Protein AF-A0A966UQB0-F1 (afdb_monomer_lite)

Structure (mmCIF, N/CA/C/O backbone):
data_AF-A0A966UQB0-F1
#
_entry.id   AF-A0A966UQB0-F1
#
loop_
_atom_site.group_PDB
_atom_site.id
_atom_site.type_symbol
_atom_site.label_atom_id
_atom_site.label_alt_id
_atom_site.label_comp_id
_atom_site.label_asym_id
_atom_site.label_entity_id
_atom_site.label_seq_id
_atom_site.pdbx_PDB_ins_code
_atom_site.Cartn_x
_atom_site.Cartn_y
_atom_site.Cartn_z
_atom_site.occupancy
_atom_site.B_iso_or_equiv
_atom_site.auth_seq_id
_atom_site.auth_comp_id
_atom_site.auth_asym_id
_atom_site.auth_atom_id
_atom_site.pdbx_PDB_model_num
ATOM 1 N N . MET A 1 1 ? 26.034 40.031 14.511 1.00 48.72 1 MET A N 1
ATOM 2 C CA . MET A 1 1 ? 26.617 40.457 13.213 1.00 48.72 1 MET A CA 1
ATOM 3 C C . MET A 1 1 ? 25.567 40.287 12.125 1.00 48.72 1 MET A C 1
ATOM 5 O O . MET A 1 1 ? 24.804 39.336 12.240 1.00 48.72 1 MET A O 1
ATOM 9 N N . PRO A 1 2 ? 25.487 41.161 11.105 1.00 45.78 2 PRO A N 1
ATOM 10 C CA . PRO A 1 2 ? 24.605 40.913 9.968 1.00 45.78 2 PRO A CA 1
ATOM 11 C C . PRO A 1 2 ? 25.083 39.674 9.200 1.00 45.78 2 PRO A C 1
ATOM 13 O O . PRO A 1 2 ? 26.284 39.511 8.972 1.00 45.78 2 PRO A O 1
ATOM 16 N N . ILE A 1 3 ? 24.142 38.801 8.835 1.00 47.62 3 ILE A N 1
ATOM 17 C CA . ILE A 1 3 ? 24.396 37.657 7.954 1.00 47.62 3 ILE A CA 1
ATOM 18 C C . ILE A 1 3 ? 24.858 38.218 6.612 1.00 47.62 3 ILE A C 1
ATOM 20 O O . ILE A 1 3 ? 24.133 38.993 5.987 1.00 47.62 3 ILE A O 1
ATOM 24 N N . LYS A 1 4 ? 26.066 37.845 6.189 1.00 54.16 4 LYS A N 1
ATOM 25 C CA . LYS A 1 4 ? 26.596 38.249 4.891 1.00 54.16 4 LYS A CA 1
ATOM 26 C C . LYS A 1 4 ? 26.091 37.330 3.790 1.00 54.16 4 LYS A C 1
ATOM 28 O O . LYS A 1 4 ? 26.065 36.112 3.960 1.00 54.16 4 LYS A O 1
ATOM 33 N N . ARG A 1 5 ? 25.714 37.905 2.650 1.00 56.44 5 ARG A N 1
ATOM 34 C CA . ARG A 1 5 ? 25.354 37.143 1.446 1.00 56.44 5 ARG A CA 1
ATOM 35 C C . ARG A 1 5 ? 26.611 36.651 0.725 1.00 56.44 5 ARG A C 1
ATOM 37 O O . ARG A 1 5 ? 27.685 37.224 0.858 1.00 56.44 5 ARG A O 1
ATOM 44 N N . PHE A 1 6 ? 26.458 35.604 -0.084 1.00 54.03 6 PHE A N 1
ATOM 45 C CA . PHE A 1 6 ? 27.541 34.903 -0.794 1.00 54.03 6 PHE A CA 1
ATOM 46 C C . PHE A 1 6 ? 28.537 35.820 -1.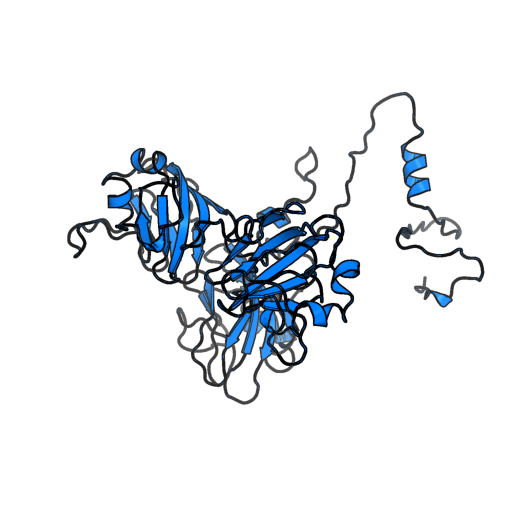535 1.00 54.03 6 PHE A C 1
ATOM 48 O O . PHE A 1 6 ? 29.735 35.564 -1.547 1.00 54.03 6 PHE A O 1
ATOM 55 N N . HIS A 1 7 ? 28.062 36.921 -2.117 1.00 61.03 7 HIS A N 1
ATOM 56 C CA . HIS A 1 7 ? 28.885 37.862 -2.885 1.00 61.03 7 HIS A CA 1
ATOM 57 C C . HIS A 1 7 ? 29.569 38.943 -2.028 1.00 61.03 7 HIS A C 1
ATOM 59 O O . HIS A 1 7 ? 30.288 39.784 -2.558 1.00 61.03 7 HIS A O 1
ATOM 65 N N . GLU A 1 8 ? 29.341 38.949 -0.714 1.00 65.81 8 GLU A N 1
ATOM 66 C CA . GLU A 1 8 ? 29.880 39.948 0.218 1.00 65.81 8 GLU A CA 1
ATOM 67 C C . GLU A 1 8 ? 31.186 39.485 0.891 1.00 65.81 8 GLU A C 1
ATOM 69 O O . GLU A 1 8 ? 31.749 40.192 1.739 1.00 65.81 8 GLU A O 1
ATOM 74 N N . PHE A 1 9 ? 31.676 38.297 0.527 1.00 62.16 9 PHE A N 1
ATOM 75 C CA . PHE A 1 9 ? 32.991 37.810 0.930 1.00 62.16 9 PHE A CA 1
ATOM 76 C C . PHE A 1 9 ? 34.097 38.415 0.043 1.00 62.16 9 PHE A C 1
ATOM 78 O O . PHE A 1 9 ? 33.891 38.594 -1.159 1.00 62.16 9 PHE A O 1
ATOM 85 N N . PRO A 1 10 ? 35.282 38.742 0.600 1.00 71.44 10 PRO A N 1
ATOM 86 C CA . PRO A 1 10 ? 36.396 39.282 -0.178 1.00 71.44 10 PRO A CA 1
ATOM 87 C C . PRO A 1 10 ? 36.824 38.352 -1.322 1.00 71.44 10 PRO A C 1
ATOM 89 O O . PRO A 1 10 ? 36.771 37.125 -1.202 1.00 71.44 10 PRO A O 1
ATOM 92 N N . ALA A 1 11 ? 37.324 38.925 -2.417 1.00 52.22 11 ALA A N 1
ATOM 93 C CA . ALA A 1 11 ? 37.955 38.140 -3.475 1.00 52.22 11 ALA A CA 1
ATOM 94 C C . ALA A 1 11 ? 39.120 37.308 -2.896 1.00 52.22 11 ALA A C 1
ATOM 96 O O . ALA A 1 11 ? 39.900 37.818 -2.092 1.00 52.22 11 ALA A O 1
ATOM 97 N N . ASN A 1 12 ? 39.232 36.042 -3.320 1.00 51.50 12 ASN A N 1
ATOM 98 C CA . ASN A 1 12 ? 40.174 35.019 -2.822 1.00 51.50 12 ASN A CA 1
ATOM 99 C C . ASN A 1 12 ? 39.813 34.338 -1.488 1.00 51.50 12 ASN A C 1
ATOM 101 O O . ASN A 1 12 ? 40.675 33.720 -0.869 1.00 51.50 12 ASN A O 1
ATOM 105 N N . SER A 1 13 ? 38.541 34.355 -1.078 1.00 60.16 13 SER A N 1
ATOM 106 C CA . SER A 1 13 ? 38.054 33.584 0.088 1.00 60.16 13 SER A CA 1
ATOM 107 C C . SER A 1 13 ? 38.026 32.052 -0.118 1.00 60.16 13 SER A C 1
ATOM 109 O O . SER A 1 13 ? 37.568 31.322 0.757 1.00 60.16 13 SER A O 1
ATOM 111 N N . GLY A 1 14 ? 38.526 31.555 -1.255 1.00 59.28 14 GLY A N 1
ATOM 112 C CA . GLY A 1 14 ? 38.452 30.151 -1.670 1.00 59.28 14 GLY A CA 1
ATOM 113 C C . GLY A 1 14 ? 37.153 29.804 -2.405 1.00 59.28 14 GLY A C 1
ATOM 114 O O . GLY A 1 14 ? 36.176 30.551 -2.366 1.00 59.28 14 GLY A O 1
ATOM 115 N N . THR A 1 15 ? 37.162 28.678 -3.117 1.00 59.91 15 THR A N 1
ATOM 116 C CA . THR A 1 15 ? 35.976 28.082 -3.750 1.00 59.91 15 THR A CA 1
ATOM 117 C C . THR A 1 15 ? 35.211 27.277 -2.703 1.00 59.91 15 THR A C 1
ATOM 119 O O . THR A 1 15 ? 35.830 26.523 -1.953 1.00 59.91 15 THR A O 1
ATOM 122 N N . LEU A 1 16 ? 33.889 27.443 -2.643 1.00 54.31 16 LEU A N 1
ATOM 123 C CA . LEU A 1 16 ? 33.020 26.636 -1.787 1.00 54.31 16 LEU A CA 1
ATOM 124 C C . LEU A 1 16 ? 32.585 25.387 -2.548 1.00 54.31 16 LEU A C 1
ATOM 126 O O . LEU A 1 16 ? 32.197 25.476 -3.714 1.00 54.31 16 LEU A O 1
ATOM 130 N N . THR A 1 17 ? 32.683 24.241 -1.892 1.00 60.72 17 THR A N 1
ATOM 131 C CA . THR A 1 17 ? 32.225 22.946 -2.400 1.00 60.72 17 THR A CA 1
ATOM 132 C C . THR A 1 17 ? 31.059 22.444 -1.557 1.00 60.72 17 THR A C 1
ATOM 134 O O . THR A 1 17 ? 30.807 22.956 -0.467 1.00 60.72 17 THR A O 1
ATOM 137 N N . ASN A 1 18 ? 30.362 21.421 -2.046 1.00 50.88 18 ASN A N 1
ATOM 138 C CA . ASN A 1 18 ? 29.263 20.787 -1.313 1.00 50.88 18 ASN A CA 1
ATOM 139 C C . ASN A 1 18 ? 29.728 20.132 0.009 1.00 50.88 18 ASN A C 1
ATOM 141 O O . ASN A 1 18 ? 28.887 19.780 0.829 1.00 50.88 18 ASN A O 1
ATOM 145 N N . ASP A 1 19 ? 31.046 20.025 0.227 1.00 49.12 19 ASP A N 1
ATOM 146 C CA . ASP A 1 19 ? 31.680 19.421 1.403 1.00 49.12 19 ASP A CA 1
ATOM 147 C C . ASP A 1 19 ? 32.139 20.455 2.458 1.00 49.12 19 ASP A C 1
ATOM 149 O O . ASP A 1 19 ? 32.798 20.097 3.434 1.00 49.12 19 ASP A O 1
ATOM 153 N N . ASP A 1 20 ? 31.850 21.751 2.293 1.00 50.91 20 ASP A N 1
ATOM 154 C CA . ASP A 1 20 ? 32.231 22.779 3.274 1.00 50.91 20 ASP A CA 1
ATOM 155 C C . ASP A 1 20 ? 31.099 23.024 4.304 1.00 50.91 20 ASP A C 1
ATOM 157 O O . ASP A 1 20 ? 30.064 23.608 3.984 1.00 50.91 20 ASP A O 1
ATOM 161 N N . ILE A 1 21 ? 31.311 22.639 5.571 1.00 53.78 21 ILE A N 1
ATOM 162 C CA . ILE A 1 21 ? 30.435 22.982 6.712 1.00 53.78 21 ILE A CA 1
ATOM 163 C C . ILE A 1 21 ? 30.941 24.264 7.392 1.00 53.78 21 ILE A C 1
ATOM 165 O O . ILE A 1 21 ? 32.123 24.385 7.716 1.00 53.78 21 ILE A O 1
ATOM 169 N N . PHE A 1 22 ? 30.042 25.212 7.678 1.00 53.28 22 PHE A N 1
ATOM 170 C CA . PHE A 1 22 ? 30.355 26.404 8.473 1.00 53.28 22 PHE A CA 1
ATOM 171 C C . PHE A 1 22 ? 29.873 26.244 9.916 1.00 53.28 22 PHE A C 1
ATOM 173 O O . PHE A 1 22 ? 28.677 26.307 10.189 1.00 53.28 22 PHE A O 1
ATOM 180 N N . LEU A 1 23 ? 30.807 26.111 10.858 1.00 48.12 23 LEU A N 1
ATOM 181 C CA . LEU A 1 23 ? 30.515 26.221 12.288 1.00 48.12 23 LEU A CA 1
ATOM 182 C C . LEU A 1 23 ? 30.736 27.665 12.746 1.00 48.12 23 LEU A C 1
ATOM 184 O O . LEU A 1 23 ? 31.867 28.148 12.829 1.00 48.12 23 LEU A O 1
ATOM 188 N N . PHE A 1 24 ? 29.647 28.362 13.064 1.00 49.22 24 PHE A N 1
ATOM 189 C CA . PHE A 1 24 ? 29.704 29.666 13.718 1.00 49.22 24 PHE A CA 1
ATOM 190 C C . PHE A 1 24 ? 29.792 29.456 15.230 1.00 49.22 24 PHE A C 1
ATOM 192 O O . PHE A 1 24 ? 28.777 29.385 15.913 1.00 49.22 24 PHE A O 1
ATOM 199 N N . MET A 1 25 ? 31.006 29.342 15.766 1.00 45.72 25 MET A N 1
ATOM 200 C CA . MET A 1 25 ? 31.198 29.403 17.215 1.00 45.72 25 MET A CA 1
ATOM 201 C C . MET A 1 25 ? 31.380 30.863 17.623 1.00 45.72 25 MET A C 1
ATOM 203 O O . MET A 1 25 ? 32.413 31.471 17.338 1.00 45.72 25 MET A O 1
ATOM 207 N N . ASP A 1 26 ? 30.362 31.435 18.264 1.00 42.38 26 ASP A N 1
ATOM 208 C CA . ASP A 1 26 ? 30.486 32.730 18.925 1.00 42.38 26 ASP A CA 1
ATOM 209 C C . ASP A 1 26 ? 31.426 32.566 20.128 1.00 42.38 26 ASP A C 1
ATOM 211 O O . ASP A 1 26 ? 31.136 31.826 21.068 1.00 42.38 26 ASP A O 1
ATOM 215 N N . ASN A 1 27 ? 32.593 33.206 20.075 1.00 45.91 27 ASN A N 1
ATOM 216 C CA . ASN A 1 27 ? 33.438 33.391 21.246 1.00 45.91 27 ASN A CA 1
ATOM 217 C C . ASN A 1 27 ? 33.191 34.819 21.746 1.00 45.91 27 ASN A C 1
ATOM 219 O O . ASN A 1 27 ? 33.804 35.749 21.213 1.00 45.91 27 ASN A O 1
ATOM 223 N N . PRO A 1 28 ? 32.352 35.021 22.776 1.00 44.44 28 PRO A N 1
ATOM 224 C CA . PRO A 1 28 ? 31.995 36.360 23.235 1.00 44.44 28 PRO A CA 1
ATOM 225 C C . PRO A 1 28 ? 33.167 37.130 23.876 1.00 44.44 28 PRO A C 1
ATOM 227 O O . PRO A 1 28 ? 32.987 38.276 24.285 1.00 44.44 28 PRO A O 1
ATOM 230 N N . GLY A 1 29 ? 34.366 36.536 23.979 1.00 51.34 29 GLY A N 1
ATOM 231 C CA . GLY A 1 29 ? 35.509 37.104 24.697 1.00 51.34 29 GLY A CA 1
ATOM 232 C C . GLY A 1 29 ? 36.790 37.370 23.897 1.00 51.34 29 GLY A C 1
ATOM 233 O O . GLY A 1 29 ? 37.739 37.874 24.493 1.00 51.34 29 GLY A O 1
ATOM 234 N N . ALA A 1 30 ? 36.888 37.060 22.595 1.00 46.66 30 ALA A N 1
ATOM 235 C CA . ALA A 1 30 ? 38.151 37.248 21.861 1.00 46.66 30 ALA A CA 1
ATOM 236 C C . ALA A 1 30 ? 37.992 37.691 20.398 1.00 46.66 30 ALA A C 1
ATOM 238 O O . ALA A 1 30 ? 37.068 37.307 19.687 1.00 46.66 30 ALA A O 1
ATOM 239 N N . SER A 1 31 ? 38.944 38.509 19.945 1.00 50.50 31 SER A N 1
ATOM 240 C CA . SER A 1 31 ? 38.954 39.196 18.654 1.00 50.50 31 SER A CA 1
ATOM 241 C C . SER A 1 31 ? 38.934 38.253 17.438 1.00 50.50 31 SER A C 1
ATOM 243 O O . SER A 1 31 ? 39.969 37.754 17.003 1.00 50.50 31 SER A O 1
ATOM 245 N N . GLY A 1 32 ? 37.756 38.094 16.834 1.00 52.50 32 GLY A N 1
ATOM 246 C CA . GLY A 1 32 ? 37.538 38.421 15.421 1.00 52.50 32 GLY A CA 1
ATOM 247 C C . GLY A 1 32 ? 38.284 37.635 14.338 1.00 52.50 32 GLY A C 1
ATOM 248 O O . GLY A 1 32 ? 38.659 38.246 13.340 1.00 52.50 32 GLY A O 1
ATOM 249 N N . VAL A 1 33 ? 38.455 36.315 14.457 1.00 47.94 33 VAL A N 1
ATOM 250 C CA . VAL A 1 33 ? 38.816 35.490 13.288 1.00 47.94 33 VAL A CA 1
ATOM 251 C C . VAL A 1 33 ? 37.906 34.270 13.195 1.00 47.94 33 VAL A C 1
ATOM 253 O O . VAL A 1 33 ? 38.064 33.304 13.936 1.00 47.94 33 VAL A O 1
ATOM 256 N N . THR A 1 34 ? 36.971 34.301 12.244 1.00 49.47 34 THR A N 1
ATOM 257 C CA . THR A 1 34 ? 36.274 33.102 11.764 1.00 49.47 34 THR A CA 1
ATOM 258 C C . THR A 1 34 ? 37.312 32.190 11.111 1.00 49.47 34 THR A C 1
ATOM 260 O O . THR A 1 34 ? 37.911 32.564 10.102 1.00 49.47 34 THR A O 1
ATOM 263 N N . LYS A 1 35 ? 37.570 31.012 11.684 1.00 50.47 35 LYS A N 1
ATOM 264 C CA . LYS A 1 35 ? 38.423 30.000 11.048 1.00 50.47 35 LYS A CA 1
ATOM 265 C C . LYS A 1 35 ? 37.573 29.088 10.170 1.00 50.47 35 LYS A C 1
ATOM 267 O O . LYS A 1 35 ? 36.577 28.546 10.635 1.00 50.47 35 LYS A O 1
ATOM 272 N N . LYS A 1 36 ? 38.000 28.899 8.919 1.00 53.97 36 LYS A N 1
ATOM 273 C CA . LYS A 1 36 ? 37.547 27.786 8.077 1.00 53.97 36 LYS A CA 1
ATOM 274 C C . LYS A 1 36 ? 38.149 26.499 8.649 1.00 53.97 36 LYS A C 1
ATOM 276 O O . LYS A 1 36 ? 39.344 26.482 8.932 1.00 53.97 36 LYS A O 1
ATOM 281 N N . ILE A 1 37 ? 37.335 25.462 8.822 1.00 53.59 37 ILE A N 1
ATOM 282 C CA . ILE A 1 37 ? 37.802 24.106 9.120 1.00 53.59 37 ILE A CA 1
ATOM 283 C C . ILE A 1 37 ? 37.123 23.180 8.112 1.00 53.59 37 ILE A C 1
ATOM 285 O O . ILE A 1 37 ? 35.900 23.126 8.048 1.00 53.59 37 ILE A O 1
ATOM 289 N N . SER A 1 38 ? 37.913 22.498 7.293 1.00 53.44 38 SER A N 1
ATOM 290 C CA . SER A 1 38 ? 37.434 21.489 6.346 1.00 53.44 38 SER A CA 1
ATOM 291 C C . SER A 1 38 ? 37.156 20.151 7.042 1.00 53.44 38 SER A C 1
ATOM 293 O O . SER A 1 38 ? 37.801 19.810 8.036 1.00 53.44 38 SER A O 1
ATOM 295 N N . LEU A 1 39 ? 36.252 19.341 6.482 1.00 50.62 39 LEU A N 1
ATOM 296 C CA . LEU A 1 39 ? 35.976 17.972 6.951 1.00 50.62 39 LEU A CA 1
ATOM 297 C C . LEU A 1 39 ? 37.250 17.106 7.023 1.00 50.62 39 LEU A C 1
ATOM 299 O O . LEU A 1 39 ? 37.425 16.324 7.956 1.00 50.62 39 LEU A O 1
ATOM 303 N N . SER A 1 40 ? 38.194 17.308 6.100 1.00 53.81 40 SER A N 1
ATOM 304 C CA . SER A 1 40 ? 39.506 16.651 6.118 1.00 53.81 40 SER A CA 1
ATOM 305 C C . SER A 1 40 ? 40.406 17.095 7.275 1.00 53.81 40 SER A C 1
ATOM 307 O O . SER A 1 40 ? 41.147 16.277 7.821 1.00 53.81 40 SER A O 1
ATOM 309 N N . GLU A 1 41 ? 40.352 18.366 7.683 1.00 53.97 41 GLU A N 1
ATOM 310 C CA . GLU A 1 41 ? 41.102 18.861 8.847 1.00 53.97 41 GLU A CA 1
ATOM 311 C C . GLU A 1 41 ? 40.523 18.309 10.155 1.00 53.97 41 GLU A C 1
ATOM 313 O O . GLU A 1 41 ? 41.284 17.961 11.057 1.00 53.97 41 GLU A O 1
ATOM 318 N N . ILE A 1 42 ? 39.199 18.139 10.224 1.00 54.59 42 ILE A N 1
ATOM 319 C CA . ILE A 1 42 ? 38.516 17.476 11.345 1.00 54.59 42 ILE A CA 1
ATOM 320 C C . ILE A 1 42 ? 38.930 16.001 11.417 1.00 54.59 42 ILE A C 1
ATOM 322 O O . ILE A 1 42 ? 39.375 15.539 12.465 1.00 54.59 42 ILE A O 1
ATOM 326 N N . ALA A 1 43 ? 38.886 15.276 10.297 1.00 51.84 43 ALA A N 1
ATOM 327 C CA . ALA A 1 43 ? 39.290 13.870 10.243 1.00 51.84 43 ALA A CA 1
ATOM 328 C C . ALA A 1 43 ? 40.770 13.661 10.621 1.00 51.84 43 ALA A C 1
ATOM 330 O O . ALA A 1 43 ? 41.115 12.700 11.310 1.00 51.84 43 ALA A O 1
ATOM 331 N N . THR A 1 44 ? 41.649 14.589 10.228 1.00 51.12 44 THR A N 1
ATOM 332 C CA . THR A 1 44 ? 43.083 14.522 10.551 1.00 51.12 44 THR A CA 1
ATOM 333 C C . THR A 1 44 ? 43.348 14.811 12.033 1.00 51.12 44 THR A C 1
ATOM 335 O O . THR A 1 44 ? 44.159 14.122 12.648 1.00 51.12 44 THR A O 1
ATOM 338 N N . ALA A 1 45 ? 42.635 15.770 12.637 1.00 53.91 45 ALA A N 1
ATOM 339 C CA . ALA A 1 45 ? 42.750 16.086 14.065 1.00 53.91 45 ALA A CA 1
ATOM 340 C C . ALA A 1 45 ? 42.273 14.939 14.978 1.00 53.91 45 ALA A C 1
ATOM 342 O O . ALA A 1 45 ? 42.771 14.792 16.092 1.00 53.91 45 ALA A O 1
ATOM 343 N N . ILE A 1 46 ? 41.342 14.113 14.493 1.00 52.50 46 ILE A N 1
ATOM 344 C CA . ILE A 1 46 ? 40.793 12.954 15.213 1.00 52.50 46 ILE A CA 1
ATOM 345 C C . ILE A 1 46 ? 41.683 11.705 15.038 1.00 52.50 46 ILE A C 1
ATOM 347 O O . ILE A 1 46 ? 41.732 10.847 15.917 1.00 52.50 46 ILE A O 1
ATOM 351 N N . GLY A 1 47 ? 42.434 11.603 13.933 1.00 46.81 47 GLY A N 1
ATOM 352 C CA . GLY A 1 47 ? 43.243 10.425 13.593 1.00 46.81 47 GLY A CA 1
ATOM 353 C C . GLY A 1 47 ? 44.671 10.385 14.155 1.00 46.81 47 GLY A C 1
ATOM 354 O O . GLY A 1 47 ? 45.316 9.338 14.094 1.00 46.81 47 GLY A O 1
ATOM 355 N N . SER A 1 48 ? 45.200 11.481 14.708 1.00 41.94 48 SER A N 1
ATOM 356 C CA . SER A 1 48 ? 46.586 11.549 15.198 1.00 41.94 48 SER A CA 1
ATOM 357 C C . SER A 1 48 ? 46.662 11.652 16.725 1.00 41.94 48 SER A C 1
ATOM 359 O O . SER A 1 48 ? 46.991 12.700 17.276 1.00 41.94 48 SER A O 1
ATOM 361 N N . GLY A 1 49 ? 46.367 10.554 17.419 1.00 39.75 49 GLY A N 1
ATOM 362 C CA . GLY A 1 49 ? 46.443 10.473 18.880 1.00 39.75 49 GLY A CA 1
ATOM 363 C C . GLY A 1 49 ? 46.826 9.080 19.365 1.00 39.75 49 GLY A C 1
ATOM 364 O O . GLY A 1 49 ? 46.055 8.418 20.050 1.00 39.75 49 GLY A O 1
ATOM 365 N N . GLY A 1 50 ? 48.010 8.600 18.981 1.00 42.56 50 GLY A N 1
ATOM 366 C CA . GLY A 1 50 ? 48.576 7.381 19.547 1.00 42.56 50 GLY A CA 1
ATOM 367 C C . GLY A 1 50 ? 48.985 7.579 21.010 1.00 42.56 50 GLY A C 1
ATOM 368 O O . GLY A 1 50 ? 49.908 8.338 21.288 1.00 42.56 50 GLY A O 1
ATOM 369 N N . GLY A 1 51 ? 48.349 6.823 21.910 1.00 42.66 51 GLY A N 1
ATOM 370 C CA . GLY A 1 51 ? 48.908 6.429 23.207 1.00 42.66 51 GLY A CA 1
ATOM 371 C C . GLY A 1 51 ? 48.322 7.113 24.447 1.00 42.66 51 GLY A C 1
ATOM 372 O O . GLY A 1 51 ? 48.756 8.193 24.823 1.00 42.66 51 GLY A O 1
ATOM 373 N N . GLY A 1 52 ? 47.458 6.387 25.167 1.00 40.22 52 GLY A N 1
ATOM 374 C CA . GLY A 1 52 ? 47.250 6.574 26.610 1.00 40.22 52 GLY A CA 1
ATOM 375 C C . GLY A 1 52 ? 45.861 7.061 27.036 1.00 40.22 52 GLY A C 1
ATOM 376 O O . GLY A 1 52 ? 45.474 8.181 26.745 1.00 40.22 52 GLY A O 1
ATOM 377 N N . SER A 1 53 ? 45.182 6.207 27.813 1.00 41.84 53 SER A N 1
ATOM 378 C CA . SER A 1 53 ? 44.029 6.466 28.699 1.00 41.84 53 SER A CA 1
ATOM 379 C C . SER A 1 53 ? 42.738 7.047 28.101 1.00 41.84 53 SER A C 1
ATOM 381 O O . SER A 1 53 ? 42.666 8.224 27.784 1.00 41.84 53 SER A O 1
ATOM 383 N N . GLY A 1 54 ? 41.693 6.205 28.106 1.00 42.75 54 GLY A N 1
ATOM 384 C CA . GLY A 1 54 ? 40.284 6.574 28.296 1.00 42.75 54 GLY A CA 1
ATOM 385 C C . GLY A 1 54 ? 39.750 7.685 27.4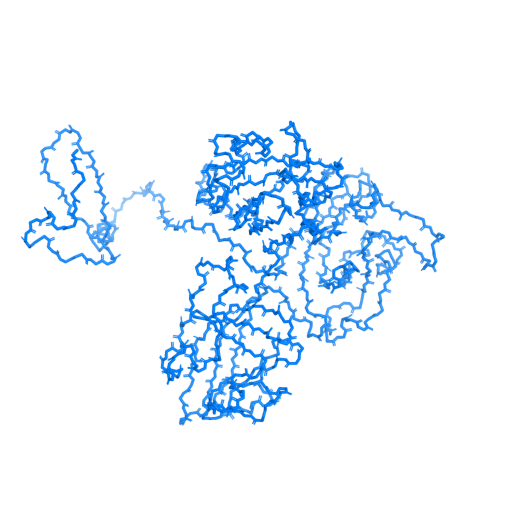00 1.00 42.75 54 GLY A C 1
ATOM 386 O O . GLY A 1 54 ? 39.728 8.838 27.809 1.00 42.75 54 GLY A O 1
ATOM 387 N N . ASN A 1 55 ? 39.255 7.324 26.218 1.00 36.66 55 ASN A N 1
ATOM 388 C CA . ASN A 1 55 ? 38.497 8.238 25.371 1.00 36.66 55 ASN A CA 1
ATOM 389 C C . ASN A 1 55 ? 37.095 8.460 25.992 1.00 36.66 55 ASN A C 1
ATOM 391 O O . ASN A 1 55 ? 36.357 7.480 26.096 1.00 36.66 55 ASN A O 1
ATOM 395 N N . PRO A 1 56 ? 36.711 9.677 26.436 1.00 39.41 56 PRO A N 1
ATOM 396 C CA . PRO A 1 56 ? 35.409 9.924 27.055 1.00 39.41 56 PRO A CA 1
ATOM 397 C C . PRO A 1 56 ? 34.350 10.413 26.055 1.00 39.41 56 PRO A C 1
ATOM 399 O O . PRO A 1 56 ? 33.258 10.785 26.472 1.00 39.41 56 PRO A O 1
ATOM 402 N N . PHE A 1 57 ? 34.644 10.440 24.753 1.00 34.34 57 PHE A N 1
ATOM 403 C CA . PHE A 1 57 ? 33.712 10.954 23.753 1.00 34.34 57 PHE A CA 1
ATOM 404 C C . PHE A 1 57 ? 33.133 9.807 22.919 1.00 34.34 57 PHE A C 1
ATOM 406 O O . PHE A 1 57 ? 33.874 9.200 22.138 1.00 34.34 57 PHE A O 1
ATOM 413 N N . PRO A 1 58 ? 31.838 9.472 23.085 1.00 37.31 58 PRO A N 1
ATOM 414 C CA . PRO A 1 58 ? 31.183 8.524 22.204 1.00 37.31 58 PRO A CA 1
ATOM 415 C C . PRO A 1 58 ? 31.118 9.110 20.791 1.00 37.31 58 PRO A C 1
ATOM 417 O O . PRO A 1 58 ? 30.923 10.306 20.584 1.00 37.31 58 PRO A O 1
ATOM 420 N N . TYR A 1 59 ? 31.338 8.227 19.828 1.00 39.28 59 TYR A N 1
ATOM 421 C CA . TYR A 1 59 ? 31.158 8.448 18.403 1.00 39.28 59 TYR A CA 1
ATOM 422 C C . TYR A 1 59 ? 29.739 8.976 18.135 1.00 39.28 59 TYR A C 1
ATOM 424 O O . TYR A 1 59 ? 28.768 8.297 18.456 1.00 39.28 59 TYR A O 1
ATOM 432 N N . ILE A 1 60 ? 29.623 10.190 17.591 1.00 34.62 60 ILE A N 1
ATOM 433 C CA . ILE A 1 60 ? 28.353 10.752 17.120 1.00 34.62 60 ILE A CA 1
ATOM 434 C C . ILE A 1 60 ? 28.337 10.585 15.602 1.00 34.62 60 ILE A C 1
ATOM 436 O O . ILE A 1 60 ? 29.014 11.322 14.884 1.00 34.62 60 ILE A O 1
ATOM 440 N N . GLU A 1 61 ? 27.574 9.612 15.115 1.00 37.22 61 GLU A N 1
ATOM 441 C CA . GLU A 1 61 ? 27.085 9.638 13.740 1.00 37.22 61 GLU A CA 1
ATOM 442 C C . GLU A 1 61 ? 25.911 10.618 13.691 1.00 37.22 61 GLU A C 1
ATOM 444 O O . GLU A 1 61 ? 24.867 10.391 14.295 1.00 37.22 61 GLU A O 1
ATOM 449 N N . VAL A 1 62 ? 26.097 11.744 13.000 1.00 29.77 62 VAL A N 1
ATOM 450 C CA . VAL A 1 62 ? 24.988 12.629 12.634 1.00 29.77 62 VAL A CA 1
ATOM 451 C C . VAL A 1 62 ? 24.353 12.044 11.380 1.00 29.77 62 VAL A C 1
ATOM 453 O O . VAL A 1 62 ? 24.759 12.349 10.258 1.00 29.77 62 VAL A O 1
ATOM 456 N N . THR A 1 63 ? 23.374 11.169 11.561 1.00 32.22 63 THR A N 1
ATOM 457 C CA . THR A 1 63 ? 22.412 10.841 10.513 1.00 32.22 63 THR A CA 1
ATOM 458 C C . THR A 1 63 ? 21.427 12.001 10.432 1.00 32.22 63 THR A C 1
ATOM 460 O O . THR A 1 63 ? 20.796 12.361 11.423 1.00 32.22 63 THR A O 1
ATOM 463 N N . ASN A 1 64 ? 21.307 12.626 9.257 1.00 29.50 64 ASN A N 1
ATOM 464 C CA . ASN A 1 64 ? 20.183 13.513 8.973 1.00 29.50 64 ASN A CA 1
ATOM 465 C C . ASN A 1 64 ? 18.901 12.701 9.200 1.00 29.50 64 ASN A C 1
ATOM 467 O O . ASN A 1 64 ? 18.560 11.860 8.368 1.00 29.50 64 ASN A O 1
ATOM 471 N N . GLN A 1 65 ? 18.219 12.930 10.322 1.00 32.94 65 GLN A N 1
ATOM 472 C CA . GLN A 1 65 ? 16.875 12.425 10.565 1.00 32.94 65 GLN A CA 1
ATOM 473 C C . GLN A 1 65 ? 15.910 13.171 9.641 1.00 32.94 65 GLN A C 1
ATOM 475 O O . GLN A 1 65 ? 15.220 14.103 10.035 1.00 32.94 65 GLN A O 1
ATOM 480 N N . SER A 1 66 ? 15.899 12.779 8.370 1.00 33.22 66 SER A N 1
ATOM 481 C CA . SER A 1 66 ? 14.715 12.937 7.543 1.00 33.22 66 SER A CA 1
ATOM 482 C C . SER A 1 66 ? 13.818 11.771 7.922 1.00 33.22 66 SER A C 1
ATOM 484 O O . SER A 1 66 ? 14.102 10.634 7.546 1.00 33.22 66 SER A O 1
ATOM 486 N N . SER A 1 67 ? 12.777 12.041 8.708 1.00 35.44 67 SER A N 1
ATOM 487 C CA . SER A 1 67 ? 11.654 11.124 8.877 1.00 35.44 67 SER A CA 1
ATOM 488 C C . SER A 1 67 ? 11.219 10.676 7.482 1.00 35.44 67 SER A C 1
ATOM 490 O O . SER A 1 67 ? 10.829 11.483 6.635 1.00 35.44 67 SER A O 1
ATOM 492 N N . THR A 1 68 ? 11.420 9.397 7.173 1.00 33.72 68 THR A N 1
ATOM 493 C CA . THR A 1 68 ? 11.026 8.867 5.872 1.00 33.72 68 THR A CA 1
ATOM 494 C C . THR A 1 68 ? 9.514 8.740 5.901 1.00 33.72 68 THR A C 1
ATOM 496 O O . THR A 1 68 ? 8.958 7.918 6.619 1.00 33.72 68 THR A O 1
ATOM 499 N N . ILE A 1 69 ? 8.843 9.628 5.172 1.00 40.31 69 ILE A N 1
ATOM 500 C CA . ILE A 1 69 ? 7.432 9.476 4.835 1.00 40.31 69 ILE A CA 1
ATOM 501 C C . ILE A 1 69 ? 7.318 8.119 4.127 1.00 40.31 69 ILE A C 1
ATOM 503 O O . ILE A 1 69 ? 7.954 7.912 3.088 1.00 40.31 69 ILE A O 1
ATOM 507 N N . ASP A 1 70 ? 6.601 7.170 4.732 1.00 48.16 70 ASP A N 1
ATOM 508 C CA . ASP A 1 70 ? 6.461 5.825 4.182 1.00 48.16 70 ASP A CA 1
ATOM 509 C C . ASP A 1 70 ? 5.379 5.843 3.104 1.00 48.16 70 ASP A C 1
ATOM 511 O O . ASP A 1 70 ? 4.182 5.795 3.372 1.00 48.16 70 ASP A O 1
ATOM 515 N N . TYR A 1 71 ? 5.820 6.021 1.864 1.00 54.44 71 TYR A N 1
ATOM 516 C CA . TYR A 1 71 ? 4.954 6.048 0.691 1.00 54.44 71 TYR A CA 1
ATOM 517 C C . TYR A 1 71 ? 4.715 4.647 0.117 1.00 54.44 71 TYR A C 1
ATOM 519 O O . TYR A 1 71 ? 4.279 4.545 -1.027 1.00 54.44 71 TYR A O 1
ATOM 527 N N . PHE A 1 72 ? 5.071 3.568 0.819 1.00 63.03 72 PHE A N 1
ATOM 528 C CA . PHE A 1 72 ? 5.089 2.222 0.251 1.00 63.03 72 PHE A CA 1
ATOM 529 C C . PHE A 1 72 ? 3.975 1.349 0.831 1.00 63.03 72 PHE A C 1
ATOM 531 O O . PHE A 1 72 ? 3.803 1.239 2.040 1.00 63.03 72 PHE A O 1
ATOM 538 N N . ALA A 1 73 ? 3.189 0.732 -0.052 1.00 63.41 73 ALA A N 1
ATOM 539 C CA . ALA A 1 73 ? 2.025 -0.054 0.354 1.00 63.41 73 ALA A CA 1
ATOM 540 C C . ALA A 1 73 ? 2.451 -1.424 0.846 1.00 63.41 73 ALA A C 1
ATOM 542 O O . ALA A 1 73 ? 3.212 -2.075 0.153 1.00 63.41 73 ALA A O 1
ATOM 543 N N . GLY A 1 74 ? 1.849 -1.921 1.925 1.00 65.94 74 GLY A N 1
ATOM 544 C CA . GLY A 1 74 ? 1.792 -3.358 2.197 1.00 65.94 74 GLY A CA 1
ATOM 545 C C . GLY A 1 74 ? 3.017 -3.990 2.854 1.00 65.94 74 GLY A C 1
ATOM 546 O O . GLY A 1 74 ? 3.055 -5.215 2.903 1.00 65.94 74 GLY A O 1
ATOM 547 N N . ASP A 1 75 ? 3.960 -3.201 3.374 1.00 75.75 75 ASP A N 1
ATOM 548 C CA . ASP A 1 75 ? 5.120 -3.685 4.137 1.00 75.75 75 ASP A CA 1
ATOM 549 C C . ASP A 1 75 ? 4.764 -4.689 5.246 1.00 75.75 75 ASP A C 1
ATOM 551 O O . ASP A 1 75 ? 3.641 -4.721 5.761 1.00 75.75 75 ASP A O 1
ATOM 555 N N . GLU A 1 76 ? 5.751 -5.501 5.638 1.00 82.19 76 GLU A N 1
ATOM 556 C CA . GLU A 1 76 ? 5.605 -6.392 6.783 1.00 82.19 76 GLU A CA 1
ATOM 557 C C . GLU A 1 76 ? 5.407 -5.573 8.063 1.00 82.19 76 GLU A C 1
ATOM 559 O O . GLU A 1 76 ? 6.233 -4.740 8.436 1.00 82.19 76 GLU A O 1
ATOM 564 N N . VAL A 1 77 ? 4.306 -5.848 8.754 1.00 81.12 77 VAL A N 1
ATOM 565 C CA . VAL A 1 77 ? 3.953 -5.243 10.034 1.00 81.12 77 VAL A CA 1
ATOM 566 C C . VAL A 1 77 ? 4.055 -6.301 11.119 1.00 81.12 77 VAL A C 1
ATOM 568 O O . VAL A 1 77 ? 3.540 -7.410 10.969 1.00 81.12 77 VAL A O 1
ATOM 571 N N . VAL A 1 78 ? 4.681 -5.942 12.240 1.00 81.88 78 VAL A N 1
ATOM 572 C CA . VAL A 1 78 ? 4.647 -6.732 13.473 1.00 81.88 78 VAL A CA 1
ATOM 573 C C . VAL A 1 78 ? 3.657 -6.078 14.423 1.00 81.88 78 VAL A C 1
ATOM 575 O O . VAL A 1 78 ? 3.911 -4.993 14.939 1.00 81.88 78 VAL A O 1
ATOM 578 N N . PHE A 1 79 ? 2.546 -6.753 14.690 1.00 84.75 79 PHE A N 1
ATOM 579 C CA . PHE A 1 79 ? 1.583 -6.303 15.683 1.00 84.75 79 PHE A CA 1
ATOM 580 C C . PHE A 1 79 ? 1.807 -7.031 17.003 1.00 84.75 79 PHE A C 1
ATOM 582 O O . PHE A 1 79 ? 1.966 -8.253 17.026 1.00 84.75 79 PHE A O 1
ATOM 589 N N . THR A 1 80 ? 1.788 -6.290 18.111 1.00 83.75 80 THR A N 1
ATOM 590 C CA . THR A 1 80 ? 1.791 -6.849 19.465 1.00 83.75 80 THR A CA 1
ATOM 591 C C . THR A 1 80 ? 0.729 -6.169 20.307 1.00 83.75 80 THR A C 1
ATOM 593 O O . THR A 1 80 ? 0.730 -4.952 20.458 1.00 83.75 80 THR A O 1
ATOM 596 N N . LYS A 1 81 ? -0.127 -6.990 20.909 1.00 84.94 81 LYS A N 1
ATOM 597 C CA . LYS A 1 81 ? -1.052 -6.598 21.961 1.00 84.94 81 LYS A CA 1
ATOM 598 C C . LYS A 1 81 ? -0.560 -7.146 23.293 1.00 84.94 81 LYS A C 1
ATOM 600 O O . LYS A 1 81 ? -0.360 -8.360 23.425 1.00 84.94 81 LYS A O 1
ATOM 605 N N . SER A 1 82 ? -0.414 -6.269 24.277 1.00 83.50 82 SER A N 1
ATOM 606 C CA . SER A 1 82 ? 0.031 -6.631 25.621 1.00 83.50 82 SER A CA 1
ATOM 607 C C . SER A 1 82 ? -1.087 -7.297 26.432 1.00 83.50 82 SER A C 1
ATOM 609 O O . SER A 1 82 ? -2.277 -7.223 26.094 1.00 83.50 82 SER A O 1
ATOM 611 N N . ASP A 1 83 ? -0.712 -7.932 27.546 1.00 83.19 83 ASP A N 1
ATOM 612 C CA . ASP A 1 83 ? -1.661 -8.452 28.534 1.00 83.19 83 ASP A CA 1
ATOM 613 C C . ASP A 1 83 ? -2.612 -7.332 28.984 1.00 83.19 83 ASP A C 1
ATOM 615 O O . ASP A 1 83 ? -2.166 -6.320 29.520 1.00 83.19 83 ASP A O 1
ATOM 619 N N . TYR A 1 84 ? -3.922 -7.522 28.794 1.00 80.94 84 TYR A N 1
ATOM 620 C CA . TYR A 1 84 ? -4.967 -6.541 29.137 1.00 80.94 84 TYR A CA 1
ATOM 621 C C . TYR A 1 84 ? -4.848 -5.185 28.432 1.00 80.94 84 TYR A C 1
ATOM 623 O O . TYR A 1 84 ? -5.549 -4.25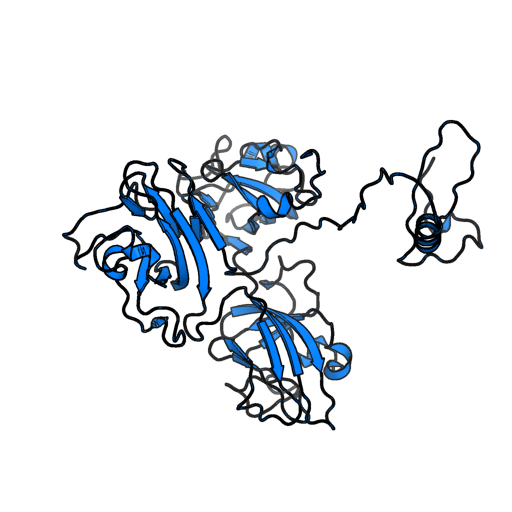6 28.821 1.00 80.94 84 TYR A O 1
ATOM 631 N N . GLY A 1 85 ? -3.984 -5.059 27.425 1.00 74.31 85 GLY A N 1
ATOM 632 C CA . GLY A 1 85 ? -3.885 -3.829 26.652 1.00 74.31 85 GLY A CA 1
ATOM 633 C C . GLY A 1 85 ? -5.095 -3.628 25.738 1.00 74.31 85 GLY A C 1
ATOM 634 O O . GLY A 1 85 ? -5.889 -4.549 25.532 1.00 74.31 85 GLY A O 1
ATOM 635 N N . ASP A 1 86 ? -5.228 -2.427 25.195 1.00 77.25 86 ASP A N 1
ATOM 636 C CA . ASP A 1 86 ? -6.300 -2.051 24.268 1.00 77.25 86 ASP A CA 1
ATOM 637 C C . ASP A 1 86 ? -5.749 -1.844 22.845 1.00 77.25 86 ASP A C 1
ATOM 639 O O . ASP A 1 86 ? -6.356 -1.153 22.033 1.00 77.25 86 ASP A O 1
ATOM 643 N N . GLU A 1 87 ? -4.578 -2.420 22.531 1.00 82.25 87 GLU A N 1
ATOM 644 C CA . GLU A 1 87 ? -3.946 -2.253 21.223 1.00 82.25 87 GLU A CA 1
ATOM 645 C C . GLU A 1 87 ? -4.794 -2.890 20.111 1.00 82.25 87 GLU A C 1
ATOM 647 O O . GLU A 1 87 ? -5.348 -3.989 20.252 1.00 82.25 87 GLU A O 1
ATOM 652 N N . ILE A 1 88 ? -4.873 -2.197 18.977 1.00 74.81 88 ILE A N 1
ATOM 653 C CA . ILE A 1 88 ? -5.643 -2.584 17.795 1.00 74.81 88 ILE A CA 1
ATOM 654 C C . ILE A 1 88 ? -4.707 -2.514 16.590 1.00 74.81 88 ILE A C 1
ATOM 656 O O . ILE A 1 88 ? -4.008 -1.522 16.415 1.00 74.81 88 ILE A O 1
ATOM 660 N N . ASP A 1 89 ? -4.693 -3.557 15.760 1.00 79.50 89 ASP A N 1
ATOM 661 C CA . ASP A 1 89 ? -4.025 -3.511 14.461 1.00 79.50 89 ASP A CA 1
ATOM 662 C C . ASP A 1 89 ? -4.987 -2.920 13.430 1.00 79.50 89 ASP A C 1
ATOM 664 O O . ASP A 1 89 ? -6.015 -3.529 13.116 1.00 79.50 89 ASP A O 1
ATOM 668 N N . VAL A 1 90 ? -4.679 -1.735 12.909 1.00 72.44 90 VAL A N 1
ATOM 669 C CA . VAL A 1 90 ? -5.417 -1.129 11.798 1.00 72.44 90 VAL A CA 1
ATOM 670 C C . VAL A 1 90 ? -4.789 -1.603 10.491 1.00 72.44 90 VAL A C 1
ATOM 672 O O . VAL A 1 90 ? -3.661 -1.247 10.148 1.00 72.44 90 VAL A O 1
ATOM 675 N N . ILE A 1 91 ? -5.515 -2.449 9.760 1.00 71.69 91 ILE A N 1
ATOM 676 C CA . ILE A 1 91 ? -4.988 -3.122 8.568 1.00 71.69 91 ILE A CA 1
ATOM 677 C C . ILE A 1 91 ? -5.331 -2.331 7.305 1.00 71.69 91 ILE A C 1
ATOM 679 O O . ILE A 1 91 ? -4.463 -2.120 6.457 1.00 71.69 91 ILE A O 1
ATOM 683 N N . ALA A 1 92 ? -6.588 -1.908 7.180 1.00 65.88 92 ALA A N 1
ATOM 684 C CA . ALA A 1 92 ? -7.111 -1.132 6.059 1.00 65.88 92 ALA A CA 1
ATOM 685 C C . ALA A 1 92 ? -8.423 -0.431 6.461 1.00 65.88 92 ALA A C 1
ATOM 687 O O . ALA A 1 92 ? -8.941 -0.660 7.558 1.00 65.88 92 ALA A O 1
ATOM 688 N N . SER A 1 93 ? -8.990 0.396 5.572 1.00 61.78 93 SER A N 1
ATOM 689 C CA . SER A 1 93 ? -10.336 0.947 5.793 1.00 61.78 93 SER A CA 1
ATOM 690 C C . SER A 1 93 ? -11.334 -0.188 6.061 1.00 61.78 93 SER A C 1
ATOM 692 O O . SER A 1 93 ? -11.343 -1.201 5.362 1.00 61.78 93 SER A O 1
ATOM 694 N N . GLY A 1 94 ? -12.144 -0.046 7.111 1.00 62.19 94 GLY A N 1
ATOM 695 C CA . GLY A 1 94 ? -13.145 -1.044 7.491 1.00 62.19 94 GLY A CA 1
ATOM 696 C C . GLY A 1 94 ? -12.586 -2.351 8.072 1.00 62.19 94 GLY A C 1
ATOM 697 O O . GLY A 1 94 ? -13.379 -3.221 8.453 1.00 62.19 94 GLY A O 1
ATOM 698 N N . LEU A 1 95 ? -11.261 -2.502 8.199 1.00 78.00 95 LEU A N 1
ATOM 699 C CA . LEU A 1 95 ? -10.639 -3.689 8.778 1.00 78.00 95 LEU A CA 1
ATOM 700 C C . LEU A 1 95 ? -9.590 -3.350 9.839 1.00 78.00 95 LEU A C 1
ATOM 702 O O . LEU A 1 95 ? -8.472 -2.910 9.554 1.00 78.00 95 LEU A O 1
ATOM 706 N N . SER A 1 96 ? -9.934 -3.699 11.072 1.00 81.50 96 SER A N 1
ATOM 707 C CA . SER A 1 96 ? -8.999 -3.778 12.182 1.00 81.50 96 SER A CA 1
ATOM 708 C C . SER A 1 96 ? -9.047 -5.152 12.820 1.00 81.50 96 SER A C 1
ATOM 710 O O . SER A 1 96 ? -10.035 -5.870 12.690 1.00 81.50 96 SER A O 1
ATOM 712 N N . ILE A 1 97 ? -7.988 -5.519 13.532 1.00 86.81 97 ILE A N 1
ATOM 713 C CA . ILE A 1 97 ? -7.938 -6.753 14.306 1.00 86.81 97 ILE A CA 1
ATOM 714 C C . ILE A 1 97 ? -7.405 -6.450 15.698 1.00 86.81 97 ILE A C 1
ATOM 716 O O . ILE A 1 97 ? -6.325 -5.896 15.876 1.00 86.81 97 ILE A O 1
ATOM 720 N N . THR A 1 98 ? -8.145 -6.886 16.707 1.00 88.38 98 THR A N 1
ATOM 721 C CA . THR A 1 98 ? -7.642 -6.992 18.078 1.00 88.38 98 THR A CA 1
ATOM 722 C C . THR A 1 98 ? -8.090 -8.315 18.688 1.00 88.38 98 THR A C 1
ATOM 724 O O . THR A 1 98 ? -8.734 -9.138 18.034 1.00 88.38 98 THR A O 1
ATOM 727 N N . ARG A 1 99 ? -7.724 -8.562 19.945 1.00 88.75 99 ARG A N 1
ATOM 728 C CA . ARG A 1 99 ? -8.091 -9.769 20.680 1.00 88.75 99 ARG A CA 1
ATOM 729 C C . ARG A 1 99 ? -8.628 -9.427 22.061 1.00 88.75 99 ARG A C 1
ATOM 731 O O . ARG A 1 99 ? -7.985 -8.724 22.832 1.00 88.75 99 ARG A O 1
ATOM 738 N N . GLY A 1 100 ? -9.771 -10.012 22.408 1.00 79.75 100 GLY A N 1
ATOM 739 C CA . GLY A 1 100 ? -10.373 -9.842 23.729 1.00 79.75 100 GLY A CA 1
ATOM 740 C C . GLY A 1 100 ? -9.657 -10.663 24.805 1.00 79.75 100 GLY A C 1
ATOM 741 O O . GLY A 1 100 ? -9.117 -11.735 24.530 1.00 79.75 100 GLY A O 1
ATOM 742 N N . ASN A 1 101 ? -9.741 -10.216 26.062 1.00 77.88 101 ASN A N 1
ATOM 743 C CA . ASN A 1 101 ? -9.026 -10.797 27.214 1.00 77.88 101 ASN A CA 1
ATOM 744 C C . ASN A 1 101 ? -9.270 -12.306 27.457 1.00 77.88 101 ASN A C 1
ATOM 746 O O . ASN A 1 101 ? -8.469 -12.956 28.128 1.00 77.88 101 ASN A O 1
ATOM 750 N N . ASN A 1 102 ? -10.360 -12.872 26.921 1.00 68.94 102 ASN A N 1
ATOM 751 C CA . ASN A 1 102 ? -10.762 -14.273 27.109 1.00 68.94 102 ASN A CA 1
ATOM 752 C C . ASN A 1 102 ? -11.186 -14.993 25.814 1.00 68.94 102 ASN A C 1
ATOM 754 O O . ASN A 1 102 ? -11.756 -16.081 25.894 1.00 68.94 102 ASN A O 1
ATOM 758 N N . GLN A 1 103 ? -10.966 -14.410 24.631 1.00 75.44 103 GLN A N 1
ATOM 759 C CA . GLN A 1 103 ? -11.598 -14.888 23.393 1.00 75.44 103 GLN A CA 1
ATOM 760 C C . GLN A 1 103 ? -10.620 -14.938 22.197 1.00 75.44 103 GLN A C 1
ATOM 762 O O . GLN A 1 103 ? -9.396 -14.890 22.377 1.00 75.44 103 GLN A O 1
ATOM 767 N N . GLY A 1 104 ? -11.149 -15.144 20.984 1.00 88.06 104 GLY A N 1
ATOM 768 C CA . GLY A 1 104 ? -10.396 -15.037 19.733 1.00 88.06 104 GLY A CA 1
ATOM 769 C C . GLY A 1 104 ? -10.245 -13.590 19.254 1.00 88.06 104 GLY A C 1
ATOM 770 O O . GLY A 1 104 ? -10.510 -12.648 20.004 1.00 88.06 104 GLY A O 1
ATOM 771 N N . ILE A 1 105 ? -9.786 -13.432 18.013 1.00 93.44 105 ILE A N 1
ATOM 772 C CA . ILE A 1 105 ? -9.560 -12.130 17.372 1.00 93.44 105 ILE A CA 1
ATOM 773 C C . ILE A 1 105 ? -10.825 -11.592 16.693 1.00 93.44 105 ILE A C 1
ATOM 775 O O . ILE A 1 105 ? -11.520 -12.336 16.010 1.00 93.44 105 ILE A O 1
ATOM 779 N N . TYR A 1 106 ? -11.123 -10.311 16.851 1.00 92.38 106 TYR A N 1
ATOM 780 C CA . TYR A 1 106 ? -12.321 -9.689 16.284 1.00 92.38 106 TYR A CA 1
ATOM 781 C C . TYR A 1 106 ? -11.985 -8.349 15.637 1.00 92.38 106 TYR A C 1
ATOM 783 O O . TYR A 1 106 ? -10.916 -7.787 15.894 1.00 92.38 106 TYR A O 1
ATOM 791 N N . ASN A 1 107 ? -12.893 -7.863 14.794 1.00 85.81 107 ASN A N 1
ATOM 792 C CA . ASN A 1 107 ? -12.786 -6.565 14.154 1.00 85.81 107 ASN A CA 1
ATOM 793 C C . ASN A 1 107 ? -13.511 -5.500 14.991 1.00 85.81 107 ASN A C 1
ATOM 795 O O . ASN A 1 107 ? -14.738 -5.415 14.922 1.00 85.81 107 ASN A O 1
ATOM 799 N N . PRO A 1 108 ? -12.787 -4.664 15.762 1.00 79.62 108 PRO A N 1
ATOM 800 C CA . PRO A 1 108 ? -13.394 -3.708 16.685 1.00 79.62 108 PRO A CA 1
ATOM 801 C C . PRO A 1 108 ? -14.180 -2.585 15.992 1.00 79.62 108 PRO A C 1
ATOM 803 O O . PRO A 1 108 ? -14.889 -1.849 16.669 1.00 79.62 108 PRO A O 1
ATOM 806 N N . ILE A 1 109 ? -14.085 -2.453 14.660 1.00 72.94 109 ILE A N 1
ATOM 807 C CA . ILE A 1 109 ? -14.909 -1.510 13.886 1.00 72.94 109 ILE A CA 1
ATOM 808 C C . ILE A 1 109 ? -16.379 -1.946 13.887 1.00 72.94 109 ILE A C 1
ATOM 810 O O . ILE A 1 109 ? -17.275 -1.109 13.945 1.00 72.94 109 ILE A O 1
ATOM 814 N N . LEU A 1 110 ? -16.631 -3.256 13.805 1.00 75.88 110 LEU A N 1
ATOM 815 C CA . LEU A 1 110 ? -17.978 -3.818 13.656 1.00 75.88 110 LEU A CA 1
ATOM 816 C C . LEU A 1 110 ? -18.423 -4.645 14.862 1.00 75.88 110 LEU A C 1
ATOM 818 O O . LEU A 1 110 ? -19.618 -4.846 15.075 1.00 75.88 110 LEU A O 1
ATOM 822 N N . GLU A 1 111 ? -17.470 -5.149 15.637 1.00 84.56 111 GLU A N 1
ATOM 823 C CA . GLU A 1 111 ? -17.701 -6.119 16.693 1.00 84.56 111 GLU A CA 1
ATOM 824 C C . GLU A 1 111 ? -17.230 -5.555 18.037 1.00 84.56 111 GLU A C 1
ATOM 826 O O . GLU A 1 111 ? -16.091 -5.127 18.191 1.00 84.56 111 GLU A O 1
ATOM 831 N N . ASN A 1 112 ? -18.088 -5.610 19.058 1.00 82.62 112 ASN A N 1
ATOM 832 C CA . ASN A 1 112 ? -17.702 -5.200 20.415 1.00 82.62 112 ASN A CA 1
ATOM 833 C C . ASN A 1 112 ? -16.808 -6.237 21.117 1.00 82.62 112 ASN A C 1
ATOM 835 O O . ASN A 1 112 ? -16.166 -5.934 22.122 1.00 82.62 112 ASN A O 1
ATOM 839 N N . ASN A 1 113 ? -16.845 -7.488 20.661 1.00 87.06 113 ASN A N 1
ATOM 840 C CA . ASN A 1 113 ? -16.078 -8.611 21.184 1.00 87.06 113 ASN A CA 1
ATOM 841 C C . ASN A 1 113 ? -16.058 -9.751 20.155 1.00 87.06 113 ASN A C 1
ATOM 843 O O . ASN A 1 113 ? -16.699 -9.659 19.112 1.00 87.06 113 ASN A O 1
ATOM 847 N N . TRP A 1 114 ? -15.334 -10.829 20.463 1.00 86.69 114 TRP A N 1
ATOM 848 C CA . TRP A 1 114 ? -15.380 -12.047 19.659 1.00 86.69 114 TRP A CA 1
ATOM 849 C C . TRP A 1 114 ? -16.771 -12.674 19.722 1.00 86.69 114 TRP A C 1
ATOM 851 O O . TRP A 1 114 ? -17.229 -13.080 20.796 1.00 86.69 114 TRP A O 1
ATOM 861 N N . ASP A 1 115 ? -17.365 -12.849 18.551 1.00 83.81 115 ASP A N 1
ATOM 862 C CA . ASP A 1 115 ? -18.603 -13.572 18.358 1.00 83.81 115 ASP A CA 1
ATOM 863 C C . ASP A 1 115 ? -18.336 -15.084 18.325 1.00 83.81 115 ASP A C 1
ATOM 865 O O . ASP A 1 115 ? -17.594 -15.622 17.493 1.00 83.81 115 ASP A O 1
ATOM 869 N N . ASP A 1 116 ? -18.922 -15.793 19.286 1.00 78.75 116 ASP A N 1
ATOM 870 C CA . ASP A 1 116 ? -18.873 -17.242 19.373 1.00 78.75 116 ASP A CA 1
ATOM 871 C C . ASP A 1 116 ? -20.124 -17.967 18.875 1.00 78.75 116 ASP A C 1
ATOM 873 O O . ASP A 1 116 ? -20.240 -19.185 19.076 1.00 78.75 116 ASP A O 1
ATOM 877 N N . GLU A 1 117 ? -21.016 -17.255 18.187 1.00 76.56 117 GLU A N 1
ATOM 878 C CA . GLU A 1 117 ? -22.233 -17.810 17.627 1.00 76.56 117 GLU A CA 1
ATOM 879 C C . GLU A 1 117 ? -21.921 -18.955 16.654 1.00 76.56 117 GLU A C 1
ATOM 881 O O . GLU A 1 117 ? -21.012 -18.910 15.829 1.00 76.56 117 GLU A O 1
ATOM 886 N N . THR A 1 118 ? -22.677 -20.044 16.788 1.00 69.69 118 THR A N 1
ATOM 887 C CA . THR A 1 118 ? -22.490 -21.280 16.007 1.00 69.69 118 THR A CA 1
ATOM 888 C C . THR A 1 118 ? -23.603 -21.509 14.982 1.00 69.69 118 THR A C 1
ATOM 890 O O . THR A 1 118 ? -23.511 -22.440 14.184 1.00 69.69 118 THR A O 1
ATOM 893 N N . ASN A 1 119 ? -24.631 -20.652 14.974 1.00 64.25 119 ASN A N 1
ATOM 894 C CA . ASN A 1 119 ? -25.841 -20.753 14.148 1.00 64.25 119 ASN A CA 1
ATOM 895 C C . ASN A 1 119 ? -25.860 -19.755 12.975 1.00 64.25 119 ASN A C 1
ATOM 897 O O . ASN A 1 119 ? -26.917 -19.277 12.567 1.00 64.25 119 ASN A O 1
ATOM 901 N N . VAL A 1 120 ? -24.699 -19.460 12.397 1.00 65.81 120 VAL A N 1
ATOM 902 C CA . VAL A 1 120 ? -24.598 -18.649 11.176 1.00 65.81 120 VAL A CA 1
ATOM 903 C C . VAL A 1 120 ? -24.612 -19.531 9.915 1.00 65.81 120 VAL A C 1
ATOM 905 O O . VAL A 1 120 ? -24.198 -20.693 9.984 1.00 65.81 120 VAL A O 1
ATOM 908 N N . PRO A 1 121 ? -25.048 -19.010 8.746 1.00 53.06 121 PRO A N 1
ATOM 909 C CA . PRO A 1 121 ? -25.218 -19.775 7.499 1.00 53.06 121 PRO A CA 1
ATOM 910 C C . PRO A 1 121 ? -23.987 -20.557 7.010 1.00 53.06 121 PRO A C 1
ATOM 912 O O . PRO A 1 121 ? -24.127 -21.457 6.185 1.00 53.06 121 PRO A O 1
ATOM 915 N N . PHE A 1 122 ? -22.799 -20.246 7.534 1.00 54.41 122 PHE A N 1
ATOM 916 C CA . PHE A 1 122 ? -21.527 -20.871 7.169 1.00 54.41 122 PHE A CA 1
ATOM 917 C C . PHE A 1 122 ? -20.966 -21.847 8.214 1.00 54.41 122 PHE A C 1
ATOM 919 O O . PHE A 1 122 ? -19.880 -22.378 8.005 1.00 54.41 122 PHE A O 1
ATOM 926 N N . GLY A 1 123 ? -21.682 -22.121 9.314 1.00 57.12 123 GLY A N 1
ATOM 927 C CA . GLY A 1 123 ? -21.246 -23.080 10.335 1.00 57.12 123 GLY A CA 1
ATOM 928 C C . GLY A 1 123 ? -19.869 -22.736 10.912 1.00 57.12 123 GLY A C 1
ATOM 929 O O . GLY A 1 123 ? -18.865 -23.378 10.605 1.00 57.12 123 GLY A O 1
ATOM 930 N N . GLY A 1 124 ? -19.803 -21.707 11.750 1.00 63.66 124 GLY A N 1
ATOM 931 C CA . GLY A 1 124 ? -18.554 -21.270 12.366 1.00 63.66 124 GLY A CA 1
ATOM 932 C C . GLY A 1 124 ? -18.752 -20.026 13.216 1.00 63.66 124 GLY A C 1
ATOM 933 O O . GLY A 1 124 ? -19.806 -19.413 13.170 1.00 63.66 124 GLY A O 1
ATOM 934 N N . ARG A 1 125 ? -17.725 -19.665 13.981 1.00 79.25 125 ARG A N 1
ATOM 935 C CA . ARG A 1 125 ? -17.661 -18.397 14.717 1.00 79.25 125 ARG A CA 1
ATOM 936 C C . ARG A 1 125 ? -17.264 -17.299 13.721 1.00 79.25 125 ARG A C 1
ATOM 938 O O . ARG A 1 125 ? -16.208 -17.487 13.107 1.00 79.25 125 ARG A O 1
ATOM 945 N N . PRO A 1 126 ? -18.092 -16.265 13.474 1.00 84.19 126 PRO A N 1
ATOM 946 C CA . PRO A 1 126 ? -17.916 -15.360 12.333 1.00 84.19 126 PRO A CA 1
ATOM 947 C C . PRO A 1 126 ? -16.759 -14.368 12.500 1.00 84.19 126 PRO A C 1
ATOM 949 O O . PRO A 1 126 ? -16.284 -13.840 11.501 1.00 84.19 126 PRO A O 1
ATOM 952 N N . SER A 1 127 ? -16.264 -14.158 13.721 1.00 90.69 127 SER A N 1
ATOM 953 C CA . SER A 1 127 ? -15.140 -13.254 13.960 1.00 90.69 127 SER A CA 1
ATOM 954 C C . SER A 1 127 ? -13.805 -13.767 13.378 1.00 90.69 127 SER A C 1
ATOM 956 O O . SER A 1 127 ? -13.530 -14.979 13.414 1.00 90.69 127 SER A O 1
ATOM 958 N N . PRO A 1 128 ? -12.927 -12.858 12.908 1.00 93.81 128 PRO A N 1
ATOM 959 C CA . PRO A 1 128 ? -13.162 -11.417 12.775 1.00 93.81 128 PRO A CA 1
ATOM 960 C C . PRO A 1 128 ? -14.063 -11.078 11.580 1.00 93.81 128 PRO A C 1
ATOM 962 O O . PRO A 1 128 ? -13.859 -11.590 10.478 1.00 93.81 128 PRO A O 1
ATOM 965 N N . ALA A 1 129 ? -15.012 -10.163 11.777 1.00 87.56 129 ALA A N 1
ATOM 966 C CA . ALA A 1 129 ? -15.816 -9.615 10.691 1.00 87.56 129 ALA A CA 1
ATOM 967 C C . ALA A 1 129 ? -14.928 -8.950 9.624 1.00 87.56 129 ALA A C 1
ATOM 969 O O . ALA A 1 129 ? -13.860 -8.417 9.929 1.00 87.56 129 ALA A O 1
ATOM 970 N N . ASN A 1 130 ? -15.399 -8.956 8.374 1.00 88.81 130 ASN A N 1
ATOM 971 C CA . ASN A 1 130 ? -14.670 -8.493 7.183 1.00 88.81 130 ASN A CA 1
ATOM 972 C C . ASN A 1 130 ? -13.417 -9.307 6.830 1.00 88.81 130 ASN A C 1
ATOM 974 O O . ASN A 1 130 ? -12.560 -8.835 6.083 1.00 88.81 130 ASN A O 1
ATOM 978 N N . THR A 1 131 ? -13.301 -10.531 7.353 1.00 95.25 131 THR A N 1
ATOM 979 C CA . THR A 1 131 ? -12.183 -11.411 7.021 1.00 95.25 131 THR A CA 1
ATOM 980 C C . THR A 1 131 ? -12.633 -12.820 6.692 1.00 95.25 131 THR A C 1
ATOM 982 O O . THR A 1 131 ? -13.542 -13.371 7.313 1.00 95.25 131 THR A O 1
ATOM 985 N N . GLU A 1 132 ? -11.913 -13.451 5.774 1.00 95.94 132 GLU A N 1
ATOM 986 C CA . GLU A 1 132 ? -11.932 -14.896 5.611 1.00 95.94 132 GLU A CA 1
ATOM 987 C C . GLU A 1 132 ? -10.500 -15.438 5.592 1.00 95.94 132 GLU A C 1
ATOM 989 O O . GLU A 1 132 ? -9.538 -14.740 5.284 1.00 95.94 132 GLU A O 1
ATOM 994 N N . TRP A 1 133 ? -10.330 -16.698 5.973 1.00 96.44 133 TRP A N 1
ATOM 995 C CA . TRP A 1 133 ? -9.036 -17.273 6.315 1.00 96.44 133 TRP A CA 1
ATOM 996 C C . TRP A 1 133 ? -8.804 -18.601 5.609 1.00 96.44 133 TRP A C 1
ATOM 998 O O . TRP A 1 133 ? -9.681 -19.463 5.522 1.00 96.44 133 TRP A O 1
ATOM 1008 N N . ASN A 1 134 ? -7.571 -18.792 5.159 1.00 96.00 134 ASN A N 1
ATOM 1009 C CA . ASN A 1 134 ? -7.084 -20.017 4.553 1.00 96.00 134 ASN A CA 1
ATOM 1010 C C . ASN A 1 134 ? -5.862 -20.538 5.320 1.00 96.00 134 ASN A C 1
ATOM 1012 O O . ASN A 1 134 ? -4.955 -19.782 5.657 1.00 96.00 134 ASN A O 1
ATOM 1016 N N . SER A 1 135 ? -5.813 -21.850 5.562 1.00 94.25 135 SER A N 1
ATOM 1017 C CA . SER A 1 135 ? -4.736 -22.505 6.319 1.00 94.25 135 SER A CA 1
ATOM 1018 C C . SER A 1 135 ? -3.908 -23.502 5.508 1.00 94.25 135 SER A C 1
ATOM 1020 O O . SER A 1 135 ? -3.242 -24.373 6.070 1.00 94.25 135 SER A O 1
ATOM 1022 N N . GLN A 1 136 ? -3.907 -23.367 4.177 1.00 91.06 136 GLN A N 1
ATOM 1023 C CA . GLN A 1 136 ? -3.088 -24.194 3.279 1.00 91.06 136 GLN A CA 1
ATOM 1024 C C . GLN A 1 136 ? -1.600 -23.787 3.272 1.00 91.06 136 GLN A C 1
ATOM 1026 O O . GLN A 1 136 ? -0.799 -24.406 2.572 1.00 91.06 136 GLN A O 1
ATOM 1031 N N . GLY A 1 137 ? -1.211 -22.778 4.059 1.00 89.69 137 GLY A N 1
ATOM 1032 C CA . GLY A 1 137 ? 0.171 -22.334 4.210 1.00 89.69 137 GLY A CA 1
ATOM 1033 C C . GLY A 1 137 ? 0.694 -21.479 3.057 1.00 89.69 137 GLY A C 1
ATOM 1034 O O . GLY A 1 137 ? -0.025 -21.147 2.110 1.00 89.69 137 GLY A O 1
ATOM 1035 N N . TRP A 1 138 ? 1.978 -21.127 3.130 1.00 91.12 138 TRP A N 1
ATOM 1036 C CA . TRP A 1 138 ? 2.637 -20.215 2.184 1.00 91.12 138 TRP A CA 1
ATOM 1037 C C . TRP A 1 138 ? 3.451 -20.918 1.088 1.00 91.12 138 TRP A C 1
ATOM 1039 O O . TRP A 1 138 ? 4.247 -20.284 0.408 1.00 91.12 138 TRP A O 1
ATOM 1049 N N . GLY A 1 139 ? 3.279 -22.232 0.908 1.00 82.81 139 GLY A N 1
ATOM 1050 C CA . GLY A 1 139 ? 4.114 -23.011 -0.016 1.00 82.81 139 GLY A CA 1
ATOM 1051 C C . GLY A 1 139 ? 3.987 -22.597 -1.490 1.00 82.81 139 GLY A C 1
ATOM 1052 O O . GLY A 1 139 ? 4.995 -22.447 -2.170 1.00 82.81 139 GLY A O 1
ATOM 1053 N N . SER A 1 140 ? 2.762 -22.409 -1.990 1.00 84.38 140 SER A N 1
ATOM 1054 C CA . SER A 1 140 ? 2.497 -21.907 -3.349 1.00 84.38 140 SER A CA 1
ATOM 1055 C C . SER A 1 140 ? 1.493 -20.768 -3.277 1.00 84.38 140 SER A C 1
ATOM 1057 O O . SER A 1 140 ? 0.346 -20.996 -2.911 1.00 84.38 140 SER A O 1
ATOM 1059 N N . LEU A 1 141 ? 1.919 -19.547 -3.594 1.00 88.19 141 LEU A N 1
ATOM 1060 C CA . LEU A 1 141 ? 1.088 -18.341 -3.495 1.00 88.19 141 LEU A CA 1
ATOM 1061 C C . LEU A 1 141 ? 0.499 -17.891 -4.845 1.00 88.19 141 LEU A C 1
ATOM 1063 O O . LEU A 1 141 ? -0.180 -16.878 -4.918 1.00 88.19 141 LEU A O 1
ATOM 1067 N N . THR A 1 142 ? 0.675 -18.670 -5.912 1.00 80.25 142 THR A N 1
ATOM 1068 C CA . THR A 1 142 ? 0.182 -18.335 -7.263 1.00 80.25 142 THR A CA 1
ATOM 1069 C C . THR A 1 142 ? -1.312 -18.616 -7.460 1.00 80.25 142 THR A C 1
ATOM 1071 O O . THR A 1 142 ? -1.815 -18.581 -8.577 1.00 80.25 142 THR A O 1
ATOM 1074 N N . ASN A 1 143 ? -2.015 -19.025 -6.403 1.00 85.81 143 ASN A N 1
ATOM 1075 C CA . ASN A 1 143 ? -3.423 -19.413 -6.450 1.00 85.81 143 ASN A CA 1
ATOM 1076 C C . ASN A 1 143 ? -4.251 -18.766 -5.333 1.00 85.81 143 ASN A C 1
ATOM 1078 O O . ASN A 1 143 ? -5.348 -19.251 -5.055 1.00 85.81 143 ASN A O 1
ATOM 1082 N N . VAL A 1 144 ? -3.722 -17.725 -4.681 1.00 90.69 144 VAL A N 1
ATOM 1083 C CA . VAL A 1 144 ? -4.254 -17.132 -3.444 1.00 90.69 144 VAL A CA 1
ATOM 1084 C C . VAL A 1 144 ? -5.733 -16.772 -3.566 1.00 90.69 144 VAL A C 1
ATOM 1086 O O . VAL A 1 144 ? -6.511 -17.213 -2.722 1.00 90.69 144 VAL A O 1
ATOM 1089 N N . SER A 1 145 ? -6.148 -16.097 -4.639 1.00 89.19 145 SER A N 1
ATOM 1090 C CA . SER A 1 145 ? -7.554 -15.714 -4.873 1.00 89.19 145 SER A CA 1
ATOM 1091 C C . SER A 1 145 ? -8.506 -16.892 -5.133 1.00 89.19 145 SER A C 1
ATOM 1093 O O . SER A 1 145 ? -9.713 -16.773 -4.968 1.00 89.19 145 SER A O 1
ATOM 1095 N N . SER A 1 146 ? -7.978 -18.055 -5.526 1.00 89.44 146 SER A N 1
ATOM 1096 C CA . SER A 1 146 ? -8.771 -19.256 -5.843 1.00 89.44 146 SER A CA 1
ATOM 1097 C C . SER A 1 146 ? -8.826 -20.280 -4.707 1.00 89.44 146 SER A C 1
ATOM 1099 O O . SER A 1 146 ? -9.401 -21.362 -4.861 1.00 89.44 146 SER A O 1
ATOM 1101 N N . ARG A 1 147 ? -8.179 -19.987 -3.574 1.00 93.25 147 ARG A N 1
ATOM 1102 C CA . ARG A 1 147 ? -8.169 -20.888 -2.423 1.00 93.25 147 ARG A CA 1
ATOM 1103 C C . ARG A 1 147 ? -9.541 -20.946 -1.761 1.00 93.25 147 ARG A C 1
ATOM 1105 O O . ARG A 1 147 ? -10.380 -20.070 -1.916 1.00 93.25 147 ARG A O 1
ATOM 1112 N N . THR A 1 148 ? -9.759 -21.999 -0.980 1.00 93.56 148 THR A N 1
ATOM 1113 C CA . THR A 1 148 ? -10.939 -22.079 -0.119 1.00 93.56 148 THR A CA 1
ATOM 1114 C C . THR A 1 148 ? -10.688 -21.278 1.149 1.00 93.56 148 THR A C 1
ATOM 1116 O O . THR A 1 148 ? -9.775 -21.611 1.914 1.00 93.56 148 THR A O 1
ATOM 1119 N N . TYR A 1 149 ? -11.504 -20.255 1.365 1.00 94.88 149 TYR A N 1
ATOM 1120 C CA . TYR A 1 149 ? -11.519 -19.457 2.581 1.00 94.88 149 TYR A CA 1
ATOM 1121 C C . TYR A 1 149 ? -12.697 -19.858 3.476 1.00 94.88 149 TYR A C 1
ATOM 1123 O O . TYR A 1 149 ? -13.684 -20.445 3.030 1.00 94.88 149 TYR A O 1
ATOM 1131 N N . THR A 1 150 ? -12.535 -19.638 4.775 1.00 94.12 150 THR A N 1
ATOM 1132 C CA . THR A 1 150 ? -13.515 -19.939 5.825 1.00 94.12 150 THR A CA 1
ATOM 1133 C C . THR A 1 150 ? -13.297 -18.979 6.996 1.00 94.12 150 THR A C 1
ATOM 1135 O O . THR A 1 150 ? -12.335 -18.223 7.006 1.00 94.12 150 THR A O 1
ATOM 1138 N N . THR A 1 151 ? -14.126 -19.018 8.036 1.00 93.00 151 THR A N 1
ATOM 1139 C CA . THR A 1 151 ? -13.865 -18.236 9.255 1.00 93.00 151 THR A CA 1
ATOM 1140 C C . THR A 1 151 ? -12.518 -18.581 9.908 1.00 93.00 151 THR A C 1
ATOM 1142 O O . THR A 1 151 ? -12.037 -19.717 9.798 1.00 93.00 151 THR A O 1
ATOM 1145 N N . PHE A 1 152 ? -11.932 -17.633 10.651 1.00 93.75 152 PHE A N 1
ATOM 1146 C CA . PHE A 1 152 ? -10.660 -17.824 11.365 1.00 93.75 152 PHE A CA 1
ATOM 1147 C C . PHE A 1 152 ? -10.668 -19.085 12.236 1.00 93.75 152 PHE A C 1
ATOM 1149 O O . PHE A 1 152 ? -9.763 -19.916 12.150 1.00 93.75 152 PHE A O 1
ATOM 1156 N N . TRP A 1 153 ? -11.738 -19.277 13.016 1.00 91.56 153 TRP A N 1
ATOM 1157 C CA . TRP A 1 153 ? -11.927 -20.448 13.877 1.00 91.56 153 TRP A CA 1
ATOM 11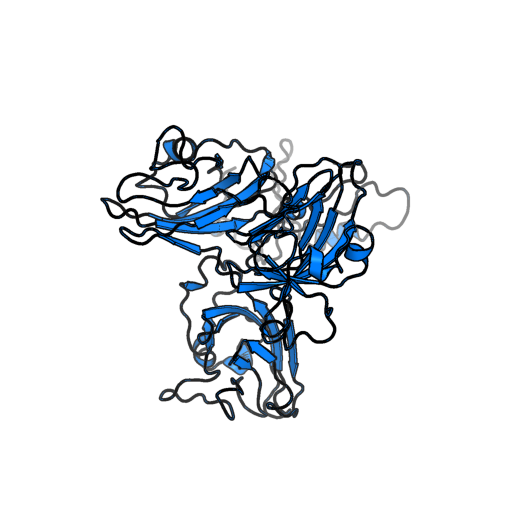58 C C . TRP A 1 153 ? -11.804 -21.772 13.113 1.00 91.56 153 TRP A C 1
ATOM 1160 O O . TRP A 1 153 ? -11.103 -22.687 13.550 1.00 91.56 153 TRP A O 1
ATOM 1170 N N . ASN A 1 154 ? -12.457 -21.876 11.955 1.00 91.50 154 ASN A N 1
ATOM 1171 C CA . ASN A 1 154 ? -12.409 -23.077 11.127 1.00 91.50 154 ASN A CA 1
ATOM 1172 C C . ASN A 1 154 ? -11.037 -23.243 10.458 1.00 91.50 154 ASN A C 1
ATOM 1174 O O . ASN A 1 154 ? -10.519 -24.360 10.408 1.00 91.50 154 ASN A O 1
ATOM 1178 N N . ALA A 1 155 ? -10.410 -22.150 10.011 1.00 93.19 155 ALA A N 1
ATOM 1179 C CA . ALA A 1 155 ? -9.083 -22.180 9.398 1.00 93.19 155 ALA A CA 1
ATOM 1180 C C . ALA A 1 155 ? -8.017 -22.737 10.359 1.00 93.19 155 ALA A C 1
ATOM 1182 O O . ALA A 1 155 ? -7.156 -23.518 9.942 1.00 93.19 155 ALA A O 1
ATOM 1183 N N . VAL A 1 156 ? -8.119 -22.431 11.657 1.00 92.31 156 VAL A N 1
ATOM 1184 C CA . VAL A 1 156 ? -7.235 -22.987 12.700 1.00 92.31 156 VAL A CA 1
ATOM 1185 C C . VAL A 1 156 ? -7.699 -24.351 13.239 1.00 92.31 156 VAL A C 1
ATOM 1187 O O . VAL A 1 156 ? -7.142 -24.878 14.200 1.00 92.31 156 VAL A O 1
ATOM 1190 N N . GLY A 1 157 ? -8.685 -24.988 12.602 1.00 90.00 157 GLY A N 1
ATOM 1191 C CA . GLY A 1 157 ? -9.120 -26.349 12.930 1.00 90.00 157 GLY A CA 1
ATOM 1192 C C . GLY A 1 157 ? -10.087 -26.444 14.110 1.00 90.00 157 GLY A C 1
ATOM 1193 O O . GLY A 1 157 ? -10.125 -27.472 14.782 1.00 90.00 157 GLY A O 1
ATOM 1194 N N . GLY A 1 158 ? -10.854 -25.387 14.381 1.00 87.50 158 GLY A N 1
ATOM 1195 C CA . GLY A 1 158 ? -11.933 -25.398 15.366 1.00 87.50 158 GLY A CA 1
ATOM 1196 C C . GLY A 1 158 ? -11.471 -25.359 16.822 1.00 87.50 158 GLY A C 1
ATOM 1197 O O . GLY A 1 158 ? -12.169 -25.848 17.708 1.00 87.50 158 GLY A O 1
ATOM 1198 N N . SER A 1 159 ? -10.275 -24.831 17.079 1.00 87.19 159 SER A N 1
ATOM 1199 C CA . SER A 1 159 ? -9.757 -24.606 18.428 1.00 87.19 159 SER A CA 1
ATOM 1200 C C . SER A 1 159 ? -8.724 -23.482 18.411 1.00 87.19 159 SER A C 1
ATOM 1202 O O . SER A 1 159 ? -7.903 -23.414 17.500 1.00 87.19 159 SER A O 1
ATOM 1204 N N . LEU A 1 160 ? -8.769 -22.600 19.412 1.00 87.38 160 LEU A N 1
ATOM 1205 C CA . LEU A 1 160 ? -7.789 -21.526 19.613 1.00 87.38 160 LEU A CA 1
ATOM 1206 C C . LEU A 1 160 ? -6.651 -21.991 20.534 1.00 87.38 160 LEU A C 1
ATOM 1208 O O . LEU A 1 160 ? -6.749 -23.029 21.186 1.00 87.38 160 LEU A O 1
ATOM 1212 N N . GLY A 1 161 ? -5.569 -21.213 20.621 1.00 85.62 161 GLY A N 1
ATOM 1213 C CA . GLY A 1 161 ? -4.375 -21.581 21.388 1.00 85.62 161 GLY A CA 1
ATOM 1214 C C . GLY A 1 161 ? -3.274 -22.119 20.483 1.00 85.62 161 GLY A C 1
ATOM 1215 O O . GLY A 1 161 ? -2.953 -21.512 19.465 1.00 85.62 161 GLY A O 1
ATOM 1216 N N . ASN A 1 162 ? -2.720 -23.285 20.823 1.00 85.06 162 ASN A N 1
ATOM 1217 C CA . ASN A 1 162 ? -1.597 -23.893 20.091 1.00 85.06 162 ASN A CA 1
ATOM 1218 C C . ASN A 1 162 ? -1.887 -24.133 18.602 1.00 85.06 162 ASN A C 1
ATOM 1220 O O . ASN A 1 162 ? -0.972 -24.130 17.779 1.00 85.06 162 ASN A O 1
ATOM 1224 N N . ASN A 1 163 ? -3.160 -24.325 18.255 1.00 89.31 163 ASN A N 1
ATOM 1225 C CA . ASN A 1 163 ? -3.602 -24.465 16.875 1.00 89.31 163 ASN A CA 1
ATOM 1226 C C . ASN A 1 163 ? -3.359 -23.207 16.038 1.00 89.31 163 ASN A C 1
ATOM 1228 O O . ASN A 1 163 ? -3.165 -23.334 14.836 1.00 89.31 163 ASN A O 1
ATOM 1232 N N . VAL A 1 164 ? -3.357 -22.022 16.653 1.00 90.88 164 VAL A N 1
ATOM 1233 C CA . VAL A 1 164 ? -3.072 -20.760 15.963 1.00 90.88 164 VAL A CA 1
ATOM 1234 C C . VAL A 1 164 ? -1.573 -20.653 15.671 1.00 90.88 164 VAL A C 1
ATOM 1236 O O . VAL A 1 164 ? -1.190 -20.438 14.529 1.00 90.88 164 VAL A O 1
ATOM 1239 N N . LEU A 1 165 ? -0.731 -20.931 16.673 1.00 90.50 165 LEU A N 1
ATOM 1240 C CA . LEU A 1 165 ? 0.740 -20.855 16.586 1.00 90.50 165 LEU A CA 1
ATOM 1241 C C . LEU A 1 165 ? 1.378 -21.861 15.612 1.00 90.50 165 LEU A C 1
ATOM 1243 O O . LEU A 1 165 ? 2.569 -21.801 15.335 1.00 90.50 165 LEU A O 1
ATOM 1247 N N . SER A 1 166 ? 0.612 -22.842 15.135 1.00 79.25 166 SER A N 1
ATOM 1248 C CA . SER A 1 166 ? 1.111 -23.919 14.269 1.00 79.25 166 SER A CA 1
ATOM 1249 C C . SER A 1 166 ? 0.701 -23.737 12.804 1.00 79.25 166 SER A C 1
ATOM 1251 O O . SER A 1 166 ? 0.705 -24.708 12.039 1.00 79.25 166 SER A O 1
ATOM 1253 N N . LYS A 1 167 ? 0.249 -22.537 12.416 1.00 88.56 167 LYS A N 1
ATOM 1254 C CA . LYS A 1 167 ? -0.373 -22.285 11.114 1.00 88.56 167 LYS A CA 1
ATOM 1255 C C . LYS A 1 167 ? 0.203 -21.044 10.453 1.00 88.56 167 LYS A C 1
ATOM 1257 O O . LYS A 1 167 ? 0.156 -19.958 11.005 1.00 88.56 167 LYS A O 1
ATOM 1262 N N . PHE A 1 168 ? 0.606 -21.224 9.202 1.00 92.56 168 PHE A N 1
ATOM 1263 C CA . PHE A 1 168 ? 0.813 -20.133 8.261 1.00 92.56 168 PHE A CA 1
ATOM 1264 C C . PHE A 1 168 ? -0.516 -19.843 7.578 1.00 92.56 168 PHE A C 1
ATOM 1266 O O . PHE A 1 168 ? -1.039 -20.687 6.838 1.00 92.56 168 PHE A O 1
ATOM 1273 N N . LEU A 1 169 ? -1.091 -18.688 7.880 1.00 96.69 169 LEU A N 1
ATOM 1274 C CA . LEU A 1 169 ? -2.423 -18.330 7.429 1.00 96.69 169 LEU A CA 1
ATOM 1275 C C . LEU A 1 169 ? -2.348 -17.329 6.280 1.00 96.69 169 LEU A C 1
ATOM 1277 O O . LEU A 1 169 ? -1.384 -16.570 6.148 1.00 96.69 169 LEU A O 1
ATOM 1281 N N . ILE A 1 170 ? -3.380 -17.351 5.445 1.00 97.62 170 ILE A N 1
ATOM 1282 C CA . ILE A 1 170 ? -3.688 -16.255 4.535 1.00 97.62 170 ILE A CA 1
ATOM 1283 C C . ILE A 1 170 ? -5.032 -15.687 4.955 1.00 97.62 170 ILE A C 1
ATOM 1285 O O . ILE A 1 170 ? -6.016 -16.426 5.004 1.00 97.62 170 ILE A O 1
ATOM 1289 N N . MET A 1 171 ? -5.049 -14.400 5.270 1.00 97.44 171 MET A N 1
ATOM 1290 C CA . MET A 1 171 ? -6.266 -13.639 5.504 1.00 97.44 171 MET A CA 1
ATOM 1291 C C . MET A 1 171 ? -6.650 -12.919 4.214 1.00 97.44 171 MET A C 1
ATOM 1293 O O . MET A 1 171 ? -5.806 -12.275 3.592 1.00 97.44 171 MET A O 1
ATOM 1297 N N . HIS A 1 172 ? -7.914 -13.027 3.829 1.00 96.75 172 HIS A N 1
ATOM 1298 C CA . HIS A 1 172 ? -8.560 -12.199 2.823 1.00 96.75 172 HIS A CA 1
ATOM 1299 C C . HIS A 1 172 ? -9.375 -11.125 3.541 1.00 96.75 172 HIS A C 1
ATOM 1301 O O . HIS A 1 172 ? -10.267 -11.443 4.324 1.00 96.75 172 HIS A O 1
ATOM 1307 N N . ASP A 1 173 ? -9.025 -9.868 3.300 1.00 91.62 173 ASP A N 1
ATOM 1308 C CA . ASP A 1 173 ? -9.838 -8.704 3.633 1.00 91.62 173 ASP A CA 1
ATOM 1309 C C . ASP A 1 173 ? -10.957 -8.591 2.597 1.00 91.62 173 ASP A C 1
ATOM 1311 O O . ASP A 1 173 ? -10.710 -8.262 1.434 1.00 91.62 173 ASP A O 1
ATOM 1315 N N . THR A 1 174 ? -12.189 -8.860 3.022 1.00 90.12 174 THR A N 1
ATOM 1316 C CA . THR A 1 174 ? -13.343 -8.902 2.119 1.00 90.12 174 THR A CA 1
ATOM 1317 C C . THR A 1 174 ? -13.882 -7.520 1.758 1.00 90.12 174 THR A C 1
ATOM 1319 O O . THR A 1 174 ? -14.725 -7.421 0.870 1.00 90.12 174 THR A O 1
ATOM 1322 N N . VAL A 1 175 ? -13.451 -6.462 2.454 1.00 78.75 175 VAL A N 1
ATOM 1323 C CA . VAL A 1 175 ? -13.871 -5.078 2.175 1.00 78.75 175 VAL A CA 1
ATOM 1324 C C . VAL A 1 175 ? -13.003 -4.482 1.081 1.00 78.75 175 VAL A C 1
ATOM 1326 O O . VAL A 1 175 ? -13.524 -3.906 0.129 1.00 78.75 175 VAL A O 1
ATOM 1329 N N . ASN A 1 176 ? -11.686 -4.654 1.197 1.00 74.06 176 ASN A N 1
ATOM 1330 C CA . ASN A 1 176 ? -10.723 -4.054 0.273 1.00 74.06 176 ASN A CA 1
ATOM 1331 C C . ASN A 1 176 ? -10.216 -5.027 -0.803 1.00 74.06 176 ASN A C 1
ATOM 1333 O O . ASN A 1 176 ? -9.399 -4.631 -1.631 1.00 74.06 176 ASN A O 1
ATOM 1337 N N . ASP A 1 177 ? -10.660 -6.288 -0.768 1.00 85.00 177 ASP A N 1
ATOM 1338 C CA . ASP A 1 177 ? -10.193 -7.390 -1.622 1.00 85.00 177 ASP A CA 1
ATOM 1339 C C . ASP A 1 177 ? -8.658 -7.545 -1.617 1.00 85.00 177 ASP A C 1
ATOM 1341 O O . ASP A 1 177 ? -7.994 -7.660 -2.648 1.00 85.00 177 ASP A O 1
ATOM 1345 N N . LYS A 1 178 ? -8.073 -7.512 -0.413 1.00 87.38 178 LYS A N 1
ATOM 1346 C CA . LYS A 1 178 ? -6.622 -7.620 -0.183 1.00 87.38 178 LYS A CA 1
ATOM 1347 C C . LYS A 1 178 ? -6.278 -8.906 0.555 1.00 87.38 178 LYS A C 1
ATOM 1349 O O . LYS A 1 178 ? -7.061 -9.413 1.352 1.00 87.38 178 LYS A O 1
ATOM 1354 N N . TYR A 1 179 ? -5.077 -9.425 0.320 1.00 93.88 179 TYR A N 1
ATOM 1355 C CA . TYR A 1 179 ? -4.624 -10.687 0.899 1.00 93.88 179 TYR A CA 1
ATOM 1356 C C . TYR A 1 179 ? -3.367 -10.471 1.725 1.00 93.88 179 TYR A C 1
ATOM 1358 O O . TYR A 1 179 ? -2.488 -9.701 1.342 1.00 93.88 179 TYR A O 1
ATOM 1366 N N . TYR A 1 180 ? -3.272 -11.171 2.851 1.00 93.94 180 TYR A N 1
ATOM 1367 C CA . TYR A 1 180 ? -2.180 -11.012 3.801 1.00 93.94 180 TYR A CA 1
ATOM 1368 C C . TYR A 1 180 ? -1.674 -12.373 4.261 1.00 93.94 180 TYR A C 1
ATOM 1370 O O . TYR A 1 180 ? -2.456 -13.218 4.699 1.00 93.94 180 TYR A O 1
ATOM 1378 N N . LYS A 1 181 ? -0.356 -12.579 4.210 1.00 95.06 181 LYS A N 1
ATOM 1379 C CA . LYS A 1 181 ? 0.301 -13.636 4.987 1.00 95.06 181 LYS A CA 1
ATOM 1380 C C . LYS A 1 181 ? 0.232 -13.242 6.454 1.00 95.06 181 LYS A C 1
ATOM 1382 O O . LYS A 1 181 ? 0.653 -12.137 6.773 1.00 95.06 181 LYS A O 1
ATOM 1387 N N . ILE A 1 182 ? -0.260 -14.130 7.313 1.00 95.81 182 ILE A N 1
ATOM 1388 C CA . ILE A 1 182 ? -0.320 -13.914 8.763 1.00 95.81 182 ILE A CA 1
ATOM 1389 C C . ILE A 1 182 ? 0.387 -15.066 9.481 1.00 95.81 182 ILE A C 1
ATOM 1391 O O . ILE A 1 182 ? 0.077 -16.235 9.218 1.00 95.81 182 ILE A O 1
ATOM 1395 N N . ASP A 1 183 ? 1.307 -14.741 10.389 1.00 94.81 183 ASP A N 1
ATOM 1396 C CA . ASP A 1 183 ? 1.974 -15.706 11.273 1.00 94.81 183 ASP A CA 1
ATOM 1397 C C . ASP A 1 183 ? 1.913 -15.250 12.729 1.00 94.81 183 ASP A C 1
ATOM 1399 O O . ASP A 1 183 ? 2.491 -14.233 13.111 1.00 94.81 183 ASP A O 1
ATOM 1403 N N . PHE A 1 184 ? 1.180 -16.009 13.542 1.00 94.94 184 PHE A N 1
ATOM 1404 C CA . PHE A 1 184 ? 1.026 -15.743 14.966 1.00 94.94 184 PHE A CA 1
ATOM 1405 C C . PHE A 1 184 ? 2.190 -16.354 15.738 1.00 94.94 184 PHE A C 1
ATOM 1407 O O . PHE A 1 184 ? 2.319 -17.574 15.832 1.00 94.94 184 PHE A O 1
ATOM 1414 N N . THR A 1 185 ? 2.985 -15.503 16.376 1.00 93.44 185 THR A N 1
ATOM 1415 C CA . THR A 1 185 ? 4.149 -15.913 17.171 1.00 93.44 185 THR A CA 1
ATOM 1416 C C . THR A 1 185 ? 3.847 -15.965 18.666 1.00 93.44 185 THR A C 1
ATOM 1418 O O . THR A 1 185 ? 4.491 -16.715 19.402 1.00 93.44 185 THR A O 1
ATOM 1421 N N . VAL A 1 186 ? 2.831 -15.227 19.127 1.00 91.75 186 VAL A N 1
ATOM 1422 C CA . VAL A 1 186 ? 2.341 -15.272 20.511 1.00 91.75 186 VAL A CA 1
ATOM 1423 C C . VAL A 1 186 ? 0.824 -15.396 20.520 1.00 91.75 186 VAL A C 1
ATOM 1425 O O . VAL A 1 186 ? 0.117 -14.636 19.864 1.00 91.75 186 VAL A O 1
ATOM 1428 N N . TRP A 1 187 ? 0.320 -16.339 21.317 1.00 92.12 187 TRP A N 1
ATOM 1429 C CA . TRP A 1 187 ? -1.102 -16.503 21.595 1.00 92.12 187 TRP A CA 1
ATOM 1430 C C . TRP A 1 187 ? -1.299 -16.838 23.072 1.00 92.12 187 TRP A C 1
ATOM 1432 O O . TRP A 1 187 ? -1.167 -17.987 23.498 1.00 92.12 187 TRP A O 1
ATOM 1442 N N . GLY A 1 188 ? -1.587 -15.822 23.879 1.00 87.06 188 GLY A N 1
ATOM 1443 C CA . GLY A 1 188 ? -1.712 -15.965 25.324 1.00 87.06 188 GLY A CA 1
ATOM 1444 C C . GLY A 1 188 ? -2.962 -16.720 25.776 1.00 87.06 188 GLY A C 1
ATOM 1445 O O . GLY A 1 188 ? -3.991 -16.749 25.089 1.00 87.06 188 GLY A O 1
ATOM 1446 N N . ASN A 1 189 ? -2.884 -17.304 26.972 1.00 78.62 189 ASN A N 1
ATOM 1447 C CA . ASN A 1 189 ? -3.988 -18.038 27.589 1.00 78.62 189 ASN A CA 1
ATOM 1448 C C . ASN A 1 189 ? -5.168 -17.116 27.938 1.00 78.62 189 ASN A C 1
ATOM 1450 O O . ASN A 1 189 ? -4.980 -15.961 28.325 1.00 78.62 189 ASN A O 1
ATOM 1454 N N . ALA A 1 190 ? -6.388 -17.652 27.849 1.00 67.62 190 ALA A N 1
ATOM 1455 C CA . ALA A 1 190 ? -7.582 -16.968 28.341 1.00 67.62 190 ALA A CA 1
ATOM 1456 C C . ALA A 1 190 ? -7.461 -16.710 29.857 1.00 67.62 190 ALA A C 1
ATOM 1458 O O . ALA A 1 190 ? -7.019 -17.584 30.603 1.00 67.62 190 ALA A O 1
ATOM 1459 N N . GLY A 1 191 ? -7.846 -15.516 30.308 1.00 65.06 191 GLY A N 1
ATOM 1460 C CA . GLY A 1 191 ? -7.863 -15.116 31.720 1.00 65.06 191 GLY A CA 1
ATOM 1461 C C . GLY A 1 191 ? -6.583 -14.452 32.225 1.00 65.06 191 GLY A C 1
ATOM 1462 O O . GLY A 1 191 ? -6.549 -14.027 33.375 1.00 65.06 191 GLY A O 1
ATOM 1463 N N . ALA A 1 192 ? -5.549 -14.345 31.385 1.00 65.56 192 ALA A N 1
ATOM 1464 C CA . ALA A 1 192 ? -4.262 -13.724 31.712 1.00 65.56 192 ALA A CA 1
ATOM 1465 C C . ALA A 1 192 ? -3.971 -12.492 30.833 1.00 65.56 192 ALA A C 1
ATOM 1467 O O . ALA A 1 192 ? -2.834 -12.263 30.450 1.00 65.56 192 ALA A O 1
ATOM 1468 N N . GLY A 1 193 ? -5.004 -11.747 30.431 1.00 69.12 193 GLY A N 1
ATOM 1469 C CA . GLY A 1 193 ? -4.848 -10.577 29.556 1.00 69.12 193 GLY A CA 1
ATOM 1470 C C . GLY A 1 193 ? -4.653 -10.899 28.069 1.00 69.12 193 GLY A C 1
ATOM 1471 O O . GLY A 1 193 ? -4.670 -9.979 27.257 1.00 69.12 193 GLY A O 1
ATOM 1472 N N . ALA A 1 194 ? -4.544 -12.189 27.720 1.00 80.38 194 ALA A N 1
ATOM 1473 C CA . ALA A 1 194 ? -4.601 -12.739 26.363 1.00 80.38 194 ALA A CA 1
ATOM 1474 C C . ALA A 1 194 ? -3.738 -11.994 25.319 1.00 80.38 194 ALA A C 1
ATOM 1476 O O . ALA A 1 194 ? -4.261 -11.617 24.264 1.00 80.38 194 ALA A O 1
ATOM 1477 N N . PRO A 1 195 ? -2.423 -11.843 25.562 1.00 88.81 195 PRO A N 1
ATOM 1478 C CA . PRO A 1 195 ? -1.521 -11.195 24.617 1.00 88.81 195 PRO A CA 1
ATOM 1479 C C . PRO A 1 195 ? -1.572 -11.896 23.262 1.00 88.81 195 PRO A C 1
ATOM 1481 O O . PRO A 1 195 ? -1.828 -13.108 23.172 1.00 88.81 195 PRO A O 1
ATOM 1484 N N . VAL A 1 196 ? -1.329 -11.140 22.202 1.00 91.94 196 VAL A N 1
ATOM 1485 C CA . VAL A 1 196 ? -1.208 -11.687 20.853 1.00 91.94 196 VAL A CA 1
ATOM 1486 C C . VAL A 1 196 ? -0.127 -10.934 20.098 1.00 91.94 196 VAL A C 1
ATOM 1488 O O . VAL A 1 196 ? -0.074 -9.710 20.144 1.00 91.94 196 VAL A O 1
ATOM 1491 N N . THR A 1 197 ? 0.723 -11.680 19.402 1.00 92.75 197 THR A N 1
ATOM 1492 C CA . THR A 1 197 ? 1.715 -11.124 18.483 1.00 92.75 197 THR A CA 1
ATOM 1493 C C . THR A 1 197 ? 1.620 -11.882 17.179 1.00 92.75 197 THR A C 1
ATOM 1495 O O . THR A 1 197 ? 1.571 -13.117 17.181 1.00 92.75 197 THR A O 1
ATOM 1498 N N . TYR A 1 198 ? 1.603 -11.150 16.074 1.00 94.25 198 TYR A N 1
ATOM 1499 C CA . TYR A 1 198 ? 1.704 -11.729 14.746 1.00 94.25 198 TYR A CA 1
ATOM 1500 C C . TYR A 1 198 ? 2.438 -10.797 13.796 1.00 94.25 198 TYR A C 1
ATOM 1502 O O . TYR A 1 198 ? 2.490 -9.585 14.010 1.00 94.25 198 TYR A O 1
ATOM 1510 N N . THR A 1 199 ? 2.999 -11.378 12.742 1.00 90.94 199 THR A N 1
ATOM 1511 C CA . THR A 1 199 ? 3.420 -10.615 11.572 1.00 90.94 199 THR A CA 1
ATOM 1512 C C . THR A 1 199 ? 2.335 -10.678 10.510 1.00 90.94 199 THR A C 1
ATOM 1514 O O . THR A 1 199 ? 1.652 -11.699 10.361 1.00 90.94 199 THR A O 1
ATOM 1517 N N . ARG A 1 200 ? 2.159 -9.578 9.780 1.00 92.88 200 ARG A N 1
ATOM 1518 C CA . ARG A 1 200 ? 1.329 -9.530 8.581 1.00 92.88 200 ARG A CA 1
ATOM 1519 C C . ARG A 1 200 ? 2.088 -8.904 7.426 1.00 92.88 200 ARG A C 1
ATOM 1521 O O . ARG A 1 200 ? 2.723 -7.876 7.597 1.00 92.88 200 ARG A O 1
ATOM 1528 N N . GLN A 1 201 ? 1.977 -9.497 6.248 1.00 90.31 201 GLN A N 1
ATOM 1529 C CA . GLN A 1 201 ? 2.592 -9.000 5.017 1.00 90.31 201 GLN A CA 1
ATOM 1530 C C . GLN A 1 201 ? 1.540 -9.048 3.915 1.00 90.31 201 GLN A C 1
ATOM 1532 O O . GLN A 1 201 ? 1.010 -10.127 3.627 1.00 90.31 201 GLN A O 1
ATOM 1537 N N . GLN A 1 202 ? 1.216 -7.900 3.313 1.00 89.81 202 GLN A N 1
ATOM 1538 C CA . GLN A 1 202 ? 0.272 -7.876 2.198 1.00 89.81 202 GLN A CA 1
ATOM 1539 C C . GLN A 1 202 ? 0.896 -8.595 1.000 1.00 89.81 202 GLN A C 1
ATOM 1541 O O . GLN A 1 202 ? 2.085 -8.440 0.720 1.00 89.81 202 GLN A O 1
ATOM 1546 N N . ILE A 1 203 ? 0.105 -9.381 0.283 1.00 88.25 203 ILE A N 1
ATOM 1547 C CA . ILE A 1 203 ? 0.550 -10.099 -0.905 1.00 88.25 203 ILE A CA 1
ATOM 1548 C C . ILE A 1 203 ? -0.363 -9.820 -2.087 1.00 88.25 203 ILE A C 1
ATOM 1550 O O . ILE A 1 203 ? -1.566 -9.597 -1.944 1.00 88.25 203 ILE A O 1
ATOM 1554 N N . ASP A 1 204 ? 0.229 -9.860 -3.269 1.00 84.69 204 ASP A N 1
ATOM 1555 C CA . ASP A 1 204 ? -0.507 -9.829 -4.518 1.00 84.69 204 ASP A CA 1
ATOM 1556 C C . ASP A 1 204 ? -1.231 -11.166 -4.720 1.00 84.69 204 ASP A C 1
ATOM 1558 O O . ASP A 1 204 ? -0.632 -12.237 -4.608 1.00 84.69 204 ASP A O 1
ATOM 1562 N N . ALA A 1 205 ? -2.535 -11.125 -4.995 1.00 84.88 205 ALA A N 1
ATOM 1563 C CA . ALA A 1 205 ? -3.364 -12.331 -5.021 1.00 84.88 205 ALA A CA 1
ATOM 1564 C C . ALA A 1 205 ? -3.086 -13.247 -6.229 1.00 84.88 205 ALA A C 1
ATOM 1566 O O . ALA A 1 205 ? -3.458 -14.425 -6.211 1.00 84.88 205 ALA A O 1
ATOM 1567 N N . THR A 1 206 ? -2.457 -12.709 -7.277 1.00 79.94 206 THR A N 1
ATOM 1568 C CA . THR A 1 206 ? -2.167 -13.413 -8.531 1.00 79.94 206 THR A CA 1
ATOM 1569 C C . THR A 1 206 ? -0.770 -14.020 -8.497 1.00 79.94 206 THR A C 1
ATOM 1571 O O . THR A 1 206 ? -0.575 -15.202 -8.787 1.00 79.94 206 THR A O 1
ATOM 1574 N N . THR A 1 207 ? 0.219 -13.209 -8.137 1.00 76.94 207 THR A N 1
ATOM 1575 C CA . THR A 1 207 ? 1.635 -13.586 -8.151 1.00 76.94 207 THR A CA 1
ATOM 1576 C C . THR A 1 207 ? 2.091 -14.172 -6.820 1.00 76.94 207 THR A C 1
ATOM 1578 O O . THR A 1 207 ? 3.042 -14.956 -6.788 1.00 76.94 207 THR A O 1
ATOM 1581 N N . GLY A 1 208 ? 1.422 -13.815 -5.721 1.00 80.31 208 GLY A N 1
ATOM 1582 C CA . GLY A 1 208 ? 1.838 -14.166 -4.371 1.00 80.31 208 GLY A CA 1
ATOM 1583 C C . GLY A 1 208 ? 3.036 -13.370 -3.858 1.00 80.31 208 GLY A C 1
ATOM 1584 O O . GLY A 1 208 ? 3.598 -13.736 -2.826 1.00 80.31 208 GLY A O 1
ATOM 1585 N N . ALA A 1 209 ? 3.465 -12.340 -4.591 1.00 81.19 209 ALA A N 1
ATOM 1586 C CA . ALA A 1 209 ? 4.593 -11.502 -4.215 1.00 81.19 209 ALA A CA 1
ATOM 1587 C C . ALA A 1 209 ? 4.232 -10.574 -3.050 1.00 81.19 209 ALA A C 1
ATOM 1589 O O . ALA A 1 209 ? 3.102 -10.094 -2.954 1.00 81.19 209 ALA A O 1
ATOM 1590 N N . ASP A 1 210 ? 5.217 -10.293 -2.199 1.00 83.88 210 ASP A N 1
ATOM 1591 C CA . ASP A 1 210 ? 5.080 -9.365 -1.079 1.00 83.88 210 ASP A CA 1
ATOM 1592 C C . ASP A 1 210 ? 4.923 -7.936 -1.604 1.00 83.88 210 ASP A C 1
ATOM 1594 O O . ASP A 1 210 ? 5.835 -7.373 -2.220 1.00 83.88 210 ASP A O 1
ATOM 1598 N N . ILE A 1 211 ? 3.750 -7.355 -1.364 1.00 80.31 211 ILE A N 1
ATOM 1599 C CA . ILE A 1 211 ? 3.453 -5.965 -1.693 1.00 80.31 211 ILE A CA 1
ATOM 1600 C C . ILE A 1 211 ? 4.261 -5.069 -0.742 1.00 80.31 211 ILE A C 1
ATOM 1602 O O . ILE A 1 211 ? 4.428 -5.393 0.425 1.00 80.31 211 ILE A O 1
ATOM 1606 N N . GLY A 1 212 ? 4.858 -3.992 -1.251 1.00 72.56 212 GLY A N 1
ATOM 1607 C CA . GLY A 1 212 ? 5.688 -3.088 -0.437 1.00 72.56 212 GLY A CA 1
ATOM 1608 C C . GLY A 1 212 ? 7.135 -3.501 -0.283 1.00 72.56 212 GLY A C 1
ATOM 1609 O O . GLY A 1 212 ? 7.989 -2.643 -0.112 1.00 72.56 212 GLY A O 1
ATOM 1610 N N . SER A 1 213 ? 7.475 -4.773 -0.474 1.00 76.62 213 SER A N 1
ATOM 1611 C CA . SER A 1 213 ? 8.878 -5.188 -0.461 1.00 76.62 213 SER A CA 1
ATOM 1612 C C . SER A 1 213 ? 9.685 -4.542 -1.605 1.00 76.62 213 SER A C 1
ATOM 1614 O O . SER A 1 213 ? 9.186 -4.314 -2.713 1.00 76.62 213 SER A O 1
ATOM 1616 N N . LEU A 1 214 ? 10.964 -4.231 -1.349 1.00 79.06 214 LEU A N 1
ATOM 1617 C CA . LEU A 1 214 ? 11.885 -3.800 -2.403 1.00 79.06 214 LEU A CA 1
ATOM 1618 C C . LEU A 1 214 ? 12.192 -4.993 -3.315 1.00 79.06 214 LEU A C 1
ATOM 1620 O O . LEU A 1 214 ? 12.957 -5.892 -2.958 1.00 79.06 214 LEU A O 1
ATOM 1624 N N . VAL A 1 215 ? 11.649 -4.979 -4.527 1.00 87.50 215 VAL A N 1
ATOM 1625 C CA . VAL A 1 215 ? 11.909 -6.015 -5.524 1.00 87.50 215 VAL A CA 1
ATOM 1626 C C . VAL A 1 215 ? 13.207 -5.692 -6.249 1.00 87.50 215 VAL A C 1
ATOM 1628 O O . VAL A 1 215 ? 13.350 -4.620 -6.835 1.00 87.50 215 VAL A O 1
ATOM 1631 N N . THR A 1 216 ? 14.152 -6.633 -6.250 1.00 91.62 216 THR A N 1
ATOM 1632 C CA . THR A 1 216 ? 15.367 -6.553 -7.073 1.00 91.62 216 THR A CA 1
ATOM 1633 C C . THR A 1 216 ? 15.236 -7.485 -8.264 1.00 91.62 216 THR A C 1
ATOM 1635 O O . THR A 1 216 ? 15.206 -8.703 -8.106 1.00 91.62 216 THR A O 1
ATOM 1638 N N . PHE A 1 217 ? 15.234 -6.921 -9.468 1.00 95.19 217 PHE A N 1
ATOM 1639 C CA . PHE A 1 217 ? 15.245 -7.694 -10.701 1.00 95.19 217 PHE A CA 1
ATOM 1640 C C . PHE A 1 217 ? 16.630 -7.668 -11.345 1.00 95.19 217 PHE A C 1
ATOM 1642 O O . PHE A 1 217 ? 17.313 -6.640 -11.383 1.00 95.19 217 PHE A O 1
ATOM 1649 N N . THR A 1 218 ? 17.065 -8.811 -11.873 1.00 94.94 218 THR A N 1
ATOM 1650 C CA . THR A 1 218 ? 18.271 -8.903 -12.697 1.00 94.94 218 THR A CA 1
ATOM 1651 C C . THR A 1 218 ? 18.088 -9.923 -13.803 1.00 94.94 218 THR A C 1
ATOM 1653 O O . THR A 1 218 ? 17.899 -11.112 -13.561 1.00 94.94 218 THR A O 1
ATOM 1656 N N . LYS A 1 219 ? 18.277 -9.454 -15.032 1.00 92.75 219 LYS A N 1
ATOM 1657 C CA . LYS A 1 219 ? 18.394 -10.275 -16.227 1.00 92.75 219 LYS A CA 1
ATOM 1658 C C . LYS A 1 219 ? 19.799 -10.142 -16.797 1.00 92.75 219 LYS A C 1
ATOM 1660 O O . LYS A 1 219 ? 20.242 -9.053 -17.170 1.00 92.75 219 LYS A O 1
ATOM 1665 N N . LEU A 1 220 ? 20.507 -11.263 -16.899 1.00 90.12 220 LEU A N 1
ATOM 1666 C CA . LEU A 1 220 ? 21.831 -11.295 -17.518 1.00 90.12 220 LEU A CA 1
ATOM 1667 C C . LEU A 1 220 ? 21.743 -11.067 -19.035 1.00 90.12 220 LEU A C 1
ATOM 1669 O O . LEU A 1 220 ? 20.730 -11.357 -19.679 1.00 90.12 220 LEU A O 1
ATOM 1673 N N . GLY A 1 221 ? 22.824 -10.534 -19.609 1.00 88.44 221 GLY A N 1
ATOM 1674 C CA . GLY A 1 221 ? 22.914 -10.342 -21.053 1.00 88.44 221 GLY A CA 1
ATOM 1675 C C . GLY A 1 221 ? 22.847 -11.677 -21.795 1.00 88.44 221 GLY A C 1
ATOM 1676 O O . GLY A 1 221 ? 23.471 -12.647 -21.373 1.00 88.44 221 GLY A O 1
ATOM 1677 N N . GLY A 1 222 ? 22.067 -11.730 -22.875 1.00 84.69 222 GLY A N 1
ATOM 1678 C CA . GLY A 1 222 ? 21.878 -12.931 -23.695 1.00 84.69 222 GLY A CA 1
ATOM 1679 C C . GLY A 1 222 ? 20.847 -13.934 -23.165 1.00 84.69 222 GLY A C 1
ATOM 1680 O O . GLY A 1 222 ? 20.538 -14.885 -23.874 1.00 84.69 222 GLY A O 1
ATOM 1681 N N . ALA A 1 223 ? 20.285 -13.728 -21.968 1.00 89.38 223 ALA A N 1
ATOM 1682 C CA . ALA A 1 223 ? 19.140 -14.516 -21.505 1.00 89.38 223 ALA A CA 1
ATOM 1683 C C . ALA A 1 223 ? 17.902 -14.258 -22.387 1.00 89.38 223 ALA A C 1
ATOM 1685 O O . ALA A 1 223 ? 17.725 -13.143 -22.885 1.00 89.38 223 ALA A O 1
ATOM 1686 N N . ASP A 1 224 ? 17.033 -15.253 -22.550 1.00 90.38 224 ASP A N 1
ATOM 1687 C CA . ASP A 1 224 ? 15.774 -15.102 -23.290 1.00 90.38 224 ASP A CA 1
ATOM 1688 C C . ASP A 1 224 ? 14.805 -14.179 -22.516 1.00 90.38 224 ASP A C 1
ATOM 1690 O O . ASP A 1 224 ? 14.529 -14.449 -21.341 1.00 90.38 224 ASP A O 1
ATOM 1694 N N . PRO A 1 225 ? 14.312 -13.075 -23.114 1.00 91.31 225 PRO A N 1
ATOM 1695 C CA . PRO A 1 225 ? 13.378 -12.171 -22.448 1.00 91.31 225 PRO A CA 1
ATOM 1696 C C . PRO A 1 225 ? 12.023 -12.792 -22.093 1.00 91.31 225 PRO A C 1
ATOM 1698 O O . PRO A 1 225 ? 11.407 -12.321 -21.144 1.00 91.31 225 PRO A O 1
ATOM 1701 N N . PHE A 1 226 ? 11.592 -13.856 -22.773 1.00 92.06 226 PHE A N 1
ATOM 1702 C CA . PHE A 1 226 ? 10.328 -14.541 -22.472 1.00 92.06 226 PHE A CA 1
ATOM 1703 C C . PHE A 1 226 ? 10.465 -15.616 -21.385 1.00 92.06 226 PHE A C 1
ATOM 1705 O O . PHE A 1 226 ? 9.469 -16.176 -20.942 1.00 92.06 226 PHE A O 1
ATOM 1712 N N . LEU A 1 227 ? 11.694 -15.908 -20.942 1.00 92.00 227 LEU A N 1
ATOM 1713 C CA . LEU A 1 227 ? 11.968 -16.843 -19.842 1.00 92.00 227 LEU A CA 1
ATOM 1714 C C . LEU A 1 227 ? 12.492 -16.148 -18.584 1.00 92.00 227 LEU A C 1
ATOM 1716 O O . LEU A 1 227 ? 12.391 -16.700 -17.493 1.00 92.00 227 LEU A O 1
ATOM 1720 N N . VAL A 1 228 ? 13.089 -14.963 -18.732 1.00 93.06 228 VAL A N 1
ATOM 1721 C CA . VAL A 1 228 ? 13.611 -14.166 -17.620 1.00 93.06 228 VAL A CA 1
ATOM 1722 C C . VAL A 1 228 ? 13.008 -12.772 -17.704 1.00 93.06 228 VAL A C 1
ATOM 1724 O O . VAL A 1 228 ? 13.460 -11.933 -18.487 1.00 93.06 228 VAL A O 1
ATOM 1727 N N . TYR A 1 229 ? 11.991 -12.541 -16.887 1.00 93.94 229 TYR A N 1
ATOM 1728 C CA . TYR A 1 229 ? 11.217 -11.309 -16.825 1.00 93.94 229 TYR A CA 1
ATOM 1729 C C . TYR A 1 229 ? 10.825 -11.004 -15.381 1.00 93.94 229 TYR A C 1
ATOM 1731 O O . TYR A 1 229 ? 10.893 -11.869 -14.506 1.00 93.94 229 TYR A O 1
ATOM 1739 N N . ASP A 1 230 ? 10.451 -9.757 -15.142 1.00 94.75 230 ASP A N 1
ATOM 1740 C CA . ASP A 1 230 ? 9.879 -9.302 -13.885 1.00 94.75 230 ASP A CA 1
ATOM 1741 C C . ASP A 1 230 ? 8.358 -9.268 -14.024 1.00 94.75 230 ASP A C 1
ATOM 1743 O O . ASP A 1 230 ? 7.839 -8.460 -14.791 1.00 94.75 230 ASP A O 1
ATOM 1747 N N . ALA A 1 231 ? 7.653 -10.153 -13.319 1.00 92.12 231 ALA A N 1
ATOM 1748 C CA . ALA A 1 231 ? 6.198 -10.096 -13.213 1.00 92.12 231 ALA A CA 1
ATOM 1749 C C . ALA A 1 231 ? 5.837 -8.944 -12.263 1.00 92.12 231 ALA A C 1
ATOM 1751 O O . ALA A 1 231 ? 5.932 -9.083 -11.040 1.00 92.12 231 ALA A O 1
ATOM 1752 N N . VAL A 1 232 ? 5.513 -7.779 -12.827 1.00 90.12 232 VAL A N 1
ATOM 1753 C CA . VAL A 1 232 ? 5.268 -6.561 -12.047 1.00 90.12 232 VAL A CA 1
ATOM 1754 C C . VAL A 1 232 ? 3.854 -6.550 -11.488 1.00 90.12 232 VAL A C 1
ATOM 1756 O O . VAL A 1 232 ? 3.687 -6.315 -10.291 1.00 90.12 232 VAL A O 1
ATOM 1759 N N . ASP A 1 233 ? 2.880 -6.827 -12.353 1.00 87.12 233 ASP A N 1
ATOM 1760 C CA . ASP A 1 233 ? 1.459 -6.955 -12.033 1.00 87.12 233 ASP A CA 1
ATOM 1761 C C . ASP A 1 233 ? 0.747 -7.781 -13.124 1.00 87.12 233 ASP A C 1
ATOM 1763 O O . ASP A 1 233 ? 1.341 -8.178 -14.133 1.00 87.12 233 ASP A O 1
ATOM 1767 N N . THR A 1 234 ? -0.542 -8.046 -12.944 1.00 84.19 234 THR A N 1
ATOM 1768 C CA . THR A 1 234 ? -1.396 -8.717 -13.922 1.00 84.19 234 THR A CA 1
ATOM 1769 C C . THR A 1 234 ? -1.385 -7.953 -15.248 1.00 84.19 234 THR A C 1
ATOM 1771 O O . THR A 1 234 ? -1.755 -6.784 -15.318 1.00 84.19 234 THR A O 1
ATOM 1774 N N . GLY A 1 235 ? -0.954 -8.619 -16.323 1.00 90.25 235 GLY A N 1
ATOM 1775 C CA . GLY A 1 235 ? -0.829 -8.007 -17.650 1.00 90.25 235 GLY A CA 1
ATOM 1776 C C . GLY A 1 235 ? 0.408 -7.119 -17.839 1.00 90.25 235 GLY A C 1
ATOM 1777 O O . GLY A 1 235 ? 0.568 -6.548 -18.922 1.00 90.25 235 GLY A O 1
ATOM 1778 N N . LEU A 1 236 ? 1.289 -7.029 -16.835 1.00 94.88 236 LEU A N 1
ATOM 1779 C CA . LEU A 1 236 ? 2.525 -6.254 -16.881 1.00 94.88 236 LEU A CA 1
ATOM 1780 C C . LEU A 1 236 ? 3.736 -7.095 -16.454 1.00 94.88 236 LEU A C 1
ATOM 1782 O O . LEU A 1 236 ? 4.077 -7.187 -15.273 1.00 94.88 236 LEU A O 1
ATOM 1786 N N . SER A 1 237 ? 4.444 -7.640 -17.443 1.00 95.75 237 SER A N 1
ATOM 1787 C CA . SER A 1 237 ? 5.695 -8.375 -17.233 1.00 95.75 237 SER A CA 1
ATOM 1788 C C . SER A 1 237 ? 6.830 -7.698 -17.999 1.00 95.75 237 SER A C 1
ATOM 1790 O O . SER A 1 237 ? 6.827 -7.675 -19.226 1.00 95.75 237 SER A O 1
ATOM 1792 N N . ILE A 1 238 ? 7.825 -7.141 -17.307 1.00 96.06 238 ILE A N 1
ATOM 1793 C CA . ILE A 1 238 ? 8.890 -6.347 -17.933 1.00 96.06 238 ILE A CA 1
ATOM 1794 C C . ILE A 1 238 ? 10.129 -7.200 -18.213 1.00 96.06 238 ILE A C 1
ATOM 1796 O O . ILE A 1 238 ? 10.655 -7.893 -17.341 1.00 96.06 238 ILE A O 1
ATOM 1800 N N . SER A 1 239 ? 10.653 -7.110 -19.436 1.00 94.56 239 SER A N 1
ATOM 1801 C CA . SER A 1 239 ? 11.950 -7.690 -19.793 1.00 94.56 239 SER A CA 1
ATOM 1802 C C . SER A 1 239 ? 12.715 -6.825 -20.794 1.00 94.56 239 SER A C 1
ATOM 1804 O O . SER A 1 239 ? 12.281 -5.740 -21.181 1.00 94.56 239 SER A O 1
ATOM 1806 N N . ARG A 1 240 ? 13.907 -7.286 -21.190 1.00 90.62 240 ARG A N 1
ATOM 1807 C CA . ARG A 1 240 ? 14.791 -6.608 -22.145 1.00 90.62 240 ARG A CA 1
ATOM 1808 C C . ARG A 1 240 ? 15.439 -7.579 -23.128 1.00 90.62 240 ARG A C 1
ATOM 1810 O O . ARG A 1 240 ? 16.060 -8.572 -22.729 1.00 90.62 240 ARG A O 1
ATOM 1817 N N . GLY A 1 241 ? 15.338 -7.242 -24.412 1.00 83.75 241 GLY A N 1
ATOM 1818 C CA . GLY A 1 241 ? 15.933 -7.971 -25.532 1.00 83.75 241 GLY A CA 1
ATOM 1819 C C . GLY A 1 241 ? 17.368 -7.534 -25.839 1.00 83.75 241 GLY A C 1
ATOM 1820 O O . GLY A 1 241 ? 17.847 -6.514 -25.348 1.00 83.75 241 GLY A O 1
ATOM 1821 N N . SER A 1 242 ? 18.057 -8.293 -26.695 1.00 75.75 242 SER A N 1
ATOM 1822 C CA . SER A 1 242 ? 19.518 -8.235 -26.878 1.00 75.75 242 SER A CA 1
ATOM 1823 C C . SER A 1 242 ? 20.104 -6.921 -27.411 1.00 75.75 242 SER A C 1
ATOM 1825 O O . SER A 1 242 ? 21.319 -6.799 -27.389 1.00 75.75 242 SER A O 1
ATOM 1827 N N . ASN A 1 243 ? 19.293 -5.958 -27.865 1.00 68.25 243 ASN A N 1
ATOM 1828 C CA . ASN A 1 243 ? 19.720 -4.649 -28.400 1.00 68.25 243 ASN A CA 1
ATOM 1829 C C . ASN A 1 243 ? 18.630 -3.569 -28.258 1.00 68.25 243 ASN A C 1
ATOM 1831 O O . ASN A 1 243 ? 18.571 -2.624 -29.037 1.00 68.25 243 ASN A O 1
ATOM 1835 N N . GLN A 1 244 ? 17.722 -3.751 -27.307 1.00 73.50 244 GLN A N 1
ATOM 1836 C CA . GLN A 1 244 ? 16.448 -3.040 -27.243 1.00 73.50 244 GLN A CA 1
ATOM 1837 C C . GLN A 1 244 ? 16.296 -2.296 -25.910 1.00 73.50 244 GLN A C 1
ATOM 1839 O O . GLN A 1 244 ? 17.059 -2.542 -24.967 1.00 73.50 244 GLN A O 1
ATOM 1844 N N . GLY A 1 245 ? 15.331 -1.378 -25.823 1.00 87.38 245 GLY A N 1
ATOM 1845 C CA . GLY A 1 245 ? 14.812 -0.916 -24.535 1.00 87.38 245 GLY A CA 1
ATOM 1846 C C . GLY A 1 245 ? 14.044 -2.024 -23.805 1.00 87.38 245 GLY A C 1
ATOM 1847 O O . GLY A 1 245 ? 14.004 -3.173 -24.258 1.00 87.38 245 GLY A O 1
ATOM 1848 N N . ILE A 1 246 ? 13.474 -1.695 -22.646 1.00 93.12 246 ILE A N 1
ATOM 1849 C CA . ILE A 1 246 ? 12.589 -2.622 -21.930 1.00 93.12 246 ILE A CA 1
ATOM 1850 C C . ILE A 1 246 ? 11.199 -2.644 -22.574 1.00 93.12 246 ILE A C 1
ATOM 1852 O O . ILE A 1 246 ? 10.773 -1.644 -23.147 1.00 93.12 246 ILE A O 1
ATOM 1856 N N . PHE A 1 247 ? 10.507 -3.776 -22.496 1.00 94.12 247 PHE A N 1
ATOM 1857 C CA . PHE A 1 247 ? 9.166 -3.961 -23.055 1.00 94.12 247 PHE A CA 1
ATOM 1858 C C . PHE A 1 247 ? 8.325 -4.891 -22.174 1.00 94.12 247 PHE A C 1
ATOM 1860 O O . PHE A 1 247 ? 8.878 -5.670 -21.389 1.00 94.12 247 PHE A O 1
ATOM 1867 N N . ASN A 1 248 ? 7.004 -4.786 -22.300 1.00 96.06 248 ASN A N 1
ATOM 1868 C CA . ASN A 1 248 ? 6.027 -5.621 -21.616 1.00 96.06 248 ASN A CA 1
ATOM 1869 C C . ASN A 1 248 ? 5.783 -6.905 -22.419 1.00 96.06 248 ASN A C 1
ATOM 1871 O O . ASN A 1 248 ? 5.105 -6.880 -23.444 1.00 96.06 248 ASN A O 1
ATOM 1875 N N . ILE A 1 249 ? 6.311 -8.037 -21.957 1.00 94.62 249 ILE A N 1
ATOM 1876 C CA . ILE A 1 249 ? 6.244 -9.313 -22.683 1.00 94.62 249 ILE A CA 1
ATOM 1877 C C . ILE A 1 249 ? 4.818 -9.877 -22.804 1.00 94.62 249 ILE A C 1
ATOM 1879 O O . ILE A 1 249 ? 4.584 -10.726 -23.659 1.00 94.62 249 ILE A O 1
ATOM 1883 N N . GLU A 1 250 ? 3.867 -9.410 -21.985 1.00 94.88 250 GLU A N 1
ATOM 1884 C CA . GLU A 1 250 ? 2.452 -9.816 -22.070 1.00 94.88 250 GLU A CA 1
ATOM 1885 C C . GLU A 1 250 ? 1.740 -9.176 -23.272 1.00 94.88 250 GLU A C 1
ATOM 1887 O O . GLU A 1 250 ? 0.711 -9.670 -23.733 1.00 94.88 250 GLU A O 1
ATOM 1892 N N . GLN A 1 251 ? 2.272 -8.059 -23.782 1.00 93.81 251 GLN A N 1
ATOM 1893 C CA . GLN A 1 251 ? 1.648 -7.262 -24.846 1.00 93.81 251 GLN A CA 1
ATOM 1894 C C . GLN A 1 251 ? 2.553 -7.070 -26.069 1.00 93.81 251 GLN A C 1
ATOM 1896 O O . GLN A 1 251 ? 2.077 -6.710 -27.147 1.00 93.81 251 GLN A O 1
ATOM 1901 N N . GLU A 1 252 ? 3.855 -7.311 -25.925 1.00 92.69 252 GLU A N 1
ATOM 1902 C CA . GLU A 1 252 ? 4.872 -6.971 -26.912 1.00 92.69 252 GLU A CA 1
ATOM 1903 C C . GLU A 1 252 ? 5.808 -8.151 -27.186 1.00 92.69 252 GLU A C 1
ATOM 1905 O O . GLU A 1 252 ? 6.279 -8.835 -26.281 1.00 92.69 252 GLU A O 1
ATOM 1910 N N . ASN A 1 253 ? 6.177 -8.336 -28.458 1.00 89.00 253 ASN A N 1
ATOM 1911 C CA . ASN A 1 253 ? 7.196 -9.317 -28.855 1.00 89.00 253 ASN A CA 1
ATOM 1912 C C . ASN A 1 253 ? 8.634 -8.759 -28.786 1.00 89.00 253 ASN A C 1
ATOM 1914 O O . ASN A 1 253 ? 9.593 -9.435 -29.163 1.00 89.00 253 ASN A O 1
ATOM 1918 N N . GLY A 1 254 ? 8.786 -7.501 -28.378 1.00 87.94 254 GLY A N 1
ATOM 1919 C CA . GLY A 1 254 ? 10.041 -6.763 -28.376 1.00 87.94 254 GLY A CA 1
ATOM 1920 C C . GLY A 1 254 ? 9.802 -5.263 -28.255 1.00 87.94 254 GLY A C 1
ATOM 1921 O O . GLY A 1 254 ? 8.680 -4.791 -28.405 1.00 87.94 254 GLY A O 1
ATOM 1922 N N . TRP A 1 255 ? 10.876 -4.519 -28.015 1.00 86.12 255 TRP A N 1
ATOM 1923 C CA . TRP A 1 255 ? 10.823 -3.064 -27.873 1.00 86.12 255 TRP A CA 1
ATOM 1924 C C . TRP A 1 255 ? 10.555 -2.339 -29.195 1.00 86.12 255 TRP A C 1
ATOM 1926 O O . TRP A 1 255 ? 11.097 -2.709 -30.242 1.00 86.12 255 TRP A O 1
ATOM 1936 N N . THR A 1 256 ? 9.795 -1.251 -29.104 1.00 81.81 256 THR A N 1
ATOM 1937 C CA . THR A 1 256 ? 9.464 -0.321 -30.181 1.00 81.81 256 THR A CA 1
ATOM 1938 C C . THR A 1 256 ? 9.583 1.135 -29.698 1.00 81.81 256 THR A C 1
ATOM 1940 O O . THR A 1 256 ? 9.084 1.495 -28.633 1.00 81.81 256 THR A O 1
ATOM 1943 N N . ASP A 1 257 ? 10.243 1.986 -30.490 1.00 72.00 257 ASP A N 1
ATOM 1944 C CA . ASP A 1 257 ? 10.483 3.428 -30.246 1.00 72.00 257 ASP A CA 1
ATOM 1945 C C . ASP A 1 257 ? 9.720 4.352 -31.205 1.00 72.00 257 ASP A C 1
ATOM 1947 O O . ASP A 1 257 ? 9.980 5.547 -31.336 1.00 72.00 257 ASP A O 1
ATOM 1951 N N . ASN A 1 258 ? 8.751 3.789 -31.906 1.00 66.56 258 ASN A N 1
ATOM 1952 C CA . ASN A 1 258 ? 8.051 4.426 -33.001 1.00 66.56 258 ASN A CA 1
ATOM 1953 C C . ASN A 1 258 ? 7.141 5.576 -32.524 1.00 66.56 258 ASN A C 1
ATOM 1955 O O . ASN A 1 258 ? 6.147 5.337 -31.853 1.00 66.56 258 ASN A O 1
ATOM 1959 N N . ASN A 1 259 ? 7.404 6.809 -32.973 1.00 63.25 259 ASN A N 1
ATOM 1960 C CA . ASN A 1 259 ? 6.603 8.009 -32.656 1.00 63.25 259 ASN A CA 1
ATOM 1961 C C . ASN A 1 259 ? 5.125 7.979 -33.126 1.00 63.25 259 ASN A C 1
ATOM 1963 O O . ASN A 1 259 ? 4.359 8.872 -32.777 1.00 63.25 259 ASN A O 1
ATOM 1967 N N . ASN A 1 260 ? 4.721 6.997 -33.935 1.00 60.56 260 ASN A N 1
ATOM 1968 C CA . ASN A 1 260 ? 3.364 6.812 -34.465 1.00 60.56 260 ASN A CA 1
ATOM 1969 C C . ASN A 1 260 ? 2.631 5.597 -33.864 1.00 60.56 260 ASN A C 1
ATOM 1971 O O . ASN A 1 260 ? 1.503 5.317 -34.266 1.00 60.56 260 ASN A O 1
ATOM 1975 N N . TRP A 1 261 ? 3.272 4.837 -32.976 1.00 58.22 261 TRP A N 1
ATOM 1976 C CA . TRP A 1 261 ? 2.713 3.650 -32.323 1.00 58.22 261 TRP A CA 1
ATOM 1977 C C . TRP A 1 261 ? 2.934 3.762 -30.815 1.00 58.22 261 TRP A C 1
ATOM 1979 O O . TRP A 1 261 ? 3.782 4.545 -30.388 1.00 58.22 261 TRP A O 1
ATOM 1989 N N . PRO A 1 262 ? 2.155 3.054 -29.983 1.00 62.91 262 PRO A N 1
ATOM 1990 C CA . PRO A 1 262 ? 2.355 3.155 -28.549 1.00 62.91 262 PRO A CA 1
ATOM 1991 C C . PRO A 1 262 ? 3.771 2.661 -28.211 1.00 62.91 262 PRO A C 1
ATOM 1993 O O . PRO A 1 262 ? 4.204 1.610 -28.679 1.00 62.91 262 PRO A O 1
ATOM 1996 N N . GLN A 1 263 ? 4.519 3.499 -27.496 1.00 85.06 263 GLN A N 1
ATOM 1997 C CA . GLN A 1 263 ? 5.941 3.301 -27.236 1.00 85.06 263 GLN A CA 1
ATOM 1998 C C . GLN A 1 263 ? 6.148 2.345 -26.065 1.00 85.06 263 GLN A C 1
ATOM 2000 O O . GLN A 1 263 ? 5.442 2.417 -25.060 1.00 85.06 263 GLN A O 1
ATOM 2005 N N . SER A 1 264 ? 7.143 1.471 -26.192 1.00 90.00 264 SER A N 1
ATOM 2006 C CA . SER A 1 264 ? 7.464 0.485 -25.165 1.00 90.00 264 SER A CA 1
ATOM 2007 C C . SER A 1 264 ? 8.024 1.127 -23.879 1.00 90.00 264 SER A C 1
ATOM 2009 O O . SER A 1 264 ? 8.776 2.107 -23.965 1.00 90.00 264 SER A O 1
ATOM 2011 N N . PRO A 1 265 ? 7.776 0.526 -22.697 1.00 94.31 265 PRO A N 1
ATOM 2012 C CA . PRO A 1 265 ? 6.913 -0.641 -22.478 1.00 94.31 265 PRO A CA 1
ATOM 2013 C C . PRO A 1 265 ? 5.418 -0.305 -22.533 1.00 94.31 265 PRO A C 1
ATOM 2015 O O . PRO A 1 265 ? 4.965 0.628 -21.864 1.00 94.31 265 PRO A O 1
ATOM 2018 N N . LEU A 1 266 ? 4.638 -1.109 -23.259 1.00 94.25 266 LEU A N 1
ATOM 2019 C CA . LEU A 1 266 ? 3.181 -0.980 -23.273 1.00 94.25 266 LEU A CA 1
ATOM 2020 C C . LEU A 1 266 ? 2.583 -1.238 -21.893 1.00 94.25 266 LEU A C 1
ATOM 2022 O O . LEU A 1 266 ? 3.033 -2.107 -21.145 1.00 94.25 266 LEU A O 1
ATOM 2026 N N . GLY A 1 267 ? 1.543 -0.473 -21.573 1.00 94.50 267 GLY A N 1
ATOM 2027 C CA . GLY A 1 267 ? 0.930 -0.494 -20.251 1.00 94.50 267 GLY A CA 1
ATOM 2028 C C . GLY A 1 267 ? 1.682 0.334 -19.211 1.00 94.50 267 GLY A C 1
ATOM 2029 O O . GLY A 1 267 ? 1.249 0.359 -18.065 1.00 94.50 267 GLY A O 1
ATOM 2030 N N . THR A 1 268 ? 2.751 1.051 -19.582 1.00 96.81 268 THR A N 1
ATOM 2031 C CA . THR A 1 268 ? 3.497 1.898 -18.641 1.00 96.81 268 THR A CA 1
ATOM 2032 C C . THR A 1 268 ? 3.660 3.329 -19.128 1.00 96.81 268 THR A C 1
ATOM 2034 O O . THR A 1 268 ? 3.862 3.579 -20.317 1.00 96.81 268 THR A O 1
ATOM 2037 N N . LEU A 1 269 ? 3.654 4.270 -18.189 1.00 96.75 269 LEU A N 1
ATOM 2038 C CA . LEU A 1 269 ? 4.182 5.616 -18.381 1.00 96.75 269 LEU A CA 1
ATOM 2039 C C . LEU A 1 269 ? 5.156 5.945 -17.247 1.00 96.75 269 LEU A C 1
ATOM 2041 O O . LEU A 1 269 ? 5.122 5.338 -16.181 1.00 96.75 269 LEU A O 1
ATOM 2045 N N . TRP A 1 270 ? 6.064 6.883 -17.482 1.00 96.56 270 TRP A N 1
ATOM 2046 C CA . TRP A 1 270 ? 7.217 7.123 -16.623 1.00 96.56 270 TRP A CA 1
ATOM 2047 C C . TRP A 1 270 ? 7.358 8.602 -16.290 1.00 96.56 270 TRP A C 1
ATOM 2049 O O . TRP A 1 270 ? 6.991 9.470 -17.077 1.00 96.56 270 TRP A O 1
ATOM 2059 N N . ASN A 1 271 ? 7.911 8.874 -15.117 1.00 96.12 271 ASN A N 1
ATOM 2060 C CA . ASN A 1 271 ? 8.270 10.196 -14.626 1.00 96.12 271 ASN A CA 1
ATOM 2061 C C . ASN A 1 271 ? 9.674 10.134 -14.004 1.00 96.12 271 ASN A C 1
ATOM 2063 O O . ASN A 1 271 ? 10.044 9.113 -13.422 1.00 96.12 271 ASN A O 1
ATOM 2067 N N . ILE A 1 272 ? 10.453 11.212 -14.124 1.00 94.31 272 ILE A N 1
ATOM 2068 C CA . ILE A 1 272 ? 11.842 11.289 -13.632 1.00 94.31 272 ILE A CA 1
ATOM 2069 C C . ILE A 1 272 ? 12.071 12.450 -12.654 1.00 94.31 272 ILE A C 1
ATOM 2071 O O . ILE A 1 272 ? 13.205 12.884 -12.465 1.00 94.31 272 ILE A O 1
ATOM 2075 N N . ASP A 1 273 ? 11.014 12.935 -11.996 1.00 87.12 273 ASP A N 1
ATOM 2076 C CA . ASP A 1 273 ? 11.108 14.025 -11.010 1.00 87.12 273 ASP A CA 1
ATOM 2077 C C . ASP A 1 273 ? 11.733 13.564 -9.673 1.00 87.12 273 ASP A C 1
ATOM 2079 O O . ASP A 1 273 ? 11.870 14.348 -8.735 1.00 87.12 273 ASP A O 1
ATOM 2083 N N . GLY A 1 274 ? 12.128 12.289 -9.575 1.00 82.44 274 GLY A N 1
ATOM 2084 C CA . GLY A 1 274 ? 12.757 11.688 -8.400 1.00 82.44 274 GLY A CA 1
ATOM 2085 C C . GLY A 1 274 ? 11.770 11.221 -7.327 1.00 82.44 274 GLY A C 1
ATOM 2086 O O . GLY A 1 274 ? 10.545 11.283 -7.493 1.00 82.44 274 GLY A O 1
ATOM 2087 N N . TRP A 1 275 ? 12.314 10.716 -6.217 1.00 79.00 275 TRP A N 1
ATOM 2088 C CA . TRP A 1 275 ? 11.534 10.132 -5.111 1.00 79.00 275 TRP A CA 1
ATOM 2089 C C . TRP A 1 275 ? 11.415 11.026 -3.879 1.00 79.00 275 TRP A C 1
ATOM 2091 O O . TRP A 1 275 ? 10.826 10.615 -2.886 1.00 79.00 275 TRP A O 1
ATOM 2101 N N . TYR A 1 276 ? 11.975 12.235 -3.933 1.00 62.72 276 TYR A N 1
ATOM 2102 C CA . TYR A 1 276 ? 12.014 13.139 -2.784 1.00 62.72 276 TYR A CA 1
ATOM 2103 C C . TYR A 1 276 ? 10.615 13.494 -2.250 1.00 62.72 276 TYR A C 1
ATOM 2105 O O . TYR A 1 276 ? 10.431 13.608 -1.043 1.00 62.72 276 TYR A O 1
ATOM 2113 N N . ASP A 1 277 ? 9.628 13.628 -3.140 1.00 62.31 277 ASP A N 1
ATOM 2114 C CA . ASP A 1 277 ? 8.239 13.923 -2.782 1.00 62.31 277 ASP A CA 1
ATOM 2115 C C . ASP A 1 277 ? 7.273 13.083 -3.624 1.00 62.31 277 ASP A C 1
ATOM 2117 O O . ASP A 1 277 ? 6.952 13.452 -4.751 1.00 62.31 277 ASP A O 1
ATOM 2121 N N . LEU A 1 278 ? 6.809 11.946 -3.102 1.00 69.62 278 LEU A N 1
ATOM 2122 C CA . LEU A 1 278 ? 5.838 11.084 -3.790 1.00 69.62 278 LEU A CA 1
ATOM 2123 C C . LEU A 1 278 ? 4.381 11.495 -3.535 1.00 69.62 278 LEU A C 1
ATOM 2125 O O . LEU A 1 278 ? 3.474 10.880 -4.084 1.00 69.62 278 LEU A O 1
ATOM 2129 N N . SER A 1 279 ? 4.129 12.559 -2.772 1.00 59.44 279 SER A N 1
ATOM 2130 C CA . SER A 1 279 ? 2.774 12.998 -2.430 1.00 59.44 279 SER A CA 1
ATOM 2131 C C . SER A 1 279 ? 1.952 13.352 -3.687 1.00 59.44 279 SER A C 1
ATOM 2133 O O . SER A 1 279 ? 0.768 13.042 -3.805 1.00 59.44 279 SER A O 1
ATOM 2135 N N . ASN A 1 280 ? 2.592 13.912 -4.711 1.00 62.50 280 ASN A N 1
ATOM 2136 C CA . ASN A 1 280 ? 1.934 14.309 -5.953 1.00 62.50 280 ASN A CA 1
ATOM 2137 C C . ASN A 1 280 ? 1.915 13.216 -7.037 1.00 62.50 280 ASN A C 1
ATOM 2139 O O . ASN A 1 280 ? 1.628 13.543 -8.193 1.00 62.50 280 ASN A O 1
ATOM 2143 N N . VAL A 1 281 ? 2.242 11.958 -6.705 1.00 78.88 281 VAL A N 1
ATOM 2144 C CA . VAL A 1 281 ? 2.544 10.898 -7.685 1.00 78.88 281 VAL A CA 1
ATOM 2145 C C . VAL A 1 281 ? 1.459 10.721 -8.746 1.00 78.88 281 VAL A C 1
ATOM 2147 O O . VAL A 1 281 ? 1.791 10.591 -9.917 1.00 78.88 281 VAL A O 1
ATOM 2150 N N . THR A 1 282 ? 0.180 10.812 -8.387 1.00 79.06 282 THR A N 1
ATOM 2151 C CA . THR A 1 282 ? -0.955 10.635 -9.313 1.00 79.06 282 THR A CA 1
ATOM 2152 C C . THR A 1 282 ? -1.168 11.825 -10.254 1.00 79.06 282 THR A C 1
ATOM 2154 O O . THR A 1 282 ? -1.853 11.711 -11.265 1.00 79.06 282 THR A O 1
ATOM 2157 N N . SER A 1 283 ? -0.561 12.975 -9.950 1.00 76.50 283 SER A N 1
ATOM 2158 C CA . SER A 1 283 ? -0.722 14.238 -10.685 1.00 76.50 283 SER A CA 1
ATOM 2159 C C . SER A 1 283 ? 0.511 14.659 -11.493 1.00 76.50 283 SER A C 1
ATOM 2161 O O . SER A 1 283 ? 0.487 15.692 -12.167 1.00 76.50 283 SER A O 1
ATOM 2163 N N . ARG A 1 284 ? 1.608 13.892 -11.421 1.00 84.81 284 ARG A N 1
ATOM 2164 C CA . ARG A 1 284 ? 2.832 14.190 -12.176 1.00 84.81 284 ARG A CA 1
ATOM 2165 C C . ARG A 1 284 ? 2.606 14.058 -13.680 1.00 84.81 284 ARG A C 1
ATOM 2167 O O . ARG A 1 284 ? 1.677 13.405 -14.149 1.00 84.81 284 ARG A O 1
ATOM 2174 N N . THR A 1 285 ? 3.506 14.655 -14.458 1.00 91.88 285 THR A N 1
ATOM 2175 C CA . THR A 1 285 ? 3.542 14.403 -15.901 1.00 91.88 285 THR A CA 1
ATOM 2176 C C . THR A 1 285 ? 4.234 13.072 -16.159 1.00 91.88 285 THR A C 1
ATOM 2178 O O . THR 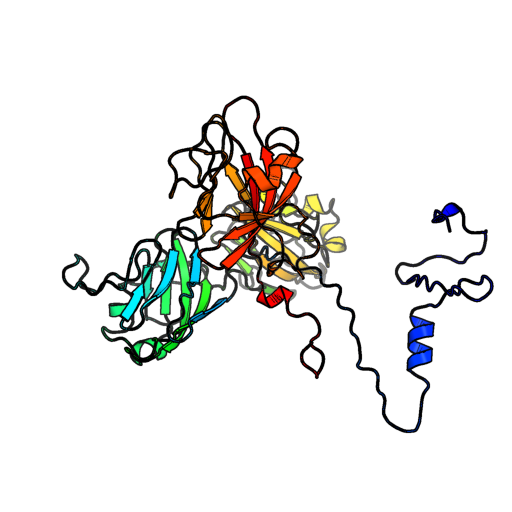A 1 285 ? 5.409 12.909 -15.819 1.00 91.88 285 THR A O 1
ATOM 2181 N N . TYR A 1 286 ? 3.502 12.147 -16.776 1.00 94.88 286 TYR A N 1
ATOM 2182 C CA . TYR A 1 286 ? 4.019 10.857 -17.208 1.00 94.88 286 TYR A CA 1
ATOM 2183 C C . TYR A 1 286 ? 4.098 10.791 -18.730 1.00 94.88 286 TYR A C 1
ATOM 2185 O O . TYR A 1 286 ? 3.154 11.158 -19.430 1.00 94.88 286 TYR A O 1
ATOM 2193 N N . LEU A 1 287 ? 5.228 10.311 -19.242 1.00 93.88 287 LEU A N 1
ATOM 2194 C CA . LEU A 1 287 ? 5.479 10.117 -20.668 1.00 93.88 287 LEU A CA 1
ATOM 2195 C C . LEU A 1 287 ? 5.994 8.694 -20.909 1.00 93.88 287 LEU A C 1
ATOM 2197 O O . LEU A 1 287 ? 6.444 8.035 -19.970 1.00 93.88 287 LEU A O 1
ATOM 2201 N N . PRO A 1 288 ? 5.976 8.192 -22.150 1.00 92.38 288 PRO A N 1
ATOM 2202 C CA . PRO A 1 288 ? 6.654 6.943 -22.465 1.00 92.38 288 PRO A CA 1
ATOM 2203 C C . PRO A 1 288 ? 8.131 6.966 -22.050 1.00 92.38 288 PRO A C 1
ATOM 2205 O O . PRO A 1 288 ? 8.780 8.015 -22.081 1.00 92.38 288 PRO A O 1
ATOM 2208 N N . LEU A 1 289 ? 8.672 5.798 -21.691 1.00 91.81 289 LEU A N 1
ATOM 2209 C CA . LEU A 1 289 ? 9.999 5.682 -21.078 1.00 91.81 289 LEU A CA 1
ATOM 2210 C C . LEU A 1 289 ? 11.108 6.365 -21.889 1.00 91.81 289 LEU A C 1
ATOM 2212 O O . LEU A 1 289 ? 11.956 7.043 -21.323 1.00 91.81 289 LEU A O 1
ATOM 2216 N N . ASP A 1 290 ? 11.137 6.194 -23.209 1.00 88.19 290 ASP A N 1
ATOM 2217 C CA . ASP A 1 290 ? 12.193 6.808 -24.022 1.00 88.19 290 ASP A CA 1
ATOM 2218 C C . ASP A 1 290 ? 12.077 8.345 -24.078 1.00 88.19 290 ASP A C 1
ATOM 2220 O O . ASP A 1 290 ? 13.088 9.055 -24.094 1.00 88.19 290 ASP A O 1
ATOM 2224 N N . GLN A 1 291 ? 10.846 8.869 -24.020 1.00 89.69 291 GLN A N 1
ATOM 2225 C CA . GLN A 1 291 ? 10.583 10.308 -24.063 1.00 89.69 291 GLN A CA 1
ATOM 2226 C C . GLN A 1 291 ? 11.020 11.016 -22.786 1.00 89.69 291 GLN A C 1
ATOM 2228 O O . GLN A 1 291 ? 11.606 12.089 -22.885 1.00 89.69 291 GLN A O 1
ATOM 2233 N N . VAL A 1 292 ? 10.819 10.423 -21.600 1.00 91.00 292 VAL A N 1
ATOM 2234 C CA . VAL A 1 292 ? 11.295 11.056 -20.353 1.00 91.00 292 VAL A CA 1
ATOM 2235 C C . VAL A 1 292 ? 12.815 11.231 -20.312 1.00 91.00 292 VAL A C 1
ATOM 2237 O O . VAL A 1 292 ? 13.315 12.050 -19.550 1.00 91.00 292 VAL A O 1
ATOM 2240 N N . PHE A 1 293 ? 13.564 10.503 -21.145 1.00 89.31 293 PHE A N 1
ATOM 2241 C CA . PHE A 1 293 ? 15.018 10.630 -21.248 1.00 89.31 293 PHE A CA 1
ATOM 2242 C C . PHE A 1 293 ? 15.498 11.406 -22.486 1.00 89.31 293 PHE A C 1
ATOM 2244 O O . PHE A 1 293 ? 16.716 11.472 -22.717 1.00 89.31 293 PHE A O 1
ATOM 2251 N N . ASP A 1 294 ? 14.595 12.008 -23.266 1.00 85.25 294 ASP A N 1
ATOM 2252 C CA . ASP A 1 294 ? 14.883 12.732 -24.513 1.00 85.25 294 ASP A CA 1
ATOM 2253 C C . ASP A 1 294 ? 15.767 11.919 -25.486 1.00 85.25 294 ASP A C 1
ATOM 2255 O O . ASP A 1 294 ? 16.785 12.411 -25.984 1.00 85.25 294 ASP A O 1
ATOM 2259 N N . GLY A 1 295 ? 15.462 10.628 -25.680 1.00 74.75 295 GLY A N 1
ATOM 2260 C CA . GLY A 1 295 ? 16.246 9.717 -26.535 1.00 74.75 295 GLY A CA 1
ATOM 2261 C C . GLY A 1 295 ? 17.625 9.327 -25.971 1.00 74.75 295 GLY A C 1
ATOM 2262 O O . GLY A 1 295 ? 18.456 8.738 -26.664 1.00 74.75 295 GLY A O 1
ATOM 2263 N N . GLY A 1 296 ? 17.900 9.664 -24.706 1.00 79.88 296 GLY A N 1
ATOM 2264 C CA . GLY A 1 296 ? 19.136 9.346 -23.983 1.00 79.88 296 GLY A CA 1
ATOM 2265 C C . GLY A 1 296 ? 19.028 8.146 -23.041 1.00 79.88 296 GLY A C 1
ATOM 2266 O O . GLY A 1 296 ? 19.864 8.019 -22.144 1.00 79.88 296 GLY A O 1
ATOM 2267 N N . LEU A 1 297 ? 18.014 7.287 -23.202 1.00 84.00 297 LEU A N 1
ATOM 2268 C CA . LEU A 1 297 ? 17.672 6.220 -22.254 1.00 84.00 297 LEU A CA 1
ATOM 2269 C C . LEU A 1 297 ? 18.898 5.393 -21.833 1.00 84.00 297 LEU A C 1
ATOM 2271 O O . LEU A 1 297 ? 19.213 5.285 -20.653 1.00 84.00 297 LEU A O 1
ATOM 2275 N N . GLY A 1 298 ? 19.662 4.872 -22.796 1.00 80.81 298 GLY A N 1
ATOM 2276 C CA . GLY A 1 298 ? 20.771 3.957 -22.507 1.00 80.81 298 GLY A CA 1
ATOM 2277 C C . GLY A 1 298 ? 21.956 4.551 -21.737 1.00 80.81 298 GLY A C 1
ATOM 2278 O O . GLY A 1 298 ? 22.739 3.788 -21.176 1.00 80.81 298 GLY A O 1
ATOM 2279 N N . THR A 1 299 ? 22.105 5.878 -21.701 1.00 83.81 299 THR A N 1
ATOM 2280 C CA . THR A 1 299 ? 23.200 6.557 -20.985 1.00 83.81 299 THR A CA 1
ATOM 2281 C C . THR A 1 299 ? 22.738 7.256 -19.716 1.00 83.81 299 THR A C 1
ATOM 2283 O O . THR A 1 299 ? 23.546 7.440 -18.809 1.00 83.81 299 THR A O 1
ATOM 2286 N N . LYS A 1 300 ? 21.461 7.642 -19.647 1.00 89.25 300 LYS A N 1
ATOM 2287 C CA . LYS A 1 300 ? 20.913 8.432 -18.544 1.00 89.25 300 LYS A CA 1
ATOM 2288 C C . LYS A 1 300 ? 20.189 7.592 -17.495 1.00 89.25 300 LYS A C 1
ATOM 2290 O O . LYS A 1 300 ? 20.154 8.009 -16.354 1.00 89.25 300 LYS A O 1
ATOM 2295 N N . ILE A 1 301 ? 19.642 6.427 -17.852 1.00 91.44 301 ILE A N 1
ATOM 2296 C CA . ILE A 1 301 ? 18.703 5.692 -16.987 1.00 91.44 301 ILE A CA 1
ATOM 2297 C C . ILE A 1 301 ? 19.325 5.129 -15.700 1.00 91.44 301 ILE A C 1
ATOM 2299 O O . ILE A 1 301 ? 18.645 4.995 -14.683 1.00 91.44 301 ILE A O 1
ATOM 2303 N N . VAL A 1 302 ? 20.611 4.761 -15.725 1.00 93.44 302 VAL A N 1
ATOM 2304 C CA . VAL A 1 302 ? 21.259 4.124 -14.570 1.00 93.44 302 VAL A CA 1
ATOM 2305 C C . VAL A 1 302 ? 21.435 5.146 -13.454 1.00 93.44 302 VAL A C 1
ATOM 2307 O O . VAL A 1 302 ? 22.090 6.167 -13.632 1.00 93.44 302 VAL A O 1
ATOM 2310 N N . GLY A 1 303 ? 20.881 4.836 -12.284 1.00 89.88 303 GLY A N 1
ATOM 2311 C CA . GLY A 1 303 ? 20.899 5.710 -11.117 1.00 89.88 303 GLY A CA 1
ATOM 2312 C C . GLY A 1 303 ? 19.805 6.779 -11.104 1.00 89.88 303 GLY A C 1
ATOM 2313 O O . GLY A 1 303 ? 19.618 7.392 -10.055 1.00 89.88 303 GLY A O 1
ATOM 2314 N N . THR A 1 304 ? 19.051 6.974 -12.192 1.00 91.44 304 THR A N 1
ATOM 2315 C CA . THR A 1 304 ? 17.886 7.867 -12.186 1.00 91.44 304 THR A CA 1
ATOM 2316 C C . THR A 1 304 ? 16.747 7.252 -11.388 1.00 91.44 304 THR A C 1
ATOM 2318 O O . THR A 1 304 ? 16.372 6.094 -11.581 1.00 91.44 304 THR A O 1
ATOM 2321 N N . GLU A 1 305 ? 16.192 8.054 -10.489 1.00 93.69 305 GLU A N 1
ATOM 2322 C CA . GLU A 1 305 ? 14.998 7.734 -9.719 1.00 93.69 305 GLU A CA 1
ATOM 2323 C C . GLU A 1 305 ? 13.769 8.009 -10.571 1.00 93.69 305 GLU A C 1
ATOM 2325 O O . GLU A 1 305 ? 13.435 9.157 -10.861 1.00 93.69 305 GLU A O 1
ATOM 2330 N N . CYS A 1 306 ? 13.127 6.932 -11.006 1.00 95.38 306 CYS A N 1
ATOM 2331 C CA . CYS A 1 306 ? 11.945 6.994 -11.844 1.00 95.38 306 CYS A CA 1
ATOM 2332 C C . CYS A 1 306 ? 10.709 6.626 -11.024 1.00 95.38 306 CYS A C 1
ATOM 2334 O O . CYS A 1 306 ? 10.791 5.822 -10.090 1.00 95.38 306 CYS A O 1
ATOM 2336 N N . VAL A 1 307 ? 9.558 7.156 -11.414 1.00 96.00 307 VAL A N 1
ATOM 2337 C CA . VAL A 1 307 ? 8.260 6.593 -11.044 1.00 96.00 307 VAL A CA 1
ATOM 2338 C C . VAL A 1 307 ? 7.632 5.999 -12.295 1.00 96.00 307 VAL A C 1
ATOM 2340 O O . VAL A 1 307 ? 7.522 6.680 -13.313 1.00 96.00 307 VAL A O 1
ATOM 2343 N N . MET A 1 308 ? 7.238 4.734 -12.216 1.00 97.62 308 MET A N 1
ATOM 2344 C CA . MET A 1 308 ? 6.479 4.045 -13.251 1.00 97.62 308 MET A CA 1
ATOM 2345 C C . MET A 1 308 ? 5.004 4.019 -12.854 1.00 97.62 308 MET A C 1
ATOM 2347 O O . MET A 1 308 ? 4.668 3.514 -11.787 1.00 97.62 308 MET A O 1
ATOM 2351 N N . HIS A 1 309 ? 4.138 4.529 -13.721 1.00 95.88 309 HIS A N 1
ATOM 2352 C CA . HIS A 1 309 ? 2.697 4.311 -13.681 1.00 95.88 309 HIS A CA 1
ATOM 2353 C C . HIS A 1 309 ? 2.376 3.068 -14.510 1.00 95.88 309 HIS A C 1
ATOM 2355 O O . HIS A 1 309 ? 2.571 3.066 -15.726 1.00 95.88 309 HIS A O 1
ATOM 2361 N N . ASP A 1 310 ? 1.918 2.011 -13.850 1.00 95.06 310 ASP A N 1
ATOM 2362 C CA . ASP A 1 310 ? 1.225 0.901 -14.491 1.00 95.06 310 ASP A CA 1
ATOM 2363 C C . ASP A 1 310 ? -0.187 1.365 -14.864 1.00 95.06 310 ASP A C 1
ATOM 2365 O O . ASP A 1 310 ? -1.080 1.452 -14.025 1.00 95.06 310 ASP A O 1
ATOM 2369 N N . THR A 1 311 ? -0.376 1.663 -16.144 1.00 94.81 311 THR A N 1
ATOM 2370 C CA . THR A 1 311 ? -1.651 2.139 -16.700 1.00 94.81 311 THR A CA 1
ATOM 2371 C C . THR A 1 311 ? -2.695 1.031 -16.869 1.00 94.81 311 THR A C 1
ATOM 2373 O O . THR A 1 311 ? -3.842 1.335 -17.186 1.00 94.81 311 THR A O 1
ATOM 2376 N N . ILE A 1 312 ? -2.318 -0.242 -16.696 1.00 92.69 312 ILE A N 1
ATOM 2377 C CA . ILE A 1 312 ? -3.237 -1.386 -16.789 1.00 92.69 312 ILE A CA 1
ATOM 2378 C C . ILE A 1 312 ? -4.009 -1.530 -15.479 1.00 92.69 312 ILE A C 1
ATOM 2380 O O . ILE A 1 312 ? -5.227 -1.695 -15.504 1.00 92.69 312 ILE A O 1
ATOM 2384 N N . ASN A 1 313 ? -3.296 -1.447 -14.352 1.00 83.25 313 ASN A N 1
ATOM 2385 C CA . ASN A 1 313 ? -3.847 -1.670 -13.012 1.00 83.25 313 ASN A CA 1
ATOM 2386 C C . ASN A 1 313 ? -3.950 -0.387 -12.170 1.00 83.25 313 ASN A C 1
ATOM 2388 O O . ASN A 1 313 ? -4.338 -0.456 -11.007 1.00 83.25 313 ASN A O 1
ATOM 2392 N N . ASP A 1 314 ? -3.597 0.761 -12.752 1.00 85.06 314 ASP A N 1
ATOM 2393 C CA . ASP A 1 314 ? -3.560 2.082 -12.112 1.00 85.06 314 ASP A CA 1
ATOM 2394 C C . ASP A 1 314 ? -2.723 2.115 -10.820 1.00 85.06 314 ASP A C 1
ATOM 2396 O O . ASP A 1 314 ? -3.136 2.616 -9.775 1.00 85.06 314 ASP A O 1
ATOM 2400 N N . LYS A 1 315 ? -1.517 1.541 -10.890 1.00 86.12 315 LYS A N 1
ATOM 2401 C CA . LYS A 1 315 ? -0.566 1.461 -9.770 1.00 86.12 315 LYS A CA 1
ATOM 2402 C C . LYS A 1 315 ? 0.712 2.226 -10.067 1.00 86.12 315 LYS A C 1
ATOM 2404 O O . LYS A 1 315 ? 1.113 2.383 -11.218 1.00 86.12 315 LYS A O 1
ATOM 2409 N N . TYR A 1 316 ? 1.400 2.663 -9.018 1.00 90.94 316 TYR A N 1
ATOM 2410 C CA . TYR A 1 316 ? 2.626 3.446 -9.143 1.00 90.94 316 TYR A CA 1
ATOM 2411 C C . TYR A 1 316 ? 3.781 2.746 -8.448 1.00 90.94 316 TYR A C 1
ATOM 2413 O O . TYR A 1 316 ? 3.631 2.217 -7.353 1.00 90.94 316 TYR A O 1
ATOM 2421 N N . TYR A 1 317 ? 4.952 2.754 -9.073 1.00 93.00 317 TYR A N 1
ATOM 2422 C CA . TYR A 1 317 ? 6.142 2.098 -8.549 1.00 93.00 317 TYR A CA 1
ATOM 2423 C C . TYR A 1 317 ? 7.318 3.058 -8.580 1.00 93.00 317 TYR A C 1
ATOM 2425 O O . TYR A 1 317 ? 7.592 3.675 -9.611 1.00 93.00 317 TYR A O 1
ATOM 2433 N N . THR A 1 318 ? 8.078 3.139 -7.492 1.00 93.00 318 THR A N 1
ATOM 2434 C CA . THR A 1 318 ? 9.441 3.660 -7.595 1.00 93.00 318 THR A CA 1
ATOM 2435 C C . THR A 1 318 ? 10.275 2.648 -8.369 1.00 93.00 318 THR A C 1
ATOM 2437 O O . THR A 1 318 ? 10.132 1.443 -8.170 1.00 93.00 318 THR A O 1
ATOM 2440 N N . VAL A 1 319 ? 11.134 3.114 -9.276 1.00 96.31 319 VAL A N 1
ATOM 2441 C CA . VAL A 1 319 ? 12.032 2.264 -10.070 1.00 96.31 319 VAL A CA 1
ATOM 2442 C C . VAL A 1 319 ? 13.390 2.943 -10.223 1.00 96.31 319 VAL A C 1
ATOM 2444 O O . VAL A 1 319 ? 13.469 4.103 -10.624 1.00 96.31 319 VAL A O 1
ATOM 2447 N N . LYS A 1 320 ? 14.476 2.234 -9.906 1.00 95.25 320 LYS A N 1
ATOM 2448 C CA . LYS A 1 320 ? 15.850 2.722 -10.107 1.00 95.25 320 LYS A CA 1
ATOM 2449 C C . LYS A 1 320 ? 16.690 1.653 -10.764 1.00 95.25 320 LYS A C 1
ATOM 2451 O O . LYS A 1 320 ? 16.958 0.597 -10.188 1.00 95.25 320 LYS A O 1
ATOM 2456 N N . PHE A 1 321 ? 17.125 1.944 -11.983 1.00 94.81 321 PHE A N 1
ATOM 2457 C CA . PHE A 1 321 ? 17.977 1.045 -12.742 1.00 94.81 321 PHE A CA 1
ATOM 2458 C C . PHE A 1 321 ? 19.387 1.064 -12.166 1.00 94.81 321 PHE A C 1
ATOM 2460 O O . PHE A 1 321 ? 20.034 2.105 -12.084 1.00 94.81 321 PHE A O 1
ATOM 2467 N N . THR A 1 322 ? 19.871 -0.106 -11.764 1.00 94.69 322 THR A N 1
ATOM 2468 C CA . THR A 1 322 ? 21.217 -0.300 -11.209 1.00 94.69 322 THR A CA 1
ATOM 2469 C C . THR A 1 322 ? 22.200 -0.773 -12.271 1.00 94.69 322 THR A C 1
ATOM 2471 O O . THR A 1 322 ? 23.412 -0.636 -12.111 1.00 94.69 322 THR A O 1
ATOM 2474 N N . LYS A 1 323 ? 21.692 -1.307 -13.388 1.00 91.88 323 LYS A N 1
ATOM 2475 C CA . LYS A 1 323 ? 22.507 -1.723 -14.525 1.00 91.88 323 LYS A CA 1
ATOM 2476 C C . LYS A 1 323 ? 21.726 -1.633 -15.826 1.00 91.88 323 LYS A C 1
ATOM 2478 O O . LYS A 1 323 ? 20.629 -2.175 -15.943 1.00 91.88 323 LYS A O 1
ATOM 2483 N N . TRP A 1 324 ? 22.370 -1.066 -16.840 1.00 90.88 324 TRP A N 1
ATOM 2484 C CA . TRP A 1 324 ? 21.900 -1.082 -18.219 1.00 90.88 324 TRP A CA 1
ATOM 2485 C C . TRP A 1 324 ? 23.002 -1.632 -19.126 1.00 90.88 324 TRP A C 1
ATOM 2487 O O . TRP A 1 324 ? 24.046 -1.016 -19.319 1.00 90.88 324 TRP A O 1
ATOM 2497 N N . GLY A 1 325 ? 22.823 -2.855 -19.623 1.00 86.00 325 GLY A N 1
ATOM 2498 C CA . GLY A 1 325 ? 23.814 -3.543 -20.447 1.00 86.00 325 GLY A CA 1
ATOM 2499 C C . GLY A 1 325 ? 23.919 -2.963 -21.859 1.00 86.00 325 GLY A C 1
ATOM 2500 O O . GLY A 1 325 ? 22.910 -2.591 -22.463 1.00 86.00 325 GLY A O 1
ATOM 2501 N N . ASN A 1 326 ? 25.134 -2.952 -22.405 1.00 74.81 326 ASN A N 1
ATOM 2502 C CA . ASN A 1 326 ? 25.383 -2.535 -23.781 1.00 74.81 326 ASN A CA 1
ATOM 2503 C C . ASN A 1 326 ? 24.822 -3.541 -24.798 1.00 74.81 326 ASN A C 1
ATOM 2505 O O . ASN A 1 326 ? 24.816 -4.754 -24.566 1.00 74.81 326 ASN A O 1
ATOM 2509 N N . ALA A 1 327 ? 24.424 -3.006 -25.953 1.00 63.84 327 ALA A N 1
ATOM 2510 C CA . ALA A 1 327 ? 23.950 -3.727 -27.134 1.00 63.84 327 ALA A CA 1
ATOM 2511 C C . ALA A 1 327 ? 24.849 -4.934 -27.501 1.00 63.84 327 ALA A C 1
ATOM 2513 O O . ALA A 1 327 ? 24.417 -6.081 -27.579 1.00 63.84 327 ALA A O 1
ATOM 2514 N N . ASN A 1 328 ? 26.164 -4.723 -27.561 1.00 60.47 328 ASN A N 1
ATOM 2515 C CA . ASN A 1 328 ? 27.125 -5.753 -27.982 1.00 60.47 328 ASN A CA 1
ATOM 2516 C C . ASN A 1 328 ? 27.367 -6.886 -26.959 1.00 60.47 328 ASN A C 1
ATOM 2518 O O . ASN A 1 328 ? 28.217 -7.743 -27.185 1.00 60.47 328 ASN A O 1
ATOM 2522 N N . SER A 1 329 ? 26.670 -6.889 -25.819 1.00 59.19 329 SER A N 1
ATOM 2523 C CA . SER A 1 329 ? 26.861 -7.847 -24.715 1.00 59.19 329 SER A CA 1
ATOM 2524 C C . SER A 1 329 ? 25.572 -8.594 -24.348 1.00 59.19 329 SER A C 1
ATOM 2526 O O . SER A 1 329 ? 25.448 -9.104 -23.234 1.00 59.19 329 SER A O 1
ATOM 2528 N N . GLY A 1 330 ? 24.581 -8.607 -25.246 1.00 64.25 330 GLY A N 1
ATOM 2529 C CA . GLY A 1 330 ? 23.276 -9.225 -25.000 1.00 64.25 330 GLY A CA 1
ATOM 2530 C C . GLY A 1 330 ? 22.372 -8.433 -24.045 1.00 64.25 330 GLY A C 1
ATOM 2531 O O . GLY A 1 330 ? 21.398 -8.994 -23.550 1.00 64.25 330 GLY A O 1
ATOM 2532 N N . ALA A 1 331 ? 22.699 -7.158 -23.778 1.00 76.12 331 ALA A N 1
ATOM 2533 C CA . ALA A 1 331 ? 21.830 -6.143 -23.173 1.00 76.12 331 ALA A CA 1
ATOM 2534 C C . ALA A 1 331 ? 21.101 -6.545 -21.869 1.00 76.12 331 ALA A C 1
ATOM 2536 O O . ALA A 1 331 ? 19.892 -6.374 -21.734 1.00 76.12 331 ALA A O 1
ATOM 2537 N N . GLY A 1 332 ? 21.842 -7.039 -20.870 1.00 88.38 332 GLY A N 1
ATOM 2538 C CA . GLY A 1 332 ? 21.277 -7.300 -19.536 1.00 88.38 332 GLY A CA 1
ATOM 2539 C C . GLY A 1 332 ? 20.673 -6.047 -18.880 1.00 88.38 332 GLY A C 1
ATOM 2540 O O . GLY A 1 332 ? 21.010 -4.921 -19.251 1.00 88.38 332 GLY A O 1
ATOM 2541 N N . VAL A 1 333 ? 19.799 -6.227 -17.895 1.00 93.00 333 VAL A N 1
ATOM 2542 C CA . VAL A 1 333 ? 19.177 -5.130 -17.139 1.00 93.00 333 VAL A CA 1
ATOM 2543 C C . VAL A 1 333 ? 19.041 -5.520 -15.675 1.00 93.00 333 VAL A C 1
ATOM 2545 O O . VAL A 1 333 ? 18.744 -6.675 -15.368 1.00 93.00 333 VAL A O 1
ATOM 2548 N N . SER A 1 334 ? 19.275 -4.561 -14.786 1.00 95.00 334 SER A N 1
ATOM 2549 C CA . SER A 1 334 ? 18.967 -4.694 -13.366 1.00 95.00 334 SER A CA 1
ATOM 2550 C C . SER A 1 334 ? 18.337 -3.408 -12.862 1.00 95.00 334 SER A C 1
ATOM 2552 O O . SER A 1 334 ? 18.780 -2.312 -13.219 1.00 95.00 334 SER A O 1
ATOM 2554 N N . TYR A 1 335 ? 17.331 -3.545 -12.013 1.00 96.50 335 TYR A N 1
ATOM 2555 C CA . TYR A 1 335 ? 16.714 -2.433 -11.309 1.00 96.50 335 TYR A CA 1
ATOM 2556 C C . TYR A 1 335 ? 16.141 -2.909 -9.984 1.00 96.50 335 TYR A C 1
ATOM 2558 O O . TYR A 1 335 ? 15.938 -4.104 -9.761 1.00 96.50 335 TYR A O 1
ATOM 2566 N N . VAL A 1 336 ? 15.894 -1.941 -9.115 1.00 92.06 336 VAL A N 1
ATOM 2567 C CA . VAL A 1 336 ? 15.049 -2.126 -7.945 1.00 92.06 336 VAL A CA 1
ATOM 2568 C C . VAL A 1 336 ? 13.730 -1.409 -8.177 1.00 92.06 336 VAL A C 1
ATOM 2570 O O . VAL A 1 336 ? 13.723 -0.344 -8.803 1.00 92.06 336 VAL A O 1
ATOM 2573 N N . ARG A 1 337 ? 12.631 -1.988 -7.698 1.00 93.69 337 ARG A N 1
ATOM 2574 C CA . ARG A 1 337 ? 11.320 -1.342 -7.702 1.00 93.69 337 ARG A CA 1
ATOM 2575 C C . ARG A 1 337 ? 10.576 -1.555 -6.393 1.00 93.69 337 ARG A C 1
ATOM 2577 O O . ARG A 1 337 ? 10.825 -2.541 -5.703 1.00 93.69 337 ARG A O 1
ATOM 2584 N N . ARG A 1 338 ? 9.646 -0.659 -6.079 1.00 87.19 338 ARG A N 1
ATOM 2585 C CA . ARG A 1 338 ? 8.777 -0.762 -4.902 1.00 87.19 338 ARG A CA 1
ATOM 2586 C C . ARG A 1 338 ? 7.409 -0.165 -5.214 1.00 87.19 338 ARG A C 1
ATOM 2588 O O . ARG A 1 338 ? 7.351 0.877 -5.863 1.00 87.19 338 ARG A O 1
ATOM 2595 N N . LEU A 1 339 ? 6.329 -0.830 -4.803 1.00 85.38 339 LEU A N 1
ATOM 2596 C CA . LEU A 1 339 ? 4.971 -0.309 -4.991 1.00 85.38 339 LEU A CA 1
ATOM 2597 C C . LEU A 1 339 ? 4.753 0.903 -4.081 1.00 85.38 339 LEU A C 1
ATOM 2599 O O . LEU A 1 339 ? 5.039 0.834 -2.888 1.00 85.38 339 LEU A O 1
ATOM 2603 N N . ILE A 1 340 ? 4.233 1.983 -4.650 1.00 79.00 340 ILE A N 1
ATOM 2604 C CA . ILE A 1 340 ? 3.834 3.194 -3.940 1.00 79.00 340 ILE A CA 1
ATOM 2605 C C . ILE A 1 340 ? 2.385 3.015 -3.478 1.00 79.00 340 ILE A C 1
ATOM 2607 O O . ILE A 1 340 ? 1.521 2.659 -4.279 1.00 79.00 340 ILE A O 1
ATOM 2611 N N . ASP A 1 341 ? 2.118 3.265 -2.199 1.00 73.88 341 ASP A N 1
ATOM 2612 C CA . ASP A 1 341 ? 0.759 3.347 -1.672 1.00 73.88 341 ASP A CA 1
ATOM 2613 C C . ASP A 1 341 ? 0.122 4.655 -2.102 1.00 73.88 341 ASP A C 1
ATOM 2615 O O . ASP A 1 341 ? 0.433 5.677 -1.527 1.00 73.88 341 ASP A O 1
ATOM 2619 N N . THR A 1 342 ? -0.780 4.673 -3.075 1.00 69.56 342 THR A N 1
ATOM 2620 C CA . THR A 1 342 ? -1.460 5.919 -3.463 1.00 69.56 342 THR A CA 1
ATOM 2621 C C . THR A 1 342 ? -2.639 6.292 -2.567 1.00 69.56 342 THR A C 1
ATOM 2623 O O . THR A 1 342 ? -3.236 7.348 -2.783 1.00 69.56 342 THR A O 1
ATOM 2626 N N . ASN A 1 343 ? -2.953 5.495 -1.535 1.00 63.41 343 ASN A N 1
ATOM 2627 C CA . ASN A 1 343 ? -4.039 5.783 -0.586 1.00 63.41 343 ASN A CA 1
ATOM 2628 C C . ASN A 1 343 ? -3.729 6.953 0.362 1.00 63.41 343 ASN A C 1
ATOM 2630 O O . ASN A 1 343 ? -4.502 7.236 1.274 1.00 63.41 343 ASN A O 1
ATOM 2634 N N . PHE A 1 344 ? -2.619 7.664 0.153 1.00 68.44 344 PHE A N 1
ATOM 2635 C CA . PHE A 1 344 ? -2.371 8.928 0.824 1.00 68.44 344 PHE A CA 1
ATOM 2636 C C . PHE A 1 344 ? -3.202 10.079 0.251 1.00 68.44 344 PHE A C 1
ATOM 2638 O O . PHE A 1 344 ? -3.472 11.011 0.992 1.00 68.44 344 PHE A O 1
ATOM 2645 N N . LEU A 1 345 ? -3.617 10.070 -1.023 1.00 70.50 345 LEU A N 1
ATOM 2646 C CA . LEU A 1 345 ? -4.371 11.187 -1.609 1.00 70.50 345 LEU A CA 1
ATOM 2647 C C . LEU A 1 345 ? -5.877 10.950 -1.479 1.00 70.50 345 LEU A C 1
ATOM 2649 O O . LEU A 1 345 ? -6.436 10.094 -2.160 1.00 70.50 345 LEU A O 1
ATOM 2653 N N . PHE A 1 346 ? -6.542 11.789 -0.695 1.00 81.88 346 PHE A N 1
ATOM 2654 C CA . PHE A 1 346 ? -7.994 11.858 -0.672 1.00 81.88 346 PHE A CA 1
ATOM 2655 C C . PHE A 1 346 ? -8.499 12.997 -1.557 1.00 81.88 346 PHE A C 1
ATOM 2657 O O . PHE A 1 346 ? -7.996 14.122 -1.479 1.00 81.88 346 PHE A O 1
ATOM 2664 N N . VAL A 1 347 ? -9.517 12.718 -2.374 1.00 76.94 347 VAL A N 1
ATOM 2665 C CA . VAL A 1 347 ? -10.232 13.714 -3.180 1.00 76.94 347 VAL A CA 1
ATOM 2666 C C . VAL A 1 347 ? -11.725 13.587 -2.911 1.00 76.94 347 VAL A C 1
ATOM 2668 O O . VAL A 1 347 ? -12.346 12.594 -3.271 1.00 76.94 347 VAL A O 1
ATOM 2671 N N . HIS A 1 348 ? -12.297 14.637 -2.338 1.00 83.25 348 HIS A N 1
ATOM 2672 C CA . HIS A 1 348 ? -13.732 14.835 -2.242 1.00 83.25 348 HIS A CA 1
ATOM 2673 C C . HIS A 1 348 ? -14.188 15.723 -3.393 1.00 83.25 348 HIS A C 1
ATOM 2675 O O . HIS A 1 348 ? -13.685 16.843 -3.559 1.00 83.25 348 HIS A O 1
ATOM 2681 N N . THR A 1 349 ? -15.134 15.244 -4.194 1.00 80.62 349 THR A N 1
ATOM 2682 C CA . THR A 1 349 ? -15.593 15.976 -5.377 1.00 80.62 349 THR A CA 1
ATOM 2683 C C . THR A 1 349 ? -16.653 17.019 -5.021 1.00 80.62 349 THR A C 1
ATOM 2685 O O . THR A 1 349 ? -17.138 17.102 -3.890 1.00 80.62 349 THR A O 1
ATOM 2688 N N . GLU A 1 350 ? -16.981 17.892 -5.973 1.00 83.88 350 GLU A N 1
ATOM 2689 C CA . GLU A 1 350 ? -18.007 18.914 -5.775 1.00 83.88 350 GLU A CA 1
ATOM 2690 C C . GLU A 1 350 ? -19.392 18.263 -5.629 1.00 83.88 350 GLU A C 1
ATOM 2692 O O . GLU A 1 350 ? -19.897 17.626 -6.550 1.00 83.88 350 GLU A O 1
ATOM 2697 N N . ASN A 1 351 ? -20.022 18.475 -4.473 1.00 82.75 351 ASN A N 1
ATOM 2698 C CA . ASN A 1 351 ? -21.243 17.824 -3.994 1.00 82.75 351 ASN A CA 1
ATOM 2699 C C . ASN A 1 351 ? -21.117 16.296 -3.926 1.00 82.75 351 ASN A C 1
ATOM 2701 O O . ASN A 1 351 ? -22.118 15.586 -4.044 1.00 82.75 351 ASN A O 1
ATOM 2705 N N . GLY A 1 352 ? -19.884 15.814 -3.766 1.00 79.25 352 GLY A N 1
ATOM 2706 C CA . GLY A 1 352 ? -19.580 14.410 -3.578 1.00 79.25 352 GLY A CA 1
ATOM 2707 C C . GLY A 1 352 ? -20.036 13.889 -2.217 1.00 79.25 352 GLY A C 1
ATOM 2708 O O . GLY A 1 352 ? -20.514 14.635 -1.361 1.00 79.25 352 GLY A O 1
ATOM 2709 N N . SER A 1 353 ? -19.917 12.578 -2.049 1.00 83.38 353 SER A N 1
ATOM 2710 C CA . SER A 1 353 ? -20.196 11.872 -0.795 1.00 83.38 353 SER A CA 1
ATOM 2711 C C . SER A 1 353 ? -19.016 10.992 -0.387 1.00 83.38 353 SER A C 1
ATOM 2713 O O . SER A 1 353 ? -19.209 9.976 0.281 1.00 83.38 353 SER A O 1
ATOM 2715 N N . GLU A 1 354 ? -17.817 11.300 -0.886 1.00 87.56 354 GLU A N 1
ATOM 2716 C CA . GLU A 1 354 ? -16.617 10.537 -0.575 1.00 87.56 354 GLU A CA 1
ATOM 2717 C C . GLU A 1 354 ? -16.250 10.719 0.903 1.00 87.56 354 GLU A C 1
ATOM 2719 O O . GLU A 1 354 ? -16.393 11.799 1.477 1.00 87.56 354 GLU A O 1
ATOM 2724 N N . VAL A 1 355 ? -15.758 9.660 1.534 1.00 85.50 355 VAL A N 1
ATOM 2725 C CA . VAL A 1 355 ? -15.286 9.676 2.921 1.00 85.50 355 VAL A CA 1
ATOM 2726 C C . VAL A 1 355 ? -13.887 9.081 2.921 1.00 85.50 355 VAL A C 1
ATOM 2728 O O . VAL A 1 355 ? -13.684 8.020 2.334 1.00 85.50 355 VAL A O 1
ATOM 2731 N N . ASP A 1 356 ? -12.926 9.762 3.542 1.00 87.88 356 ASP A N 1
ATOM 2732 C CA . ASP A 1 356 ? -11.620 9.165 3.822 1.00 87.88 356 ASP A CA 1
ATOM 2733 C C . ASP A 1 356 ? -11.644 8.498 5.190 1.00 87.88 356 ASP A C 1
ATOM 2735 O O . ASP A 1 356 ? -11.690 9.177 6.216 1.00 87.88 356 ASP A O 1
ATOM 2739 N N . ASP A 1 357 ? -11.598 7.174 5.214 1.00 82.38 357 ASP A N 1
ATOM 2740 C CA . ASP A 1 357 ? -11.459 6.416 6.450 1.00 82.38 357 ASP A CA 1
ATOM 2741 C C . ASP A 1 357 ? -9.995 6.430 6.888 1.00 82.38 357 ASP A C 1
ATOM 2743 O O . ASP A 1 357 ? -9.150 5.685 6.372 1.00 82.38 357 ASP A O 1
ATOM 2747 N N . ILE A 1 358 ? -9.680 7.313 7.834 1.00 78.31 358 ILE A N 1
ATOM 2748 C CA . ILE A 1 358 ? -8.303 7.500 8.297 1.00 78.31 358 ILE A CA 1
ATOM 2749 C C . ILE A 1 358 ? -7.961 6.597 9.481 1.00 78.31 358 ILE A C 1
ATOM 2751 O O . ILE A 1 358 ? -6.801 6.228 9.615 1.00 78.31 358 ILE A O 1
ATOM 2755 N N . ALA A 1 359 ? -8.951 6.210 10.291 1.00 76.06 359 ALA A N 1
ATOM 2756 C CA . ALA A 1 359 ? -8.818 5.284 11.417 1.00 76.06 359 ALA A CA 1
ATOM 2757 C C . ALA A 1 359 ? -10.184 4.634 11.749 1.00 76.06 359 ALA A C 1
ATOM 2759 O O . ALA A 1 359 ? -11.217 5.099 11.259 1.00 76.06 359 ALA A O 1
ATOM 2760 N N . PRO A 1 360 ? -10.241 3.572 12.578 1.00 72.19 360 PRO A N 1
ATOM 2761 C CA . PRO A 1 360 ? -11.492 2.944 13.016 1.00 72.19 360 PRO A CA 1
ATOM 2762 C C . PRO A 1 360 ? -12.525 3.940 13.555 1.00 72.19 360 PRO A C 1
ATOM 2764 O O . PRO A 1 360 ? -12.298 4.595 14.570 1.00 72.19 360 PRO A O 1
ATOM 2767 N N . GLY A 1 361 ? -13.672 4.041 12.876 1.00 77.88 361 GLY A N 1
ATOM 2768 C CA . GLY A 1 361 ? -14.742 4.978 13.240 1.00 77.88 361 GLY A CA 1
ATOM 2769 C C . GLY A 1 361 ? -14.409 6.453 12.989 1.00 77.88 361 GLY A C 1
ATOM 2770 O O . GLY A 1 361 ? -15.164 7.322 13.419 1.00 77.88 361 GLY A O 1
ATOM 2771 N N . ILE A 1 362 ? -13.304 6.747 12.297 1.00 90.25 362 ILE A N 1
ATOM 2772 C CA . ILE A 1 362 ? -12.877 8.097 11.934 1.00 90.25 362 ILE A CA 1
ATOM 2773 C C . ILE A 1 362 ? -12.874 8.231 10.414 1.00 90.25 362 ILE A C 1
ATOM 2775 O O . ILE A 1 362 ? -11.917 7.848 9.737 1.00 90.25 362 ILE A O 1
ATOM 2779 N N . GLY A 1 363 ? -13.953 8.804 9.892 1.00 88.81 363 GLY A N 1
ATOM 2780 C CA . GLY A 1 363 ? -14.035 9.262 8.514 1.00 88.81 363 GLY A CA 1
ATOM 2781 C C . GLY A 1 363 ? -13.735 10.755 8.433 1.00 88.81 363 GLY A C 1
ATOM 2782 O O . GLY A 1 363 ? -13.973 11.488 9.389 1.00 88.81 363 GLY A O 1
ATOM 2783 N N . ILE A 1 364 ? -13.247 11.229 7.293 1.00 94.19 364 ILE A N 1
ATOM 2784 C CA . ILE A 1 364 ? -13.145 12.655 6.983 1.00 94.19 364 ILE A CA 1
ATOM 2785 C C . ILE A 1 364 ? -13.915 12.909 5.694 1.00 94.19 364 ILE A C 1
ATOM 2787 O O . ILE A 1 364 ? -13.571 12.407 4.627 1.00 94.19 364 ILE A O 1
ATOM 2791 N N . THR A 1 365 ? -14.975 13.701 5.795 1.00 93.31 365 THR A N 1
ATOM 2792 C CA . THR A 1 365 ? -15.786 14.140 4.654 1.00 93.31 365 THR A CA 1
ATOM 2793 C C . THR A 1 365 ? -16.184 15.601 4.826 1.00 93.31 365 THR A C 1
ATOM 2795 O O . THR A 1 365 ? -15.800 16.238 5.811 1.00 93.31 365 THR A O 1
ATOM 2798 N N . ARG A 1 366 ? -16.906 16.166 3.857 1.00 90.62 366 ARG A N 1
ATOM 2799 C CA . ARG A 1 366 ? -17.345 17.560 3.893 1.00 90.62 366 ARG A CA 1
ATOM 2800 C C . ARG A 1 366 ? -18.637 17.755 3.109 1.00 90.62 366 ARG A C 1
ATOM 2802 O O . ARG A 1 366 ? -18.785 17.275 1.995 1.00 90.62 366 ARG A O 1
ATOM 2809 N N . ASP A 1 367 ? -19.559 18.528 3.661 1.00 84.38 367 ASP A N 1
ATOM 2810 C CA . ASP A 1 367 ? -20.806 18.886 2.999 1.00 84.38 367 ASP A CA 1
ATOM 2811 C C . ASP A 1 367 ? -20.655 20.132 2.107 1.00 84.38 367 ASP A C 1
ATOM 2813 O O . ASP A 1 367 ? -19.610 20.781 2.012 1.00 84.38 367 ASP A O 1
ATOM 2817 N N . SER A 1 368 ? -21.733 20.471 1.393 1.00 77.50 368 SER A N 1
ATOM 2818 C CA . SER A 1 368 ? -21.746 21.532 0.372 1.00 77.50 368 SER A CA 1
ATOM 2819 C C . SER A 1 368 ? -21.399 22.935 0.892 1.00 77.50 368 SER A C 1
ATOM 2821 O O . SER A 1 368 ? -21.098 23.835 0.109 1.00 77.50 368 SER A O 1
ATOM 2823 N N . SER A 1 369 ? -21.461 23.157 2.199 1.00 65.12 369 SER A N 1
ATOM 2824 C CA . SER A 1 369 ? -21.112 24.396 2.893 1.00 65.12 369 SER A CA 1
ATOM 2825 C C . SER A 1 369 ? -20.421 23.984 4.188 1.00 65.12 369 SER A C 1
ATOM 2827 O O . SER A 1 369 ? -20.767 22.940 4.683 1.00 65.12 369 SER A O 1
ATOM 2829 N N . TYR A 1 370 ? -19.497 24.772 4.750 1.00 77.81 370 TYR A N 1
ATOM 2830 C CA . TYR A 1 370 ? -18.764 24.466 6.004 1.00 77.81 370 TYR A CA 1
ATOM 2831 C C . TYR A 1 370 ? -17.466 23.655 5.846 1.00 77.81 370 TYR A C 1
ATOM 2833 O O . TYR A 1 370 ? -16.787 23.809 4.826 1.00 77.81 370 TYR A O 1
ATOM 2841 N N . SER A 1 371 ? -17.017 22.976 6.905 1.00 89.12 371 SER A N 1
ATOM 2842 C CA . SER A 1 371 ? -15.689 22.367 7.051 1.00 89.12 371 SER A CA 1
ATOM 2843 C C . SER A 1 371 ? -15.777 20.840 7.122 1.00 89.12 371 SER A C 1
ATOM 2845 O O . SER A 1 371 ? -16.851 20.273 6.971 1.00 89.12 371 SER A O 1
ATOM 2847 N N . ILE A 1 372 ? -14.641 20.172 7.312 1.00 93.00 372 ILE A N 1
ATOM 2848 C CA . ILE A 1 372 ? -14.587 18.714 7.432 1.00 93.00 372 ILE A CA 1
ATOM 2849 C C . ILE A 1 372 ? -15.253 18.199 8.714 1.00 93.00 372 ILE A C 1
ATOM 2851 O O . ILE A 1 372 ? -15.167 18.852 9.756 1.00 93.00 372 ILE A O 1
ATOM 2855 N N . TYR A 1 373 ? -15.865 17.018 8.628 1.00 94.88 373 TYR A N 1
ATOM 2856 C CA . TYR A 1 373 ? -16.515 16.315 9.736 1.00 94.88 373 TYR A CA 1
ATOM 2857 C C . TYR A 1 373 ? -16.351 14.788 9.616 1.00 94.88 373 TYR A C 1
ATOM 2859 O O . TYR A 1 373 ? -15.995 14.279 8.549 1.00 94.88 373 TYR A O 1
ATOM 2867 N N . ASN A 1 374 ? -16.596 14.073 10.715 1.00 95.81 374 ASN A N 1
ATOM 2868 C CA . ASN A 1 374 ? -16.578 12.620 10.822 1.00 95.81 374 ASN A CA 1
ATOM 2869 C C . ASN A 1 374 ? -17.987 12.021 10.673 1.00 95.81 374 ASN A C 1
ATOM 2871 O O . ASN A 1 374 ? -18.755 12.007 11.633 1.00 95.81 374 ASN A O 1
ATOM 2875 N N . PRO A 1 375 ? -18.344 11.448 9.512 1.00 92.44 375 PRO A N 1
ATOM 2876 C CA . PRO A 1 375 ? -19.708 10.993 9.253 1.00 92.44 375 PRO A CA 1
ATOM 2877 C C . PRO A 1 375 ? -20.151 9.793 10.108 1.00 92.44 375 PRO A C 1
ATOM 2879 O O . PRO A 1 375 ? -21.335 9.458 10.108 1.00 92.44 375 PRO A O 1
ATOM 2882 N N . TYR A 1 376 ? -19.231 9.130 10.817 1.00 90.19 376 TYR A N 1
ATOM 2883 C CA . TYR A 1 376 ? -19.554 8.010 11.708 1.00 90.19 376 TYR A CA 1
ATOM 2884 C C . TYR A 1 376 ? -19.979 8.445 13.111 1.00 90.19 376 TYR A C 1
ATOM 2886 O O . TYR A 1 376 ? -20.578 7.654 13.837 1.00 90.19 376 TYR A O 1
ATOM 2894 N N . ASP A 1 377 ? -19.684 9.689 13.477 1.00 92.75 377 ASP A N 1
ATOM 2895 C CA . ASP A 1 377 ? -19.929 10.247 14.808 1.00 92.75 377 ASP A CA 1
ATOM 2896 C C . ASP A 1 377 ? -20.901 11.439 14.751 1.00 92.75 377 ASP A C 1
ATOM 2898 O O . ASP A 1 377 ? -21.729 11.647 15.637 1.00 92.75 377 ASP A O 1
ATOM 2902 N N . GLU A 1 378 ? -20.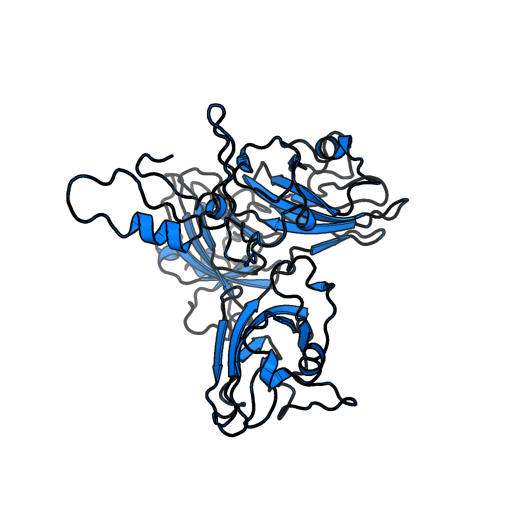875 12.186 13.647 1.00 93.94 378 GLU A N 1
ATOM 2903 C CA . GLU A 1 378 ? -21.639 13.413 13.450 1.00 93.94 378 GLU A CA 1
ATOM 2904 C C . GLU A 1 378 ? -22.372 13.428 12.099 1.00 93.94 378 GLU A C 1
ATOM 2906 O O . GLU A 1 378 ? -21.928 12.869 11.099 1.00 93.94 378 GLU A O 1
ATOM 2911 N N . GLY A 1 379 ? -23.542 14.077 12.066 1.00 88.75 379 GLY A N 1
ATOM 2912 C CA . GLY A 1 379 ? -24.365 14.177 10.852 1.00 88.75 379 GLY A CA 1
ATOM 2913 C C . GLY A 1 379 ? -23.974 15.323 9.913 1.00 88.75 379 GLY A C 1
ATOM 2914 O O . GLY A 1 379 ? -24.385 15.330 8.754 1.00 88.75 379 GLY A O 1
ATOM 2915 N N . SER A 1 380 ? -23.225 16.303 10.417 1.00 90.50 380 SER A N 1
ATOM 2916 C CA . SER A 1 380 ? -22.732 17.477 9.694 1.00 90.50 380 SER A CA 1
ATOM 2917 C C . SER A 1 380 ? -21.637 18.158 10.513 1.00 90.50 380 SER A C 1
ATOM 2919 O O . SER A 1 380 ? -21.472 17.849 11.690 1.00 90.50 380 SER A O 1
ATOM 2921 N N . TRP A 1 381 ? -20.961 19.140 9.921 1.00 91.38 381 TRP A N 1
ATOM 2922 C CA . TRP A 1 381 ? -19.980 19.965 10.621 1.00 91.38 381 TRP A CA 1
ATOM 2923 C C . TRP A 1 381 ? -20.560 20.769 11.808 1.00 91.38 381 TRP A C 1
ATOM 2925 O O . TRP A 1 381 ? -21.636 21.364 11.699 1.00 91.38 381 TRP A O 1
ATOM 2935 N N . ASP A 1 382 ? -19.784 20.843 12.892 1.00 91.00 382 ASP A N 1
ATOM 2936 C CA . ASP A 1 382 ? -19.947 21.640 14.111 1.00 91.00 382 ASP A CA 1
ATOM 2937 C C . ASP A 1 382 ? -18.603 22.321 14.467 1.00 91.00 382 ASP A C 1
ATOM 2939 O O . ASP A 1 382 ? -17.535 21.700 14.468 1.00 91.00 382 ASP A O 1
ATOM 2943 N N . GLU A 1 383 ? -18.636 23.625 14.755 1.00 89.75 383 GLU A N 1
ATOM 2944 C CA . GLU A 1 383 ? -17.432 24.425 15.012 1.00 89.75 383 GLU A CA 1
ATOM 2945 C C . GLU A 1 383 ? -16.717 24.086 16.323 1.00 89.75 383 GLU A C 1
ATOM 2947 O O . GLU A 1 383 ? -15.507 24.296 16.423 1.00 89.75 383 GLU A O 1
ATOM 2952 N N . ASP A 1 384 ? -17.442 23.539 17.297 1.00 91.56 384 ASP A N 1
ATOM 2953 C CA . ASP A 1 384 ? -16.917 23.232 18.628 1.00 91.56 384 ASP A CA 1
ATOM 2954 C C . ASP A 1 384 ? -16.540 21.744 18.778 1.00 91.56 384 ASP A C 1
ATOM 2956 O O . ASP A 1 384 ? -16.130 21.315 19.861 1.00 91.56 384 ASP A O 1
ATOM 2960 N N . TYR A 1 385 ? -16.656 20.949 17.704 1.00 91.94 385 TYR A N 1
ATOM 2961 C CA . TYR A 1 385 ? -16.473 19.496 17.773 1.00 91.94 385 TYR A CA 1
ATOM 2962 C C . TYR A 1 385 ? -15.746 18.863 16.578 1.00 91.94 385 TYR A C 1
ATOM 2964 O O . TYR A 1 385 ? -14.869 18.023 16.783 1.00 91.94 385 TYR A O 1
ATOM 2972 N N . SER A 1 386 ? -16.067 19.251 15.342 1.00 93.94 386 SER A N 1
ATOM 2973 C CA . SER A 1 386 ? -15.651 18.487 14.162 1.00 93.94 386 SER A CA 1
ATOM 2974 C C . SER A 1 386 ? -14.160 18.632 13.793 1.00 93.94 386 SER A C 1
ATOM 2976 O O . SER A 1 386 ? -13.583 19.719 13.948 1.00 93.94 386 SER A O 1
ATOM 2978 N N . PRO A 1 387 ? -13.549 17.602 13.166 1.00 96.00 387 PRO A N 1
ATOM 2979 C CA . PRO A 1 387 ? -14.071 16.243 13.017 1.00 96.00 387 PRO A CA 1
ATOM 2980 C C . PRO A 1 387 ? -14.054 15.459 14.333 1.00 96.00 387 PRO A C 1
ATOM 2982 O O . PRO A 1 387 ? -13.007 15.372 14.987 1.00 96.00 387 PRO A O 1
ATOM 2985 N N . GLY A 1 388 ? -15.185 14.846 14.682 1.00 95.94 388 GLY A N 1
ATOM 2986 C CA . GLY A 1 388 ? -15.319 14.004 15.873 1.00 95.94 388 GLY A CA 1
ATOM 2987 C C . GLY A 1 388 ? -14.241 12.915 15.947 1.00 95.94 388 GLY A C 1
ATOM 2988 O O . GLY A 1 388 ? -13.910 12.273 14.948 1.00 95.94 388 GLY A O 1
ATOM 2989 N N . GLY A 1 389 ? -13.644 12.732 17.128 1.00 94.12 389 GLY A N 1
ATOM 2990 C CA . GLY A 1 389 ? -12.580 11.745 17.357 1.00 94.12 389 GLY A CA 1
ATOM 2991 C C . GLY A 1 389 ? -11.191 12.127 16.821 1.00 94.12 389 GLY A C 1
ATOM 2992 O O . GLY A 1 389 ? -10.287 11.293 16.845 1.00 94.12 389 GLY A O 1
ATOM 2993 N N . THR A 1 390 ? -10.982 13.378 16.392 1.00 97.56 390 THR A N 1
ATOM 2994 C CA . THR A 1 390 ? -9.678 13.872 15.911 1.00 97.56 390 THR A CA 1
ATOM 2995 C C . THR A 1 390 ? -9.202 15.106 16.675 1.00 97.56 390 THR A C 1
ATOM 2997 O O . THR A 1 390 ? -9.999 15.934 17.109 1.00 97.56 390 THR A O 1
ATOM 3000 N N . LEU A 1 391 ? -7.884 15.261 16.825 1.00 97.56 391 LEU A N 1
ATOM 3001 C CA . LEU A 1 391 ? -7.262 16.500 17.297 1.00 97.56 391 LEU A CA 1
ATOM 3002 C C . LEU A 1 391 ? -6.119 16.894 16.361 1.00 97.56 391 LEU A C 1
ATOM 3004 O O . LEU A 1 391 ? -5.389 16.044 15.869 1.00 97.56 391 LEU A O 1
ATOM 3008 N N . TRP A 1 392 ? -5.938 18.185 16.129 1.00 96.06 392 TRP A N 1
ATOM 3009 C CA . TRP A 1 392 ? -5.099 18.728 15.071 1.00 96.06 392 TRP A CA 1
ATOM 3010 C C . TRP A 1 392 ? -4.049 19.686 15.624 1.00 96.06 392 TRP A C 1
ATOM 3012 O O . TRP A 1 392 ? -4.299 20.456 16.554 1.00 96.06 392 TRP A O 1
ATOM 3022 N N . ASN A 1 393 ? -2.875 19.654 15.006 1.00 94.44 393 ASN A N 1
ATOM 3023 C CA . ASN A 1 393 ? -1.762 20.558 15.253 1.00 94.44 393 ASN A CA 1
ATOM 3024 C C . ASN A 1 393 ? -1.243 21.099 13.912 1.00 94.44 393 ASN A C 1
ATOM 3026 O O . ASN A 1 393 ? -0.987 20.321 13.001 1.00 94.44 393 ASN A O 1
ATOM 3030 N N . PHE A 1 394 ? -1.070 22.417 13.786 1.00 90.94 394 PHE A N 1
ATOM 3031 C CA . PHE A 1 394 ? -0.606 23.081 12.553 1.00 90.94 394 PHE A CA 1
ATOM 3032 C C . PHE A 1 394 ? 0.799 23.693 12.697 1.00 90.94 394 PHE A C 1
ATOM 3034 O O . PHE A 1 394 ? 1.156 24.611 11.955 1.00 90.94 394 PHE A O 1
ATOM 3041 N N . ASP A 1 395 ? 1.614 23.193 13.631 1.00 86.00 395 ASP A N 1
ATOM 3042 C CA . ASP A 1 395 ? 2.962 23.728 13.886 1.00 86.00 395 ASP A CA 1
ATOM 3043 C C . ASP A 1 395 ? 4.000 23.272 12.833 1.00 86.00 395 ASP A C 1
ATOM 3045 O O . ASP A 1 395 ? 5.152 23.702 12.860 1.00 86.00 395 ASP A O 1
ATOM 3049 N N . GLY A 1 396 ? 3.575 22.465 11.850 1.00 78.31 396 GLY A N 1
ATOM 3050 C CA . GLY A 1 396 ? 4.365 21.994 10.704 1.00 78.31 396 GLY A CA 1
ATOM 3051 C C . GLY A 1 396 ? 4.795 20.529 10.824 1.00 78.31 396 GLY A C 1
ATOM 3052 O O . GLY A 1 396 ? 4.741 19.952 11.899 1.00 78.31 396 GLY A O 1
ATOM 3053 N N . THR A 1 397 ? 5.225 19.897 9.732 1.00 75.62 397 THR A N 1
ATOM 3054 C CA . THR A 1 397 ? 5.531 18.445 9.698 1.00 75.62 397 THR A CA 1
ATOM 3055 C C . THR A 1 397 ? 7.009 18.129 9.441 1.00 75.62 397 THR A C 1
ATOM 3057 O O . THR A 1 397 ? 7.352 16.994 9.131 1.00 75.62 397 THR A O 1
ATOM 3060 N N . GLN A 1 398 ? 7.886 19.134 9.530 1.00 66.75 398 GLN A N 1
ATOM 3061 C CA . GLN A 1 398 ? 9.304 19.023 9.151 1.00 66.75 398 GLN A CA 1
ATOM 3062 C C . GLN A 1 398 ? 10.172 18.355 10.227 1.00 66.75 398 GLN A C 1
ATOM 3064 O O . GLN A 1 398 ? 11.082 17.601 9.905 1.00 66.75 398 GLN A O 1
ATOM 3069 N N . ASP A 1 399 ? 9.886 18.638 11.495 1.00 73.69 399 ASP A N 1
ATOM 3070 C CA . ASP A 1 399 ? 10.454 17.954 12.655 1.00 73.69 399 ASP A CA 1
ATOM 3071 C C . ASP A 1 399 ? 9.306 17.187 13.306 1.00 73.69 399 ASP A C 1
ATOM 3073 O O . ASP A 1 399 ? 8.227 17.754 13.459 1.00 73.69 399 ASP A O 1
ATOM 3077 N N . LEU A 1 400 ? 9.490 15.906 13.614 1.00 77.31 400 LEU A N 1
ATOM 3078 C CA . LEU A 1 400 ? 8.481 15.070 14.273 1.00 77.31 400 LEU A CA 1
ATOM 3079 C C . LEU A 1 400 ? 8.971 14.548 15.631 1.00 77.31 400 LEU A C 1
ATOM 3081 O O . LEU A 1 400 ? 8.264 13.774 16.268 1.00 77.31 400 LEU A O 1
ATOM 3085 N N . SER A 1 401 ? 10.154 14.969 16.093 1.00 76.38 401 SER A N 1
ATOM 3086 C CA . SER A 1 401 ? 10.760 14.499 17.349 1.00 76.38 401 SER A CA 1
ATOM 3087 C C . SER A 1 401 ? 9.908 14.795 18.586 1.00 76.38 401 SER A C 1
ATOM 3089 O O . SER A 1 401 ? 9.990 14.092 19.590 1.00 76.38 401 SER A O 1
ATOM 3091 N N . ASP A 1 402 ? 9.055 15.813 18.507 1.00 83.06 402 ASP A N 1
ATOM 3092 C CA . ASP A 1 402 ? 8.169 16.254 19.575 1.00 83.06 402 ASP A CA 1
ATOM 3093 C C . ASP A 1 402 ? 6.698 15.877 19.336 1.00 83.06 402 ASP A C 1
ATOM 3095 O O . ASP A 1 402 ? 5.839 16.325 20.099 1.00 83.06 402 ASP A O 1
ATOM 3099 N N . VAL A 1 403 ? 6.395 15.060 18.312 1.00 86.00 403 VAL A N 1
ATOM 3100 C CA . VAL A 1 403 ? 5.029 14.796 17.816 1.00 86.00 403 VAL A CA 1
ATOM 3101 C C . VAL A 1 403 ? 4.051 14.396 18.920 1.00 86.00 403 VAL A C 1
ATOM 3103 O O . VAL A 1 403 ? 2.925 14.892 18.954 1.00 86.00 403 VAL A O 1
ATOM 3106 N N . GLU A 1 404 ? 4.476 13.571 19.875 1.00 89.44 404 GLU A N 1
ATOM 3107 C CA . GLU A 1 404 ? 3.621 13.116 20.976 1.00 89.44 404 GLU A CA 1
ATOM 3108 C C . GLU A 1 404 ? 3.290 14.236 21.976 1.00 89.44 404 GLU A C 1
ATOM 3110 O O . GLU A 1 404 ? 2.234 14.209 22.611 1.00 89.44 404 GLU A O 1
ATOM 3115 N N . SER A 1 405 ? 4.167 15.237 22.091 1.00 88.50 405 SER A N 1
ATOM 3116 C CA . SER A 1 405 ? 4.123 16.295 23.108 1.00 88.50 405 SER A CA 1
ATOM 3117 C C . SER A 1 405 ? 3.487 17.609 22.645 1.00 88.50 405 SER A C 1
ATOM 3119 O O . SER A 1 405 ? 3.316 18.529 23.450 1.00 88.50 405 SER A O 1
ATOM 3121 N N . ARG A 1 406 ? 3.121 17.715 21.363 1.00 91.50 406 ARG A N 1
ATOM 3122 C CA . ARG A 1 406 ? 2.538 18.939 20.803 1.00 91.50 406 ARG A CA 1
ATOM 3123 C C . ARG A 1 406 ? 1.166 19.271 21.374 1.00 91.50 406 ARG A C 1
ATOM 3125 O O . ARG A 1 406 ? 0.453 18.425 21.914 1.00 91.50 406 ARG A O 1
ATOM 3132 N N . SER A 1 407 ? 0.772 20.531 21.202 1.00 94.44 407 SER A N 1
ATOM 3133 C CA . SER A 1 407 ? -0.584 20.968 21.515 1.00 94.44 407 SER A CA 1
ATOM 3134 C C . SER A 1 407 ? -1.531 20.575 20.382 1.00 94.44 407 SER A C 1
ATOM 3136 O O . SER A 1 407 ? -1.416 21.081 19.266 1.00 94.44 407 SER A O 1
ATOM 3138 N N . TYR A 1 408 ? -2.460 19.669 20.681 1.00 96.25 408 TYR A N 1
ATOM 3139 C CA . TYR A 1 408 ? -3.514 19.241 19.767 1.00 96.25 408 TYR A CA 1
ATOM 3140 C C . TYR A 1 408 ? -4.862 19.752 20.268 1.00 96.25 408 TYR A C 1
ATOM 3142 O O . TYR A 1 408 ? -5.198 19.576 21.440 1.00 96.25 408 TYR A O 1
ATOM 3150 N N . VAL A 1 409 ? -5.629 20.371 19.378 1.00 95.50 409 VAL A N 1
ATOM 3151 C CA . VAL A 1 409 ? -6.973 20.908 19.652 1.00 95.50 409 VAL A CA 1
ATOM 3152 C C . VAL A 1 409 ? -7.924 20.503 18.527 1.00 95.50 409 VAL A C 1
ATOM 3154 O O . VAL A 1 409 ? -7.484 19.936 17.531 1.00 95.50 409 VAL A O 1
ATOM 3157 N N . ILE A 1 410 ? -9.224 20.758 18.648 1.00 94.81 410 ILE A N 1
ATOM 3158 C CA . ILE A 1 410 ? -10.165 20.451 17.558 1.00 94.81 410 ILE A CA 1
ATOM 3159 C C . ILE A 1 410 ? -9.784 21.198 16.272 1.00 94.81 410 ILE A C 1
ATOM 3161 O O . ILE A 1 410 ? -9.180 22.275 16.324 1.00 94.81 410 ILE A O 1
ATOM 3165 N N . PHE A 1 411 ? -10.137 20.639 15.110 1.00 93.12 411 PHE A N 1
ATOM 3166 C CA . PHE A 1 411 ? -9.691 21.157 13.813 1.00 93.12 411 PHE A CA 1
ATOM 3167 C C . PHE A 1 411 ? -9.963 22.648 13.660 1.00 93.12 411 PHE A C 1
ATOM 3169 O O . PHE A 1 411 ? -9.051 23.401 13.320 1.00 93.12 411 PHE A O 1
ATOM 3176 N N . TYR A 1 412 ? -11.196 23.071 13.961 1.00 89.75 412 TYR A N 1
ATOM 3177 C CA . TYR A 1 412 ? -11.612 24.462 13.839 1.00 89.75 412 TYR A CA 1
ATOM 3178 C C . TYR A 1 412 ? -10.743 25.406 14.670 1.00 89.75 412 TYR A C 1
ATOM 3180 O O . TYR A 1 412 ? -10.285 26.420 14.144 1.00 89.75 412 TYR A O 1
ATOM 3188 N N . GLU A 1 413 ? -10.449 25.064 15.927 1.00 90.38 413 GLU A N 1
ATOM 3189 C CA . GLU A 1 413 ? -9.565 25.850 16.792 1.00 90.38 413 GLU A CA 1
ATOM 3190 C C . GLU A 1 413 ? -8.123 25.871 16.281 1.00 90.38 413 GLU A C 1
ATOM 3192 O O . GLU A 1 413 ? -7.505 26.940 16.236 1.00 90.38 413 GLU A O 1
ATOM 3197 N N . ALA A 1 414 ? -7.609 24.721 15.839 1.00 88.88 414 ALA A N 1
ATOM 3198 C CA . ALA A 1 414 ? -6.224 24.558 15.396 1.00 88.88 414 ALA A CA 1
ATOM 3199 C C . ALA A 1 414 ? -5.905 25.462 14.194 1.00 88.88 414 ALA A C 1
ATOM 3201 O O . ALA A 1 414 ? -4.832 26.059 14.089 1.00 88.88 414 ALA A O 1
ATOM 3202 N N . ILE A 1 415 ? -6.880 25.620 13.302 1.00 83.44 415 ILE A N 1
ATOM 3203 C CA . ILE A 1 415 ? -6.765 26.445 12.102 1.00 83.44 415 ILE A CA 1
ATOM 3204 C C . ILE A 1 415 ? -7.390 27.842 12.275 1.00 83.44 415 ILE A C 1
ATOM 3206 O O . ILE A 1 415 ? -7.249 28.678 11.381 1.00 83.44 415 ILE A O 1
ATOM 3210 N N . ARG A 1 416 ? -8.058 28.150 13.401 1.00 74.50 416 ARG A N 1
ATOM 3211 C CA . ARG A 1 416 ? -8.805 29.409 13.632 1.00 74.50 416 ARG A CA 1
ATOM 3212 C C . ARG A 1 416 ? -7.953 30.656 13.413 1.00 74.50 416 ARG A C 1
ATOM 3214 O O . ARG A 1 416 ? -8.427 31.647 12.860 1.00 74.50 416 ARG A O 1
ATOM 3221 N N . TYR A 1 417 ? -6.677 30.593 13.793 1.00 61.97 417 TYR A N 1
ATOM 3222 C CA . TYR A 1 417 ? -5.701 31.669 13.578 1.00 61.97 417 TYR A CA 1
ATOM 3223 C C . TYR A 1 417 ? -5.405 31.932 12.090 1.00 61.97 417 TYR A C 1
ATOM 3225 O O . TYR A 1 417 ? -5.022 33.039 11.697 1.00 61.97 417 TYR A O 1
ATOM 3233 N N . TRP A 1 418 ? -5.612 30.929 11.240 1.00 59.41 418 TRP A N 1
ATOM 3234 C CA . TRP A 1 418 ? -5.304 30.957 9.816 1.00 59.41 418 TRP A CA 1
ATOM 3235 C C . TRP A 1 418 ? -6.562 31.175 8.959 1.00 59.41 418 TRP A C 1
ATOM 3237 O O . TRP A 1 418 ? -6.518 31.985 8.032 1.00 59.41 418 TRP A O 1
ATOM 3247 N N . GLY A 1 419 ? -7.692 30.566 9.321 1.00 66.75 419 GLY A N 1
ATOM 3248 C CA . GLY A 1 419 ? -8.985 30.651 8.637 1.00 66.75 419 GLY A CA 1
ATOM 3249 C C . GLY A 1 419 ? -9.172 29.565 7.565 1.00 66.75 419 GLY A C 1
ATOM 3250 O O . GLY A 1 419 ? -8.495 29.596 6.536 1.00 66.75 419 GLY A O 1
ATOM 3251 N N . ILE A 1 420 ? -10.151 28.671 7.782 1.00 69.56 420 ILE A N 1
ATOM 3252 C CA . ILE A 1 420 ? -10.470 27.450 6.991 1.00 69.56 420 ILE A CA 1
ATOM 3253 C C . ILE A 1 420 ? -10.716 27.691 5.500 1.00 69.56 420 ILE A C 1
ATOM 3255 O O . ILE A 1 420 ? -10.544 26.789 4.697 1.00 69.56 420 ILE A O 1
ATOM 3259 N N . GLY A 1 421 ? -11.071 28.910 5.094 1.00 69.50 421 GLY A N 1
ATOM 3260 C CA . GLY A 1 421 ? -11.234 29.246 3.677 1.00 69.50 421 GLY A CA 1
ATOM 3261 C C . GLY A 1 421 ? -9.931 29.671 2.999 1.00 69.50 421 GLY A C 1
ATOM 3262 O O . GLY A 1 421 ? -9.383 28.979 2.152 1.00 69.50 421 GLY A O 1
ATOM 3263 N N . ASN A 1 422 ? -9.445 30.872 3.323 1.00 61.34 422 ASN A N 1
ATOM 3264 C CA . ASN A 1 422 ? -8.402 31.529 2.528 1.00 61.34 422 ASN A CA 1
ATOM 3265 C C . ASN A 1 422 ? -6.994 30.948 2.699 1.00 61.34 422 ASN A C 1
ATOM 3267 O O . ASN A 1 422 ? -6.108 31.358 1.950 1.00 61.34 422 ASN A O 1
ATOM 3271 N N . LYS A 1 423 ? -6.758 30.105 3.710 1.00 71.00 423 LYS A N 1
ATOM 3272 C CA . LYS A 1 423 ? -5.394 29.779 4.136 1.00 71.00 423 LYS A CA 1
ATOM 3273 C C . LYS A 1 423 ? -5.144 28.307 4.423 1.00 71.00 423 LYS A C 1
ATOM 3275 O O . LYS A 1 423 ? -4.088 28.037 4.982 1.00 71.00 423 LYS A O 1
ATOM 3280 N N . ILE A 1 424 ? -6.073 27.405 4.098 1.00 82.25 424 ILE A N 1
ATOM 3281 C CA . ILE A 1 424 ? -5.867 25.970 4.323 1.00 82.25 424 ILE A CA 1
ATOM 3282 C C . ILE A 1 424 ? -5.138 25.288 3.163 1.00 82.25 424 ILE A C 1
ATOM 3284 O O . ILE A 1 424 ? -4.356 24.380 3.408 1.00 82.25 424 ILE A O 1
ATOM 3288 N N . ASP A 1 425 ? -5.316 25.765 1.928 1.00 81.88 425 ASP A N 1
ATOM 3289 C CA . ASP A 1 425 ? -4.578 25.251 0.770 1.00 81.88 425 ASP A CA 1
ATOM 3290 C C . ASP A 1 425 ? -3.065 25.298 1.025 1.00 81.88 425 ASP A C 1
ATOM 3292 O O . ASP A 1 425 ? -2.504 26.332 1.406 1.00 81.88 425 ASP A O 1
ATOM 3296 N N . GLY A 1 426 ? -2.404 24.160 0.828 1.00 74.75 426 GLY A N 1
ATOM 3297 C CA . GLY A 1 426 ? -0.977 23.972 1.064 1.00 74.75 426 GLY A CA 1
ATOM 3298 C C . GLY A 1 426 ? -0.570 23.887 2.536 1.00 74.75 426 GLY A C 1
ATOM 3299 O O . GLY A 1 426 ? 0.628 23.837 2.810 1.00 74.75 426 GLY A O 1
ATOM 3300 N N . LYS A 1 427 ? -1.510 23.904 3.492 1.00 84.81 427 LYS A N 1
ATOM 3301 C CA . LYS A 1 427 ? -1.183 23.743 4.913 1.00 84.81 427 LYS A CA 1
ATOM 3302 C C . LYS A 1 427 ? -0.961 22.296 5.274 1.00 84.81 427 LYS A C 1
ATOM 3304 O O . LYS A 1 427 ? -1.687 21.406 4.839 1.00 84.81 427 LYS A O 1
ATOM 3309 N N . GLU A 1 428 ? 0.027 22.130 6.136 1.00 88.00 428 GLU A N 1
ATOM 3310 C CA . GLU A 1 428 ? 0.393 20.866 6.736 1.00 88.00 428 GLU A CA 1
ATOM 3311 C C . GLU A 1 428 ? -0.077 20.859 8.190 1.00 88.00 428 GLU A C 1
ATOM 3313 O O . GLU A 1 428 ? 0.034 21.866 8.896 1.00 88.00 428 GLU A O 1
ATOM 3318 N N . ALA A 1 429 ? -0.617 19.729 8.616 1.00 92.44 429 ALA A N 1
ATOM 3319 C CA . ALA A 1 429 ? -1.035 19.471 9.976 1.00 92.44 429 ALA A CA 1
ATOM 3320 C C . ALA A 1 429 ? -0.583 18.082 10.405 1.00 92.44 429 ALA A C 1
ATOM 3322 O O . ALA A 1 429 ? -0.312 17.217 9.574 1.00 92.44 429 ALA A O 1
ATOM 3323 N N . ILE A 1 430 ? -0.565 17.868 11.710 1.00 93.75 430 ILE A N 1
ATOM 3324 C CA . ILE A 1 430 ? -0.568 16.540 12.295 1.00 93.75 430 ILE A CA 1
ATOM 3325 C C . ILE A 1 430 ? -1.948 16.330 12.898 1.00 93.75 430 ILE A C 1
ATOM 3327 O O . ILE A 1 430 ? -2.399 17.143 13.710 1.00 93.75 430 ILE A O 1
ATOM 3331 N N . VAL A 1 431 ? -2.611 15.253 12.499 1.00 95.31 431 VAL A N 1
ATOM 3332 C CA . VAL A 1 431 ? -3.829 14.783 13.151 1.00 95.31 431 VAL A CA 1
ATOM 3333 C C . VAL A 1 431 ? -3.464 13.652 14.101 1.00 95.31 431 VAL A C 1
ATOM 3335 O O . VAL A 1 431 ? -2.740 12.729 13.738 1.00 95.31 431 VAL A O 1
ATOM 3338 N N . LYS A 1 432 ? -3.945 13.758 15.332 1.00 96.50 432 LYS A N 1
ATOM 3339 C CA . LYS A 1 432 ? -3.898 12.734 16.366 1.00 96.50 432 LYS A CA 1
ATOM 3340 C C . LYS A 1 432 ? -5.277 12.103 16.472 1.00 96.50 432 LYS A C 1
ATOM 3342 O O . LYS A 1 432 ? -6.269 12.827 16.583 1.00 96.50 432 LYS A O 1
ATOM 3347 N N . ILE A 1 433 ? -5.319 10.778 16.518 1.00 93.38 433 ILE A N 1
ATOM 3348 C CA . ILE A 1 433 ? -6.523 9.992 16.784 1.00 93.38 433 ILE A CA 1
ATOM 3349 C C . ILE A 1 433 ? -6.454 9.504 18.236 1.00 93.38 433 ILE A C 1
ATOM 3351 O O . ILE A 1 433 ? -5.713 8.569 18.534 1.00 93.38 433 ILE A O 1
ATOM 3355 N N . PRO A 1 434 ? -7.157 10.138 19.196 1.00 91.38 434 PRO A N 1
ATOM 3356 C CA . PRO A 1 434 ? -6.969 9.822 20.611 1.00 91.38 434 PRO A CA 1
ATOM 3357 C C . PRO A 1 434 ? -7.385 8.400 20.997 1.00 91.38 434 PRO A C 1
ATOM 3359 O O . PRO A 1 434 ? -6.839 7.866 21.956 1.00 91.38 434 PRO A O 1
ATOM 3362 N N . SER A 1 435 ? -8.343 7.808 20.277 1.00 80.19 435 SER A N 1
ATOM 3363 C CA . SER A 1 435 ? -8.849 6.456 20.544 1.00 80.19 435 SER A CA 1
ATOM 3364 C C . SER A 1 435 ? -7.835 5.359 20.217 1.00 80.19 435 SER A C 1
ATOM 3366 O O . SER A 1 435 ? -7.798 4.357 20.922 1.00 80.19 435 SER A O 1
ATOM 3368 N N . THR A 1 436 ? -7.019 5.547 19.178 1.00 74.12 436 THR A N 1
ATOM 3369 C CA . THR A 1 436 ? -6.015 4.566 18.729 1.00 74.12 436 THR A CA 1
ATOM 3370 C C . THR A 1 436 ? -4.589 4.964 19.101 1.00 74.12 436 THR A C 1
ATOM 3372 O O . THR A 1 436 ? -3.696 4.124 19.113 1.00 74.12 436 THR A O 1
ATOM 3375 N N . GLY A 1 437 ? -4.358 6.240 19.423 1.00 81.62 437 GLY A N 1
ATOM 3376 C CA . GLY A 1 437 ? -3.017 6.789 19.614 1.00 81.62 437 GLY A CA 1
ATOM 3377 C C . GLY A 1 437 ? -2.254 7.015 18.304 1.00 81.62 437 GLY A C 1
ATOM 3378 O O . GLY A 1 437 ? -1.066 7.320 18.352 1.00 81.62 437 GLY A O 1
ATOM 3379 N N . GLU A 1 438 ? -2.913 6.884 17.150 1.00 82.88 438 GLU A N 1
ATOM 3380 C CA . GLU A 1 438 ? -2.297 7.072 15.836 1.00 82.88 438 GLU A CA 1
ATOM 3381 C C . GLU A 1 438 ? -2.108 8.551 15.496 1.00 82.88 438 GLU A C 1
ATOM 3383 O O . GLU A 1 438 ? -2.861 9.431 15.932 1.00 82.88 438 GLU A O 1
ATOM 3388 N N . TYR A 1 439 ? -1.099 8.812 14.668 1.00 88.69 439 TYR A N 1
ATOM 3389 C CA . TYR A 1 439 ? -0.784 10.135 14.159 1.00 88.69 439 TYR A CA 1
ATOM 3390 C C . TYR A 1 439 ? -0.651 10.079 12.641 1.00 88.69 439 TYR A C 1
ATOM 3392 O O . TYR A 1 439 ? -0.065 9.142 12.103 1.00 88.69 439 TYR A O 1
ATOM 3400 N N . TYR A 1 440 ? -1.147 11.103 11.952 1.00 87.38 440 TYR A N 1
ATOM 3401 C CA . TYR A 1 440 ? -0.960 11.258 10.512 1.00 87.38 440 TYR A CA 1
ATOM 3402 C C . TYR A 1 440 ? -0.485 12.669 10.209 1.00 87.38 440 TYR A C 1
ATOM 3404 O O . TYR A 1 440 ? -0.989 13.637 10.783 1.00 87.38 440 TYR A O 1
ATOM 3412 N N . THR A 1 441 ? 0.448 12.810 9.275 1.00 87.19 441 THR A N 1
ATOM 3413 C CA . THR A 1 441 ? 0.623 14.092 8.594 1.00 87.19 441 THR A CA 1
ATOM 3414 C C . THR A 1 441 ? -0.537 14.278 7.624 1.00 87.19 441 THR A C 1
ATOM 3416 O O . THR A 1 441 ? -1.000 13.316 7.018 1.00 87.19 441 THR A O 1
ATOM 3419 N N . ILE A 1 442 ? -1.018 15.509 7.483 1.00 88.94 442 ILE A N 1
ATOM 3420 C CA . ILE A 1 442 ? -2.039 15.910 6.516 1.00 88.94 442 ILE A CA 1
ATOM 3421 C C . ILE A 1 442 ? -1.517 17.127 5.775 1.00 88.94 442 ILE A C 1
ATOM 3423 O O . ILE A 1 442 ? -1.142 18.105 6.412 1.00 88.94 442 ILE A O 1
ATOM 3427 N N . LYS A 1 443 ? -1.543 17.111 4.446 1.00 83.19 443 LYS A N 1
ATOM 3428 C CA . LYS A 1 443 ? -1.252 18.263 3.594 1.00 83.19 443 LYS A CA 1
ATOM 3429 C C . LYS A 1 443 ? -2.447 18.560 2.710 1.00 83.19 443 LYS A C 1
ATOM 3431 O O . LYS A 1 443 ? -2.719 17.823 1.767 1.00 83.19 443 LYS A O 1
ATOM 3436 N N . PHE A 1 444 ? -3.151 19.649 2.990 1.00 85.44 444 PHE A N 1
ATOM 3437 C CA . PHE A 1 444 ? -4.280 20.074 2.168 1.00 85.44 444 PHE A CA 1
ATOM 3438 C C . PHE A 1 444 ? -3.784 20.574 0.810 1.00 85.44 444 PHE A C 1
ATOM 3440 O O . PHE A 1 444 ? -2.905 21.430 0.736 1.00 85.44 444 PHE A O 1
ATOM 3447 N N . ILE A 1 445 ? -4.346 20.037 -0.269 1.00 78.25 445 ILE A N 1
ATOM 3448 C CA . ILE A 1 445 ? -3.946 20.347 -1.647 1.00 78.25 445 ILE A CA 1
ATOM 3449 C C . ILE A 1 445 ? -4.899 21.352 -2.276 1.00 78.25 445 ILE A C 1
ATOM 3451 O O . ILE A 1 445 ? -4.465 22.291 -2.940 1.00 78.25 445 ILE A O 1
ATOM 3455 N N . ASN A 1 446 ? -6.195 21.161 -2.051 1.00 81.00 446 ASN A N 1
ATOM 3456 C CA . ASN A 1 446 ? -7.234 22.018 -2.594 1.00 81.00 446 ASN A CA 1
ATOM 3457 C C . ASN A 1 446 ? -8.412 22.103 -1.629 1.00 81.00 446 ASN A C 1
ATOM 3459 O O . ASN A 1 446 ? -8.771 21.111 -0.992 1.00 81.00 446 ASN A O 1
ATOM 3463 N N . TRP A 1 447 ? -9.055 23.263 -1.606 1.00 86.06 447 TRP A N 1
ATOM 3464 C CA . TRP A 1 447 ? -10.233 23.546 -0.813 1.00 86.06 447 TRP A CA 1
ATOM 3465 C C . TRP A 1 447 ? -11.208 24.432 -1.595 1.00 86.06 447 TRP A C 1
ATOM 3467 O O . TRP A 1 447 ? -10.998 25.635 -1.795 1.00 86.06 447 TRP A O 1
ATOM 3477 N N . GLN A 1 448 ? -12.325 23.847 -2.025 1.00 82.56 448 GLN A N 1
ATOM 3478 C CA . GLN A 1 448 ? -13.362 24.557 -2.763 1.00 82.56 448 GLN A CA 1
ATOM 3479 C C . GLN A 1 448 ? -14.045 25.613 -1.893 1.00 82.56 448 GLN A C 1
ATOM 3481 O O . GLN A 1 448 ? -14.375 25.410 -0.715 1.00 82.56 448 GLN A O 1
ATOM 3486 N N . ARG A 1 449 ? -14.285 26.762 -2.533 1.00 78.50 449 ARG A N 1
ATOM 3487 C CA . ARG A 1 449 ? -14.953 27.939 -1.978 1.00 78.50 449 ARG A CA 1
ATOM 3488 C C . ARG A 1 449 ? -16.356 28.089 -2.563 1.00 78.50 449 ARG A C 1
ATOM 3490 O O . ARG A 1 449 ? -16.549 27.868 -3.752 1.00 78.50 449 ARG A O 1
ATOM 3497 N N . GLY A 1 450 ? -17.280 28.617 -1.759 1.00 66.94 450 GLY A N 1
ATOM 3498 C CA . GLY A 1 450 ? -18.548 29.169 -2.255 1.00 66.94 450 GLY A CA 1
ATOM 3499 C C . GLY A 1 450 ? -19.642 28.152 -2.591 1.00 66.94 450 GLY A C 1
ATOM 3500 O O . GLY A 1 450 ? -20.530 28.485 -3.368 1.00 66.94 450 GLY A O 1
ATOM 3501 N N . GLY A 1 451 ? -19.590 26.954 -2.006 1.00 71.44 451 GLY A N 1
ATOM 3502 C CA . GLY A 1 451 ? -20.511 25.850 -2.290 1.00 71.44 451 GLY A CA 1
ATOM 3503 C C . GLY A 1 451 ? -19.748 24.597 -2.719 1.00 71.44 451 GLY A C 1
ATOM 3504 O O . GLY A 1 451 ? -18.541 24.671 -2.946 1.00 71.44 451 GLY A O 1
ATOM 3505 N N . GLY A 1 452 ? -20.425 23.454 -2.819 1.00 74.00 452 GLY A N 1
ATOM 3506 C CA . GLY A 1 452 ? -19.870 22.235 -3.414 1.00 74.00 452 GLY A CA 1
ATOM 3507 C C . GLY A 1 452 ? -18.981 21.384 -2.507 1.00 74.00 452 GLY A C 1
ATOM 3508 O O . GLY A 1 452 ? -18.926 20.179 -2.687 1.00 74.00 452 GLY A O 1
ATOM 3509 N N . GLY A 1 453 ? -18.322 21.952 -1.499 1.00 82.88 453 GLY A N 1
ATOM 3510 C CA . GLY A 1 453 ? -17.611 21.164 -0.484 1.00 82.88 453 GLY A CA 1
ATOM 3511 C C . GLY A 1 453 ? -16.359 20.416 -0.961 1.00 82.88 453 GLY A C 1
ATOM 3512 O O . GLY A 1 453 ? -15.700 19.809 -0.124 1.00 82.88 453 GLY A O 1
ATOM 3513 N N . ALA A 1 454 ? -15.969 20.489 -2.242 1.00 84.25 454 ALA A N 1
ATOM 3514 C CA . ALA A 1 454 ? -14.821 19.734 -2.739 1.00 84.25 454 ALA A CA 1
ATOM 3515 C C . ALA A 1 454 ? -13.537 20.109 -1.993 1.00 84.25 454 ALA A C 1
ATOM 3517 O O . ALA A 1 454 ? -13.280 21.277 -1.684 1.00 84.25 454 ALA A O 1
ATOM 3518 N N . PHE A 1 455 ? -12.706 19.120 -1.710 1.00 89.00 455 PHE A N 1
ATOM 3519 C CA . PHE A 1 455 ? -11.391 19.327 -1.128 1.00 89.00 455 PHE A CA 1
ATOM 3520 C C . PHE A 1 455 ? -10.514 18.115 -1.403 1.00 89.00 455 PHE A C 1
ATOM 3522 O O . PHE A 1 455 ? -10.983 17.061 -1.816 1.00 89.00 455 PHE A O 1
ATOM 3529 N N . SER A 1 456 ? -9.217 18.276 -1.205 1.00 83.00 456 SER A N 1
ATOM 3530 C CA . SER A 1 456 ? -8.293 17.154 -1.257 1.00 83.00 456 SER A CA 1
ATOM 3531 C C . SER A 1 456 ? -7.152 17.388 -0.299 1.00 83.00 456 SER A C 1
ATOM 3533 O O . SER A 1 456 ? -6.743 18.532 -0.063 1.00 83.00 456 SER A O 1
ATOM 3535 N N . TYR A 1 457 ? -6.628 16.305 0.240 1.00 86.50 457 TYR A N 1
ATOM 3536 C CA . TYR A 1 457 ? -5.417 16.335 1.029 1.00 86.50 457 TYR A CA 1
ATOM 3537 C C . TYR A 1 457 ? -4.625 15.065 0.806 1.00 86.50 457 TYR A C 1
ATOM 3539 O O . TYR A 1 457 ? -5.135 14.064 0.309 1.00 86.50 457 TYR A O 1
ATOM 3547 N N . ILE A 1 458 ? -3.370 15.129 1.213 1.00 74.38 458 ILE A N 1
ATOM 3548 C CA . ILE A 1 458 ? -2.495 13.978 1.278 1.00 74.38 458 ILE A CA 1
ATOM 3549 C C . ILE A 1 458 ? -2.276 13.637 2.740 1.00 74.38 458 ILE A C 1
ATOM 3551 O O . ILE A 1 458 ? -1.974 14.539 3.518 1.00 74.38 458 ILE A O 1
ATOM 3555 N N . ARG A 1 459 ? -2.430 12.371 3.116 1.00 83.88 459 ARG A N 1
ATOM 3556 C CA . ARG A 1 459 ? -2.180 11.882 4.465 1.00 83.88 459 ARG A CA 1
ATOM 3557 C C . ARG A 1 459 ? -1.086 10.837 4.502 1.00 83.88 459 ARG A C 1
ATOM 3559 O O . ARG A 1 459 ? -1.053 9.955 3.656 1.00 83.88 459 ARG A O 1
ATOM 3566 N N . THR A 1 460 ? -0.235 10.873 5.515 1.00 74.12 460 THR A N 1
ATOM 3567 C CA . THR A 1 460 ? 0.728 9.792 5.749 1.00 74.12 460 THR A CA 1
ATOM 3568 C C . THR A 1 460 ? 0.676 9.371 7.209 1.00 74.12 460 THR A C 1
ATOM 3570 O O . THR A 1 460 ? 0.786 10.245 8.070 1.00 74.12 460 THR A O 1
ATOM 3573 N N . PRO A 1 461 ? 0.524 8.070 7.516 1.00 74.88 461 PRO A N 1
ATOM 3574 C CA . PRO A 1 461 ? 0.690 7.588 8.881 1.00 74.88 461 PRO A CA 1
ATOM 3575 C C . PRO A 1 461 ? 2.094 7.912 9.402 1.00 74.88 461 PRO A C 1
ATOM 3577 O O . PRO A 1 461 ? 3.086 7.848 8.674 1.00 74.88 461 PRO A O 1
ATOM 3580 N N . ILE A 1 462 ? 2.170 8.266 10.679 1.00 71.69 462 ILE A N 1
ATOM 3581 C CA . ILE A 1 462 ? 3.416 8.522 11.386 1.00 71.69 462 ILE A CA 1
ATOM 3582 C C . ILE A 1 462 ? 3.743 7.299 12.240 1.00 71.69 462 ILE A C 1
ATOM 3584 O O . ILE A 1 462 ? 3.036 6.984 13.195 1.00 71.69 462 ILE A O 1
ATOM 3588 N N . ASP A 1 463 ? 4.857 6.643 11.924 1.00 69.19 463 ASP A N 1
ATOM 3589 C CA . ASP A 1 463 ? 5.403 5.559 12.736 1.00 69.19 463 ASP A CA 1
ATOM 3590 C C . ASP A 1 463 ? 6.276 6.127 13.866 1.00 69.19 463 ASP A C 1
ATOM 3592 O O . ASP A 1 463 ? 7.430 6.520 13.664 1.00 69.19 463 ASP A O 1
ATOM 3596 N N . LEU A 1 464 ? 5.716 6.166 15.078 1.00 67.19 464 LEU A N 1
ATOM 3597 C CA . LEU A 1 464 ? 6.400 6.670 16.274 1.00 67.19 464 LEU A CA 1
ATOM 3598 C C . LEU A 1 464 ? 7.648 5.852 16.639 1.00 67.19 464 LEU A C 1
ATOM 3600 O O . LEU A 1 464 ? 8.555 6.373 17.295 1.00 67.19 464 LEU A O 1
ATOM 3604 N N . THR A 1 465 ? 7.733 4.585 16.222 1.00 59.84 465 THR A N 1
ATOM 3605 C CA . THR A 1 465 ? 8.904 3.749 16.517 1.00 59.84 465 THR A CA 1
ATOM 3606 C C . THR A 1 465 ? 10.115 4.202 15.710 1.00 59.84 465 THR A C 1
ATOM 3608 O O . THR A 1 465 ? 11.203 4.315 16.269 1.00 59.84 465 THR A O 1
ATOM 3611 N N . LYS A 1 466 ? 9.900 4.600 14.449 1.00 54.62 466 LYS A N 1
ATOM 3612 C CA . LYS A 1 466 ? 10.933 5.115 13.536 1.00 54.62 466 LYS A CA 1
ATOM 3613 C C . LYS A 1 466 ? 11.362 6.553 13.850 1.00 54.62 466 LYS A C 1
ATOM 3615 O O . LYS A 1 466 ? 12.462 6.955 13.482 1.00 54.62 466 LYS A O 1
ATOM 3620 N N . ILE A 1 467 ? 10.534 7.334 14.551 1.00 60.03 467 ILE A N 1
ATOM 3621 C CA . ILE A 1 467 ? 10.906 8.683 15.029 1.00 60.03 467 ILE A CA 1
ATOM 3622 C C . ILE A 1 467 ? 11.930 8.599 16.167 1.00 60.03 467 ILE A C 1
ATOM 3624 O O . ILE A 1 467 ? 12.851 9.411 16.253 1.00 60.03 467 ILE A O 1
ATOM 3628 N N . ASN A 1 468 ? 11.798 7.578 17.014 1.00 51.16 468 ASN A N 1
ATOM 3629 C CA . ASN A 1 468 ? 12.620 7.384 18.203 1.00 51.16 468 ASN A CA 1
ATOM 3630 C C . ASN A 1 468 ? 13.910 6.576 17.951 1.00 51.16 468 ASN A C 1
ATOM 3632 O O . ASN A 1 468 ? 14.637 6.285 18.900 1.00 51.16 468 ASN A O 1
ATOM 3636 N N . GLU A 1 469 ? 14.245 6.254 16.696 1.00 44.88 469 GLU A N 1
ATOM 3637 C CA . GLU A 1 469 ? 15.531 5.638 16.311 1.00 44.88 469 GLU A CA 1
ATOM 3638 C C . GLU A 1 469 ? 16.697 6.654 16.249 1.00 44.88 469 GLU A C 1
ATOM 3640 O O . GLU A 1 469 ? 17.738 6.412 15.637 1.00 44.88 469 GLU A O 1
ATOM 3645 N N . GLY A 1 470 ? 16.545 7.808 16.905 1.00 40.91 470 GLY A N 1
ATOM 3646 C CA . GLY A 1 470 ? 17.651 8.704 17.237 1.00 40.91 470 GLY A CA 1
ATOM 3647 C C . GLY A 1 470 ? 18.480 8.151 18.394 1.00 40.91 470 GLY A C 1
ATOM 3648 O O . GLY A 1 470 ? 17.956 7.483 19.281 1.00 40.91 470 GLY A O 1
ATOM 3649 N N . VAL A 1 471 ? 19.788 8.408 18.360 1.00 38.44 471 VAL A N 1
ATOM 3650 C CA . VAL A 1 471 ? 20.799 7.953 19.331 1.00 38.44 471 VAL A CA 1
ATOM 3651 C C . VAL A 1 471 ? 20.261 7.909 20.767 1.00 38.44 471 VAL A C 1
ATOM 3653 O O . VAL A 1 471 ? 19.957 8.951 21.335 1.00 38.44 471 VAL A O 1
ATOM 3656 N N . ARG A 1 472 ? 20.238 6.714 21.374 1.00 42.25 472 ARG A N 1
ATOM 3657 C CA . ARG A 1 472 ? 20.161 6.566 22.833 1.00 42.25 472 ARG A CA 1
ATOM 3658 C C . ARG A 1 472 ? 21.565 6.526 23.402 1.00 42.25 472 ARG A C 1
ATOM 3660 O O . ARG A 1 472 ? 22.384 5.692 22.997 1.00 42.25 472 ARG A O 1
ATOM 3667 N N . PHE A 1 473 ? 21.849 7.396 24.358 1.00 41.19 473 PHE A N 1
ATOM 3668 C CA . PHE A 1 473 ? 23.078 7.304 25.130 1.00 41.19 473 PHE A CA 1
ATOM 3669 C C . PHE A 1 473 ? 23.066 6.016 25.972 1.00 41.19 473 PHE A C 1
ATOM 3671 O O . PHE A 1 473 ? 22.016 5.462 26.301 1.00 41.19 473 PHE A O 1
ATOM 3678 N N . ALA A 1 474 ? 24.245 5.520 26.361 1.00 36.69 474 ALA A N 1
ATOM 3679 C CA . ALA A 1 474 ? 24.352 4.342 27.232 1.00 36.69 474 ALA A CA 1
ATOM 3680 C C . ALA A 1 474 ? 23.692 4.543 28.616 1.00 36.69 474 ALA A C 1
ATOM 3682 O O . ALA A 1 474 ? 23.526 3.578 29.361 1.00 36.69 474 ALA A O 1
ATOM 3683 N N . ASP A 1 475 ? 23.327 5.782 28.960 1.00 48.94 475 ASP A N 1
ATOM 3684 C CA . ASP A 1 475 ? 22.576 6.146 30.161 1.00 48.94 475 ASP A CA 1
ATOM 3685 C C . ASP A 1 475 ? 21.048 6.206 29.955 1.00 48.94 475 ASP A C 1
ATOM 3687 O O . ASP A 1 475 ? 20.315 6.420 30.919 1.00 48.94 475 ASP A O 1
ATOM 3691 N N . GLY A 1 476 ? 20.564 5.950 28.737 1.00 38.19 476 GLY A N 1
ATOM 3692 C CA . GLY A 1 476 ? 19.142 5.880 28.414 1.00 38.19 476 GLY A CA 1
ATOM 3693 C C . GLY A 1 476 ? 18.459 7.217 28.125 1.00 38.19 476 GLY A C 1
ATOM 3694 O O . GLY A 1 476 ? 17.227 7.223 28.093 1.00 38.19 476 GLY A O 1
ATOM 3695 N N . THR A 1 477 ? 19.210 8.305 27.922 1.00 40.66 477 THR A N 1
ATOM 3696 C CA . THR A 1 477 ? 18.677 9.567 27.371 1.00 40.66 477 THR A CA 1
ATOM 3697 C C . THR A 1 477 ? 18.775 9.661 25.860 1.00 40.66 477 THR A C 1
ATOM 3699 O O . THR A 1 477 ? 19.641 8.960 25.278 1.00 40.66 477 THR A O 1
#

Radius of gyration: 27.4 Å; chains: 1; bounding box: 75×67×66 Å

Sequence (477 aa):
MPIKRFHEFPANSGTLTNDDIFLFMDNPGASGVTKKISLSEIATAIGSGGGGSGNPFPYIEVTNQSSTIDYFAGDEVVFTKSDYGDEIDVIASGLSITRGNNQGIYNPILENNWDDETNVPFGGRPSPANTEWNSQGWGSLTNVSSRTYTTFWNAVGGSLGNNVLSKFLIMHDTVNDKYYKIDFTVWGNAGAGAPVTYTRQQIDATTGADIGSLVTFTKLGGADPFLVYDAVDTGLSISRGSNQGIFNIEQENGWTDNNNWPQSPLGTLWNIDGWYDLSNVTSRTYLPLDQVFDGGLGTKIVGTECVMHDTINDKYYTVKFTKWGNANSGAGVSYVRRLIDTNFLFVHTENGSEVDDIAPGIGITRDSSYSIYNPYDEGSWDEDYSPGGTLWNFDGTQDLSDVESRSYVIFYEAIRYWGIGNKIDGKEAIVKIPSTGEYYTIKFINWQRGGGGAFSYIRTPIDLTKINEGVRFADGT

Secondary structure (DSSP, 8-state):
-PPPPGGGSPTTS----TT--------TTS--------HHHHHHHHH---S-S------------------BTT--EEEEE-TT----EEEETTEEEEE-TTS-EE-TTT-SS------STTSS--PSTTEEEE-S-SS--TTGGGSPPB-HHHHTTS--SHHHHT-EEEEEETTTTEEEEEEEEEEPPTTTT--EEEEEEEE-TTT--BTTS-EEEEE-TT--TTTS-EEEETTEEEEE-TTS-EEETTT-SS----TTSPPSSTTEEEE-S-SS--TTGGGS--B-HHHHTTT-HHHH-BT-EEEEEETTTTEEEEEEEEEE--GGGT--EEEEEEEE-GGGEEEEPTT----EEEETTEEEEE-SSS-EE-TTT-SS--TTTPSTT-EEE-S-SS--TTGGGS--B-HHHHHHTT-TTTT-TT-EEEEEETTTTEEEEEEEEEE--SSS--EEEEEEE--HHHHT-S---TT--

pLDDT: mean 77.99, std 17.13, range [29.5, 97.62]

Foldseek 3Di:
DDDDDPVRDDPPPDDDDPQFDQDDDDPVPDDDDRDGDGPVNVVVVVPPDPDDDDDPDDDDDPDPPPPPQQQFPFAKDKDKDDQQRPAWADRDFVAIWDADLAGGIAGVLPDVHFAQDQPDPQRGRQPHPQKWKAFPALPDQQQQVVDDTHHPCVNLPNDDDVSLQVTFMWMQRNVVRWIKTKHWPDFDHRPRSGMTIIMIFTADNRRRDTAQDWDKAKDFAPDDQVVGWCCPDVQATWGAFLAADIAGVSPDPHADPDPVDDGPNPQKWKDQPADPDCLCVLPDDTHHQCVNCVNCCQPPQAQGFMWMQRNVVRWIKTKHWPDFDHNVRRTMTIIIIHTGNNLQKDKAWQQRDDWNCPDSQATWAAHFDDHTARVSVDVHDDLQAPNHQKWKAQPDDRQCLCVLPDDTHHPNVRCVVPDPPPGQAQTWMWMARVSNRWIKIKGWHDADPDTRGITMIGITTRDPVSSPPPDQDPVGD